Protein AF-A0A5B6WI32-F1 (afdb_monomer_lite)

Structure (mmCIF, N/CA/C/O backbone):
data_AF-A0A5B6WI32-F1
#
_entry.id   AF-A0A5B6WI32-F1
#
loop_
_atom_site.group_PDB
_atom_site.id
_atom_site.type_symbol
_atom_site.label_atom_id
_atom_site.label_alt_id
_atom_site.label_comp_id
_atom_site.label_asym_id
_atom_site.label_entity_id
_atom_site.label_seq_id
_atom_site.pdbx_PDB_ins_code
_atom_site.Cartn_x
_atom_site.Cartn_y
_atom_site.Cartn_z
_atom_site.occupancy
_atom_site.B_iso_or_equiv
_atom_site.auth_seq_id
_atom_site.auth_comp_id
_atom_site.auth_asym_id
_atom_site.auth_atom_id
_atom_site.pdbx_PDB_model_num
ATOM 1 N N . MET A 1 1 ? 6.997 9.077 -46.573 1.00 42.88 1 MET A N 1
ATOM 2 C CA . MET A 1 1 ? 6.714 10.212 -45.663 1.00 42.88 1 MET A CA 1
ATOM 3 C C . MET A 1 1 ? 5.223 10.532 -45.701 1.00 42.88 1 MET A C 1
ATOM 5 O O . MET A 1 1 ? 4.743 10.972 -46.731 1.00 42.88 1 MET A O 1
ATOM 9 N N . GLY A 1 2 ? 4.489 10.279 -44.611 1.00 39.41 2 GLY A N 1
ATOM 10 C CA . GLY A 1 2 ? 3.044 10.530 -44.508 1.00 39.41 2 GLY A CA 1
ATOM 11 C C . GLY A 1 2 ? 2.629 10.765 -43.051 1.00 39.41 2 GLY A C 1
ATOM 12 O O . GLY A 1 2 ? 2.319 9.831 -42.327 1.00 39.41 2 GLY A O 1
ATOM 13 N N . CYS A 1 3 ? 2.722 12.024 -42.624 1.00 42.38 3 CYS A N 1
ATOM 14 C CA . CYS A 1 3 ? 2.311 12.652 -41.357 1.00 42.38 3 CYS A CA 1
ATOM 15 C C . CYS A 1 3 ? 1.560 11.793 -40.293 1.00 42.38 3 CYS A C 1
ATOM 17 O O . CYS A 1 3 ? 0.348 11.924 -40.107 1.00 42.38 3 CYS A O 1
ATOM 19 N N . LEU A 1 4 ? 2.291 11.002 -39.491 1.00 43.97 4 LEU A N 1
ATOM 20 C CA . LEU A 1 4 ? 1.801 10.389 -38.236 1.00 43.97 4 LEU A CA 1
ATOM 21 C C . LEU A 1 4 ? 1.554 11.431 -37.122 1.00 43.97 4 LEU A C 1
ATOM 23 O O . LEU A 1 4 ? 0.649 11.259 -36.306 1.00 43.97 4 LEU A O 1
ATOM 27 N N . ARG A 1 5 ? 2.260 12.576 -37.145 1.00 43.41 5 ARG A N 1
ATOM 28 C CA . ARG A 1 5 ? 2.026 13.7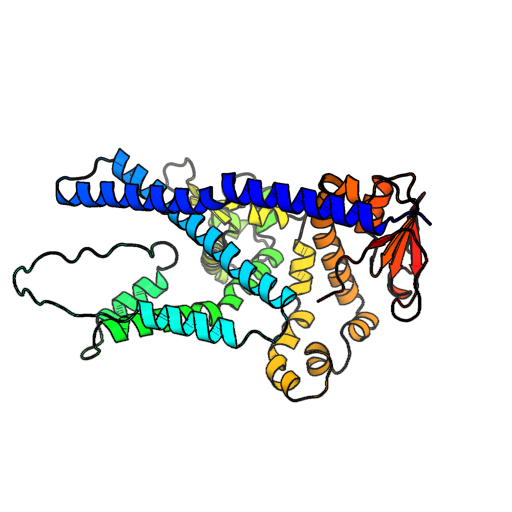09 -36.221 1.00 43.41 5 ARG A CA 1
ATOM 29 C C . ARG A 1 5 ? 0.614 14.298 -36.348 1.00 43.41 5 ARG A C 1
ATOM 31 O O . ARG A 1 5 ? 0.051 14.748 -35.354 1.00 43.41 5 ARG A O 1
ATOM 38 N N . GLY A 1 6 ? -0.003 14.251 -37.530 1.00 43.09 6 GLY A N 1
ATOM 39 C CA . GLY A 1 6 ? -1.351 14.783 -37.757 1.00 43.09 6 GLY A CA 1
ATOM 40 C C . GLY A 1 6 ? -2.449 13.966 -37.070 1.00 43.09 6 GLY A C 1
ATOM 41 O O . GLY A 1 6 ? -3.343 14.536 -36.447 1.00 43.09 6 GLY A O 1
ATOM 42 N N . LYS A 1 7 ? -2.368 12.629 -37.117 1.00 51.19 7 LYS A N 1
ATOM 43 C CA . LYS A 1 7 ? -3.436 11.745 -36.613 1.00 51.19 7 LYS A CA 1
ATOM 44 C C . LYS A 1 7 ? -3.542 11.765 -35.085 1.00 51.19 7 LYS A C 1
ATOM 46 O O . LYS A 1 7 ? -4.651 11.872 -34.564 1.00 51.19 7 LYS A O 1
ATOM 51 N N . THR A 1 8 ? -2.417 11.748 -34.370 1.00 46.66 8 THR A N 1
ATOM 52 C CA . THR A 1 8 ? -2.388 11.844 -32.897 1.00 46.66 8 THR A CA 1
ATOM 53 C C . THR A 1 8 ? -2.892 13.203 -32.418 1.00 46.66 8 THR A C 1
ATOM 55 O O . THR A 1 8 ? -3.722 13.284 -31.515 1.00 46.66 8 THR A O 1
ATOM 58 N N . THR A 1 9 ? -2.491 14.279 -33.098 1.00 49.53 9 THR A N 1
ATOM 59 C CA . THR A 1 9 ? -2.931 15.642 -32.766 1.00 49.53 9 THR A CA 1
ATOM 60 C C . THR A 1 9 ? -4.431 15.833 -33.015 1.00 49.53 9 THR A C 1
ATOM 62 O O . THR A 1 9 ? -5.113 16.479 -32.221 1.00 49.53 9 THR A O 1
ATOM 65 N N . VAL A 1 10 ? -4.983 15.228 -34.074 1.00 62.84 10 VAL A N 1
ATOM 66 C CA . VAL A 1 10 ? -6.428 15.244 -34.362 1.00 62.84 10 VAL A CA 1
ATOM 67 C C . VAL A 1 10 ? -7.215 14.427 -33.333 1.00 62.84 10 VAL A C 1
ATOM 69 O O . VAL A 1 10 ? -8.257 14.892 -32.866 1.00 62.84 10 VAL A O 1
ATOM 72 N N . LYS A 1 11 ? -6.715 13.253 -32.925 1.00 58.19 11 LYS A N 1
ATOM 73 C CA . LYS A 1 11 ? -7.346 12.417 -31.888 1.00 58.19 11 LYS A CA 1
ATOM 74 C C . LYS A 1 11 ? -7.364 13.114 -30.521 1.00 58.19 11 LYS A C 1
ATOM 76 O O . LYS A 1 11 ? -8.423 13.192 -29.904 1.00 58.19 11 LYS A O 1
ATOM 81 N N . LEU A 1 12 ? -6.251 13.722 -30.103 1.00 52.81 12 LEU A N 1
ATOM 82 C CA . LEU A 1 12 ? -6.178 14.514 -28.866 1.00 52.81 12 LEU A CA 1
ATOM 83 C C . LEU A 1 12 ? -7.083 15.753 -28.913 1.00 52.81 12 LEU A C 1
ATOM 85 O O . LEU A 1 12 ? -7.677 16.128 -27.904 1.00 52.81 12 LEU A O 1
ATOM 89 N N . ARG A 1 13 ? -7.244 16.380 -30.085 1.00 58.97 13 ARG A N 1
ATOM 90 C CA . ARG A 1 13 ? -8.148 17.527 -30.262 1.00 58.97 13 ARG A CA 1
ATOM 91 C C . ARG A 1 13 ? -9.622 17.119 -30.169 1.00 58.97 13 ARG A C 1
ATOM 93 O O . ARG A 1 13 ? -10.398 17.843 -29.550 1.00 58.97 13 ARG A O 1
ATOM 100 N N . LYS A 1 14 ? -9.993 15.950 -30.708 1.00 71.00 14 LYS A N 1
ATOM 101 C CA . LYS A 1 14 ? -11.333 15.360 -30.530 1.00 71.00 14 LYS A CA 1
ATOM 102 C C . LYS A 1 14 ? -11.597 14.983 -29.069 1.00 71.00 14 LYS A C 1
ATOM 104 O O . LYS A 1 14 ? -12.644 15.350 -28.546 1.00 71.00 14 LYS A O 1
ATOM 109 N N . LEU A 1 15 ? -10.629 14.354 -28.395 1.00 53.97 15 LEU A N 1
ATOM 110 C CA . LEU A 1 15 ? -10.706 14.025 -26.966 1.00 53.97 15 LEU A CA 1
ATOM 111 C C . LEU A 1 15 ? -10.865 15.283 -26.104 1.00 53.97 15 LEU A C 1
ATOM 113 O O . LEU A 1 15 ? -11.739 15.338 -25.247 1.00 53.97 15 LEU A O 1
ATOM 117 N N . LYS A 1 16 ? -10.086 16.334 -26.381 1.00 59.22 16 LYS A N 1
ATOM 118 C CA . LYS A 1 16 ? -10.225 17.635 -25.715 1.00 59.22 16 LYS A CA 1
ATOM 119 C C . LYS A 1 16 ? -11.616 18.240 -25.927 1.00 59.22 16 LYS A C 1
ATOM 121 O O . LYS A 1 16 ? -12.163 18.818 -24.996 1.00 59.22 16 LYS A O 1
ATOM 126 N N . GLY A 1 17 ? -12.184 18.118 -27.128 1.00 68.56 17 GLY A N 1
ATOM 127 C CA . GLY A 1 17 ? -13.549 18.563 -27.424 1.00 68.56 17 GLY A CA 1
ATOM 128 C C . GLY A 1 17 ? -14.604 17.794 -26.626 1.00 68.56 17 GLY A C 1
ATOM 129 O O . GLY A 1 17 ? -15.462 18.414 -26.004 1.00 68.56 17 GLY A O 1
ATOM 130 N N . ALA A 1 18 ? -14.492 16.464 -26.583 1.00 67.69 18 ALA A N 1
ATOM 131 C CA . ALA A 1 18 ? -15.391 15.594 -25.826 1.00 67.69 18 ALA A CA 1
ATOM 132 C C . ALA A 1 18 ? -15.298 15.833 -24.311 1.00 67.69 18 ALA A C 1
ATOM 134 O O . ALA A 1 18 ? -16.324 15.995 -23.664 1.00 67.69 18 ALA A O 1
ATOM 135 N N . LEU A 1 19 ? -14.086 15.961 -23.759 1.00 51.81 19 LEU A N 1
ATOM 136 C CA . LEU A 1 19 ? -13.866 16.278 -22.342 1.00 51.81 19 LEU A CA 1
ATOM 137 C C . LEU A 1 19 ? -14.362 17.676 -21.974 1.00 51.81 19 LEU A C 1
ATOM 139 O O . LEU A 1 19 ? -14.861 17.879 -20.875 1.00 51.81 19 LEU A O 1
ATOM 143 N N . LYS A 1 20 ? -14.241 18.652 -22.882 1.00 60.78 20 LYS A N 1
ATOM 144 C CA . LYS A 1 20 ? -14.773 19.999 -22.649 1.00 60.78 20 LYS A CA 1
ATOM 145 C C . LYS A 1 20 ? -16.300 19.996 -22.650 1.00 60.78 20 LYS A C 1
ATOM 147 O O . LYS A 1 20 ? -16.880 20.680 -21.819 1.00 60.78 20 LYS A O 1
ATOM 152 N N . LYS A 1 21 ? -16.925 19.220 -23.542 1.00 66.94 21 LYS A N 1
ATOM 153 C CA . LYS A 1 21 ? -18.378 19.022 -23.568 1.00 66.94 21 LYS A CA 1
ATOM 154 C C . LYS A 1 21 ? -18.855 18.299 -22.304 1.00 66.94 21 LYS A C 1
ATOM 156 O O . LYS A 1 21 ? -19.695 18.834 -21.604 1.00 66.94 21 LYS A O 1
ATOM 161 N N . TRP A 1 22 ? -18.213 17.194 -21.931 1.00 60.94 22 TRP A N 1
ATOM 162 C CA . TRP A 1 22 ? -18.477 16.479 -20.679 1.00 60.94 22 TRP A CA 1
ATOM 163 C C . TRP A 1 22 ? -18.284 17.361 -19.435 1.00 60.94 22 TRP A C 1
ATOM 165 O O . TRP A 1 22 ? -19.094 17.345 -18.526 1.00 60.94 22 TRP A O 1
ATOM 175 N N . ASN A 1 23 ? -17.262 18.219 -19.397 1.00 55.19 23 ASN A N 1
ATOM 176 C CA . ASN A 1 23 ? -17.068 19.144 -18.278 1.00 55.19 23 ASN A CA 1
ATOM 177 C C . ASN A 1 23 ? -18.108 20.283 -18.235 1.00 55.19 23 ASN A C 1
ATOM 179 O O . ASN A 1 23 ? -18.308 20.875 -17.180 1.00 55.19 23 ASN A O 1
ATOM 183 N N . VAL A 1 24 ? -18.743 20.621 -19.360 1.00 57.34 24 VAL A N 1
ATOM 184 C CA . VAL A 1 24 ? -19.855 21.588 -19.405 1.00 57.34 24 VAL A CA 1
ATOM 185 C C . VAL A 1 24 ? -21.171 20.913 -19.018 1.00 57.34 24 VAL A C 1
ATOM 187 O O . VAL A 1 24 ? -21.921 21.486 -18.234 1.00 57.34 24 VAL A O 1
ATOM 190 N N . ASP A 1 25 ? -21.410 19.703 -19.523 1.00 56.28 25 ASP A N 1
ATOM 191 C CA . ASP A 1 25 ? -22.648 18.948 -19.317 1.00 56.28 25 ASP A CA 1
ATOM 192 C C . ASP A 1 25 ? -22.698 18.323 -17.901 1.00 56.28 25 ASP A C 1
ATOM 194 O O . ASP A 1 25 ? -23.722 18.411 -17.229 1.00 56.28 25 ASP A O 1
ATOM 198 N N . ASP A 1 26 ? -21.569 17.798 -17.398 1.00 55.34 26 ASP A N 1
ATOM 199 C CA . ASP A 1 26 ? -21.476 17.036 -16.141 1.00 55.34 26 ASP A CA 1
ATOM 200 C C . ASP A 1 26 ? -20.508 17.626 -15.090 1.00 55.34 26 ASP A C 1
ATOM 202 O O . ASP A 1 26 ? -20.598 17.318 -13.899 1.00 55.34 26 ASP A O 1
ATOM 206 N N . GLY A 1 27 ? -19.572 18.500 -15.481 1.00 52.28 27 GLY A N 1
ATOM 207 C CA . GLY A 1 27 ? -18.519 19.007 -14.579 1.00 52.28 27 GLY A CA 1
ATOM 208 C C . GLY A 1 27 ? -19.028 19.898 -13.438 1.00 52.28 27 GLY A C 1
ATOM 209 O O . GLY A 1 27 ? -18.387 19.986 -12.389 1.00 52.28 27 GLY A O 1
ATOM 210 N N . ASN A 1 28 ? -20.209 20.498 -13.608 1.00 58.12 28 ASN A N 1
ATOM 211 C CA . ASN A 1 28 ? -20.887 21.288 -12.579 1.00 58.12 28 ASN A CA 1
ATOM 212 C C . ASN A 1 28 ? -21.883 20.473 -11.744 1.00 58.12 28 ASN A C 1
ATOM 214 O O . ASN A 1 28 ? -22.467 21.032 -10.821 1.00 58.12 28 ASN A O 1
ATOM 218 N N . ILE A 1 29 ? -22.078 19.174 -12.009 1.00 66.31 29 ILE A N 1
ATOM 219 C CA . ILE A 1 29 ? -23.055 18.358 -11.267 1.00 66.31 29 ILE A CA 1
ATOM 220 C C . ILE A 1 29 ? -22.709 18.310 -9.784 1.00 66.31 29 ILE A C 1
ATOM 222 O O . ILE A 1 29 ? -23.600 18.449 -8.959 1.00 66.31 29 ILE A O 1
ATOM 226 N N . LEU A 1 30 ? -21.429 18.161 -9.432 1.00 64.94 30 LEU A N 1
ATOM 227 C CA . LEU A 1 30 ? -20.996 18.141 -8.033 1.00 64.94 30 LEU A CA 1
ATOM 228 C C . LEU A 1 30 ? -21.263 19.480 -7.332 1.00 64.94 30 LEU A C 1
ATOM 230 O O . LEU A 1 30 ? -21.690 19.498 -6.186 1.00 64.94 30 LEU A O 1
ATOM 234 N N . GLU A 1 31 ? -21.012 20.597 -8.014 1.00 66.50 31 GLU A N 1
ATOM 235 C CA . GLU A 1 31 ? -21.193 21.939 -7.453 1.00 66.50 31 GLU A CA 1
ATOM 236 C C . GLU A 1 31 ? -22.676 22.300 -7.338 1.00 66.50 31 GLU A C 1
ATOM 238 O O . GLU A 1 31 ? -23.102 22.790 -6.298 1.00 66.50 31 GLU A O 1
ATOM 243 N N . LYS A 1 32 ? -23.475 21.931 -8.342 1.00 74.25 32 LYS A N 1
ATOM 244 C CA . LYS A 1 32 ? -24.936 22.029 -8.321 1.00 74.25 32 LYS A CA 1
ATOM 245 C C . LYS A 1 32 ? -25.537 21.189 -7.188 1.00 74.25 32 LYS A C 1
ATOM 247 O O . LYS A 1 32 ? -26.334 21.699 -6.420 1.00 74.25 32 LYS A O 1
ATOM 252 N N . ARG A 1 33 ? -25.059 19.954 -7.009 1.00 74.56 33 ARG A N 1
ATOM 253 C CA . ARG A 1 33 ? -25.447 19.036 -5.924 1.00 74.56 33 ARG A CA 1
ATOM 254 C C . ARG A 1 33 ? -25.069 19.521 -4.522 1.00 74.56 33 ARG A C 1
ATOM 256 O O . ARG A 1 33 ? -25.679 19.068 -3.559 1.00 74.56 33 ARG A O 1
ATOM 263 N N . ILE A 1 34 ? -24.029 20.342 -4.396 1.00 71.44 34 ILE A N 1
ATOM 264 C CA . ILE A 1 34 ? -23.646 20.979 -3.128 1.00 71.44 34 ILE A CA 1
ATOM 265 C C . ILE A 1 34 ? -24.623 22.117 -2.837 1.00 71.44 34 ILE A C 1
ATOM 267 O O . ILE A 1 34 ? -25.234 22.105 -1.778 1.00 71.44 34 ILE A O 1
ATOM 271 N N . ILE A 1 35 ? -24.841 23.005 -3.813 1.00 77.06 35 ILE A N 1
ATOM 272 C CA . ILE A 1 35 ? -25.760 24.148 -3.692 1.00 77.06 35 ILE A CA 1
ATOM 273 C C . ILE A 1 35 ? -27.186 23.672 -3.386 1.00 77.06 35 ILE A C 1
ATOM 275 O O . ILE A 1 35 ? -27.777 24.111 -2.414 1.00 77.06 35 ILE A O 1
ATOM 279 N N . GLU A 1 36 ? -27.703 22.696 -4.138 1.00 80.56 36 GLU A N 1
ATOM 280 C CA . GLU A 1 36 ? -29.049 22.140 -3.926 1.00 80.56 36 GLU A CA 1
ATOM 281 C C . GLU A 1 36 ? -29.234 21.551 -2.517 1.00 80.56 36 GLU A C 1
ATOM 283 O O . GLU A 1 36 ? -30.317 21.639 -1.945 1.00 80.56 36 GLU A O 1
ATOM 288 N N . ARG A 1 37 ? -28.183 20.953 -1.939 1.00 75.88 37 ARG A N 1
ATOM 289 C CA . ARG A 1 37 ? -28.230 20.413 -0.572 1.00 75.88 37 ARG A CA 1
ATOM 290 C C . ARG A 1 37 ? -28.101 21.506 0.482 1.00 75.88 37 ARG A C 1
ATOM 292 O O . ARG A 1 37 ? -28.785 21.420 1.494 1.00 75.88 37 ARG A O 1
ATOM 299 N N . GLU A 1 38 ? -27.252 22.508 0.259 1.00 67.88 38 GLU A N 1
ATOM 300 C CA . GLU A 1 38 ? -27.133 23.684 1.134 1.00 67.88 38 GLU A CA 1
ATOM 301 C C . GLU A 1 38 ? -28.458 24.452 1.198 1.00 67.88 38 GLU A C 1
ATOM 303 O O . GLU A 1 38 ? -28.925 24.765 2.292 1.00 67.88 38 GLU A O 1
ATOM 308 N N . ASP A 1 39 ? -29.098 24.673 0.048 1.00 78.94 39 ASP A N 1
ATOM 309 C CA . ASP A 1 39 ? -30.397 25.340 -0.045 1.00 78.94 39 ASP A CA 1
ATOM 310 C C . ASP A 1 39 ? -31.484 24.533 0.681 1.00 78.94 39 ASP A C 1
ATOM 312 O O . ASP A 1 39 ? -32.235 25.087 1.482 1.00 78.94 39 ASP A O 1
ATOM 316 N N . ARG A 1 40 ? -31.519 23.205 0.501 1.00 80.81 40 ARG A N 1
ATOM 317 C CA . ARG A 1 40 ? -32.491 22.340 1.186 1.00 80.81 40 ARG A CA 1
ATOM 318 C C . ARG A 1 40 ? -32.277 22.278 2.702 1.00 80.81 40 ARG A C 1
ATOM 320 O O . ARG A 1 40 ? -33.247 22.255 3.454 1.00 80.81 40 ARG A O 1
ATOM 327 N N . ILE A 1 41 ? -31.026 22.259 3.163 1.00 69.88 41 ILE A N 1
ATOM 328 C CA . ILE A 1 41 ? -30.703 22.337 4.597 1.00 69.88 41 ILE A CA 1
ATOM 329 C C . ILE A 1 41 ? -31.177 23.677 5.162 1.00 69.88 41 ILE A C 1
ATOM 331 O O . ILE A 1 41 ? -31.807 23.699 6.215 1.00 69.88 41 ILE A O 1
ATOM 335 N N . LYS A 1 42 ? -30.956 24.772 4.430 1.00 73.38 42 LYS A N 1
ATOM 336 C CA . LYS A 1 42 ? -31.407 26.106 4.827 1.00 73.38 42 LYS A CA 1
ATOM 337 C C . LYS A 1 42 ? -32.933 26.201 4.932 1.00 73.38 42 LYS A C 1
ATOM 339 O O . LYS A 1 42 ? -33.429 26.765 5.900 1.00 73.38 42 LYS A O 1
ATOM 344 N N . GLU A 1 43 ? -33.675 25.605 3.999 1.00 80.50 43 GLU A N 1
ATOM 345 C CA . GLU A 1 43 ? -35.143 25.519 4.080 1.00 80.50 43 GLU A CA 1
ATOM 346 C C . GLU A 1 43 ? -35.616 24.769 5.340 1.00 80.50 43 GLU A C 1
ATOM 348 O O . GLU A 1 43 ? -36.578 25.184 5.992 1.00 80.50 43 GLU A O 1
ATOM 353 N N . ILE A 1 44 ? -34.947 23.665 5.696 1.00 68.62 44 ILE A N 1
ATOM 354 C CA . ILE A 1 44 ? -35.264 22.884 6.902 1.00 68.62 44 ILE A CA 1
ATOM 355 C C . ILE A 1 44 ? -34.902 23.677 8.172 1.00 68.62 44 ILE A C 1
ATOM 357 O O . ILE A 1 44 ? -35.663 23.669 9.145 1.00 68.62 44 ILE A O 1
ATOM 361 N N . ASP A 1 45 ? -33.787 24.407 8.166 1.00 64.69 45 ASP A N 1
ATOM 362 C CA . ASP A 1 45 ? -33.368 25.259 9.282 1.00 64.69 45 ASP A CA 1
ATOM 363 C C . ASP A 1 45 ? -34.351 26.426 9.503 1.00 64.69 45 ASP A C 1
ATOM 365 O O . ASP A 1 45 ? -34.800 26.641 10.629 1.00 64.69 45 ASP A O 1
ATOM 369 N N . GLU A 1 46 ? -34.789 27.107 8.438 1.00 76.44 46 GLU A N 1
ATOM 370 C CA . GLU A 1 46 ? -35.812 28.168 8.501 1.00 76.44 46 GLU A CA 1
ATOM 371 C C . GLU A 1 46 ? -37.161 27.632 9.017 1.00 76.44 46 GLU A C 1
ATOM 373 O O . GLU A 1 46 ? -37.841 28.276 9.823 1.00 76.44 46 GLU A O 1
ATOM 378 N N . ALA A 1 47 ? -37.540 26.410 8.629 1.00 70.81 47 ALA A N 1
ATOM 379 C CA . ALA A 1 47 ? -38.734 25.753 9.160 1.00 70.81 47 ALA A CA 1
ATOM 380 C C . ALA A 1 47 ? -38.629 25.462 10.671 1.00 70.81 47 ALA A C 1
ATOM 382 O O . ALA A 1 47 ? -39.654 25.440 11.361 1.00 70.81 47 ALA A O 1
ATOM 383 N N . THR A 1 48 ? -37.413 25.287 11.197 1.00 67.56 48 THR A N 1
ATOM 384 C CA . THR A 1 48 ? -37.145 25.013 12.621 1.00 67.56 48 THR A CA 1
ATOM 385 C C . THR A 1 48 ? -37.357 26.248 13.505 1.00 67.56 48 THR A C 1
ATOM 387 O O . THR A 1 48 ? -37.673 26.118 14.689 1.00 67.56 48 THR A O 1
ATOM 390 N N . GLU A 1 49 ? -37.244 27.454 12.938 1.00 71.62 49 GLU A N 1
ATOM 391 C CA . GLU A 1 49 ? -37.538 28.712 13.642 1.00 71.62 49 GLU A CA 1
ATOM 392 C C . GLU A 1 49 ? -39.044 28.919 13.858 1.00 71.62 49 GLU A C 1
ATOM 394 O O . GLU A 1 49 ? -39.461 29.550 14.831 1.00 71.62 49 GLU A O 1
ATOM 399 N N . GLN A 1 50 ? -39.870 28.366 12.967 1.00 72.94 50 GLN A N 1
ATOM 400 C CA . GLN A 1 50 ? -41.325 28.544 12.984 1.00 72.94 50 GLN A CA 1
ATOM 401 C C . GLN A 1 50 ? -42.060 27.377 13.653 1.00 72.94 50 GLN A C 1
ATOM 403 O O . GLN A 1 50 ? -43.131 27.567 14.235 1.00 72.94 50 GLN A O 1
ATOM 408 N N . ARG A 1 51 ? -41.512 26.159 13.574 1.00 80.69 51 ARG A N 1
ATOM 409 C CA . ARG A 1 51 ? -42.131 24.948 14.126 1.00 80.69 51 ARG A CA 1
ATOM 410 C C . ARG A 1 51 ? -41.096 23.899 14.515 1.00 80.69 51 ARG A C 1
ATOM 412 O O . ARG A 1 51 ? -39.954 23.917 14.080 1.00 80.69 51 ARG A O 1
ATOM 419 N N . LYS A 1 52 ? -41.529 22.905 15.293 1.00 67.81 52 LYS A N 1
ATOM 420 C CA . LYS A 1 52 ? -40.728 21.692 15.496 1.00 67.81 52 LYS A CA 1
ATOM 421 C C . LYS A 1 52 ? -40.701 20.855 14.213 1.00 67.81 52 LYS A C 1
ATOM 423 O O . LYS A 1 52 ? -41.727 20.703 13.542 1.00 67.81 52 LYS A O 1
ATOM 428 N N . LEU A 1 53 ? -39.528 20.313 13.897 1.00 75.12 53 LEU A N 1
ATOM 429 C CA . LEU A 1 53 ? -39.336 19.397 12.775 1.00 75.12 53 LEU A CA 1
ATOM 430 C C . LEU A 1 53 ? -40.038 18.063 13.025 1.00 75.12 53 LEU A C 1
ATOM 432 O O . LEU A 1 53 ? -40.139 17.596 14.164 1.00 75.12 53 LEU A O 1
ATOM 436 N N . THR A 1 54 ? -40.508 17.451 11.945 1.00 77.75 54 THR A N 1
ATOM 437 C CA . THR A 1 54 ? -40.997 16.072 11.970 1.00 77.75 54 THR A CA 1
ATOM 438 C C . THR A 1 54 ? -39.825 15.090 11.990 1.00 77.75 54 THR A C 1
ATOM 440 O O . THR A 1 54 ? -38.709 15.421 11.595 1.00 77.75 54 THR A O 1
ATOM 443 N N . GLU A 1 55 ? -40.070 13.858 12.435 1.00 66.00 55 GLU A N 1
ATOM 444 C CA . GLU A 1 55 ? -39.042 12.810 12.486 1.00 66.00 55 GLU A CA 1
ATOM 445 C C . GLU A 1 55 ? -38.453 12.509 11.092 1.00 66.00 55 GLU A C 1
ATOM 447 O O . GLU A 1 55 ? -37.245 12.342 10.951 1.00 66.00 55 GLU A O 1
ATOM 452 N N . LEU A 1 56 ? -39.287 12.583 10.047 1.00 72.19 56 LEU A N 1
ATOM 453 C CA . LEU A 1 56 ? -38.868 12.447 8.648 1.00 72.19 56 LEU A CA 1
ATOM 454 C C . LEU A 1 56 ? -37.932 13.577 8.199 1.00 72.19 56 LEU A C 1
ATOM 456 O O . LEU A 1 56 ? -36.932 13.310 7.542 1.00 72.19 56 LEU A O 1
ATOM 460 N N . GLU A 1 57 ? -38.211 14.824 8.580 1.00 67.06 57 GLU A N 1
ATOM 461 C CA . GLU A 1 57 ? -37.355 15.971 8.240 1.00 67.06 57 GLU A CA 1
ATOM 462 C C . GLU A 1 57 ? -36.045 15.957 9.024 1.00 67.06 57 GLU A C 1
ATOM 464 O O . GLU A 1 57 ? -35.007 16.368 8.511 1.00 67.06 57 GLU A O 1
ATOM 469 N N . MET A 1 58 ? -36.062 15.446 10.258 1.00 54.25 58 MET A N 1
ATOM 470 C CA . MET A 1 58 ? -34.842 15.235 11.034 1.00 54.25 58 MET A CA 1
ATOM 471 C C . MET A 1 58 ? -33.934 14.179 10.395 1.00 54.25 58 MET A C 1
ATOM 473 O O . MET A 1 58 ? -32.711 14.329 10.425 1.00 54.25 58 MET A O 1
ATOM 477 N N . ASP A 1 59 ? -34.505 13.117 9.830 1.00 61.75 59 ASP A N 1
ATOM 478 C CA . ASP A 1 59 ? -33.741 12.089 9.123 1.00 61.75 59 ASP A CA 1
ATOM 479 C C . ASP A 1 59 ? -33.287 12.558 7.734 1.00 61.75 59 ASP A C 1
ATOM 481 O O . ASP A 1 59 ? -32.132 12.322 7.366 1.00 61.75 59 ASP A O 1
ATOM 485 N N . GLU A 1 60 ? -34.119 13.321 7.017 1.00 70.25 60 GLU A N 1
ATOM 486 C CA . GLU A 1 60 ? -33.734 14.013 5.779 1.00 70.25 60 GLU A CA 1
ATOM 487 C C . GLU A 1 60 ? -32.553 14.964 6.034 1.00 70.25 60 GLU A C 1
ATOM 489 O O . GLU A 1 60 ? -31.546 14.903 5.329 1.00 70.25 60 GLU A O 1
ATOM 494 N N . LEU A 1 61 ? -32.605 15.770 7.099 1.00 58.25 61 LEU A N 1
ATOM 495 C CA . LEU A 1 61 ? -31.533 16.690 7.482 1.00 58.25 61 LEU A CA 1
ATOM 496 C C . LEU A 1 61 ? -30.222 15.954 7.788 1.00 58.25 61 LEU A C 1
ATOM 498 O O . LEU A 1 61 ? -29.149 16.394 7.365 1.00 58.25 61 LEU A O 1
ATOM 502 N N . LYS A 1 62 ? -30.277 14.823 8.504 1.00 58.59 62 LYS A N 1
ATOM 503 C CA . LYS A 1 62 ? -29.085 13.993 8.761 1.00 58.59 62 LYS A CA 1
ATOM 504 C C . LYS A 1 62 ? -28.493 13.470 7.455 1.00 58.59 62 LYS A C 1
ATOM 506 O O . LYS A 1 62 ? -27.275 13.533 7.281 1.00 58.59 62 LYS A O 1
ATOM 511 N N . GLN A 1 63 ? -29.337 12.980 6.552 1.00 63.19 63 GLN A N 1
ATOM 512 C CA . GLN A 1 63 ? -28.906 12.421 5.275 1.00 63.19 63 GLN A CA 1
ATOM 513 C C . GLN A 1 63 ? -28.301 13.498 4.361 1.00 63.19 63 GLN A C 1
ATOM 515 O O . GLN A 1 63 ? -27.201 13.316 3.839 1.00 63.19 63 GLN A O 1
ATOM 520 N N . LEU A 1 64 ? -28.953 14.659 4.244 1.00 59.19 64 LEU A N 1
ATOM 521 C CA . LEU A 1 64 ? -28.462 15.799 3.467 1.00 59.19 64 LEU A CA 1
ATOM 522 C C . LEU A 1 64 ? -27.106 16.299 3.974 1.00 59.19 64 LEU A C 1
ATOM 524 O O . LEU A 1 64 ? -26.218 16.568 3.167 1.00 59.19 64 LEU A O 1
ATOM 528 N N . ASN A 1 65 ? -26.913 16.362 5.295 1.00 54.41 65 ASN A N 1
ATOM 529 C CA . ASN A 1 65 ? -25.637 16.762 5.892 1.00 54.41 65 ASN A CA 1
ATOM 530 C C . ASN A 1 65 ? -24.504 15.761 5.607 1.00 54.41 65 ASN A C 1
ATOM 532 O O . ASN A 1 65 ? -23.373 16.176 5.346 1.00 54.41 65 ASN A O 1
ATOM 536 N N . ILE A 1 66 ? -24.788 14.453 5.628 1.00 59.75 66 ILE A N 1
ATOM 537 C CA . ILE A 1 66 ? -23.805 13.416 5.270 1.00 59.75 66 ILE A CA 1
ATOM 538 C C . ILE A 1 66 ? -23.393 13.569 3.804 1.00 59.75 66 ILE A C 1
ATOM 540 O O . ILE A 1 66 ? -22.203 13.655 3.496 1.00 59.75 66 ILE A O 1
ATOM 544 N N . GLU A 1 67 ? -24.367 13.670 2.903 1.00 67.44 67 GLU A N 1
ATOM 545 C CA . GLU A 1 67 ? -24.097 13.764 1.468 1.00 67.44 67 GLU A CA 1
ATOM 546 C C . GLU A 1 67 ? -23.402 15.075 1.078 1.00 67.44 67 GLU A C 1
ATOM 548 O O . GLU A 1 67 ? -22.532 15.083 0.201 1.00 67.44 67 GLU A O 1
ATOM 553 N N . LEU A 1 68 ? -23.756 16.187 1.731 1.00 59.34 68 LEU A N 1
ATOM 554 C CA . LEU A 1 68 ? -23.086 17.472 1.548 1.00 59.34 68 LEU A CA 1
ATOM 555 C C . LEU A 1 68 ? -21.613 17.379 1.957 1.00 59.34 68 LEU A C 1
ATOM 557 O O . LEU A 1 68 ? -20.730 17.825 1.219 1.00 59.34 68 LEU A O 1
ATOM 561 N N . TRP A 1 69 ? -21.336 16.749 3.100 1.00 55.62 69 TRP A N 1
ATOM 562 C CA . TRP A 1 69 ? -19.979 16.571 3.606 1.00 55.62 69 TRP A CA 1
ATOM 563 C C . TRP A 1 69 ? -19.113 15.717 2.670 1.00 55.62 69 TRP A C 1
ATOM 565 O O . TRP A 1 69 ? -17.984 16.101 2.348 1.00 55.62 69 TRP A O 1
ATOM 575 N N . GLU A 1 70 ? -19.645 14.600 2.171 1.00 60.84 70 GLU A N 1
ATOM 576 C CA . GLU A 1 70 ? -18.957 13.746 1.195 1.00 60.84 70 GLU A CA 1
ATOM 577 C C . GLU A 1 70 ? -18.673 14.495 -0.115 1.00 60.84 70 GLU A C 1
ATOM 579 O O . GLU A 1 70 ? -17.550 14.455 -0.634 1.00 60.84 70 GLU A O 1
ATOM 584 N N . ALA A 1 71 ? -19.655 15.248 -0.621 1.00 61.81 71 ALA A N 1
ATOM 585 C CA . ALA A 1 71 ? -19.505 16.045 -1.835 1.00 61.81 71 ALA A CA 1
ATOM 586 C C . ALA A 1 71 ? -18.455 17.160 -1.670 1.00 61.81 71 ALA A C 1
ATOM 588 O O . ALA A 1 71 ? -17.623 17.371 -2.561 1.00 61.81 71 ALA A O 1
ATOM 589 N N . MET A 1 72 ? -18.433 17.836 -0.518 1.00 56.47 72 MET A N 1
ATOM 590 C CA . MET A 1 72 ? -17.423 18.843 -0.184 1.00 56.47 72 MET A CA 1
ATOM 591 C C . MET A 1 72 ? -16.023 18.237 -0.058 1.00 56.47 72 MET A C 1
ATOM 593 O O . MET A 1 72 ? -15.064 18.805 -0.589 1.00 56.47 72 MET A O 1
ATOM 597 N N . LYS A 1 73 ? -15.886 17.066 0.576 1.00 58.44 73 LYS A N 1
ATOM 598 C CA . LYS A 1 73 ? -14.606 16.346 0.676 1.00 58.44 73 LYS A CA 1
ATOM 599 C C . LYS A 1 73 ? -14.071 15.926 -0.685 1.00 58.44 73 LYS A C 1
ATOM 601 O O . LYS A 1 73 ? -12.882 16.098 -0.969 1.00 58.44 73 LYS A O 1
ATOM 606 N N . PHE A 1 74 ? -14.948 15.432 -1.549 1.00 60.12 74 PHE A N 1
ATOM 607 C CA . PHE A 1 74 ? -14.590 15.078 -2.915 1.00 60.12 74 PHE A CA 1
ATOM 608 C C . PHE A 1 74 ? -14.163 16.314 -3.727 1.00 60.12 74 PHE A C 1
ATOM 610 O O . PHE A 1 74 ? -13.120 16.295 -4.390 1.00 60.12 74 PHE A O 1
ATOM 617 N N . LYS A 1 75 ? -14.887 17.436 -3.593 1.00 60.91 75 LYS A N 1
ATOM 618 C CA . LYS A 1 75 ? -14.514 18.731 -4.186 1.00 60.91 75 LYS A CA 1
ATOM 619 C C . LYS A 1 75 ? -13.142 19.197 -3.688 1.00 60.91 75 LYS A C 1
ATOM 621 O O . LYS A 1 75 ? -12.298 19.573 -4.500 1.00 60.91 75 LYS A O 1
ATOM 626 N N . GLU A 1 76 ? -12.877 19.119 -2.385 1.00 54.03 76 GLU A N 1
ATOM 627 C CA . GLU A 1 76 ? -11.584 19.463 -1.778 1.00 54.03 76 GLU A CA 1
ATOM 628 C C . GLU A 1 76 ? -10.435 18.616 -2.361 1.00 54.03 76 GLU A C 1
ATOM 630 O O . GLU A 1 76 ? -9.374 19.150 -2.690 1.00 54.03 76 GLU A O 1
ATOM 635 N N . SER A 1 77 ? -10.656 17.313 -2.563 1.00 50.09 77 SER A N 1
ATOM 636 C CA . SER A 1 77 ? -9.688 16.410 -3.201 1.00 50.09 77 SER A CA 1
ATOM 637 C C . SER A 1 77 ? -9.361 16.838 -4.639 1.00 50.09 77 SER A C 1
ATOM 639 O O . SER A 1 77 ? -8.187 16.987 -4.993 1.00 50.09 77 SER A O 1
ATOM 641 N N . ILE A 1 78 ? -10.379 17.164 -5.445 1.00 55.53 78 ILE A N 1
ATOM 642 C CA . ILE A 1 78 ? -10.196 17.697 -6.807 1.00 55.53 78 ILE A CA 1
ATOM 643 C C . ILE A 1 78 ? -9.404 19.015 -6.775 1.00 55.53 78 ILE A C 1
ATOM 645 O O . ILE A 1 78 ? -8.482 19.217 -7.571 1.00 55.53 78 ILE A O 1
ATOM 649 N N . TRP A 1 79 ? -9.724 19.913 -5.841 1.00 48.97 79 TRP A N 1
ATOM 650 C CA . TRP A 1 79 ? -9.018 21.185 -5.665 1.00 48.97 79 TRP A CA 1
ATOM 651 C C . TRP A 1 79 ? -7.589 21.036 -5.145 1.00 48.97 79 TRP A C 1
ATOM 653 O O . TRP A 1 79 ? -6.795 21.940 -5.366 1.00 48.97 79 TRP A O 1
ATOM 663 N N . ARG A 1 80 ? -7.224 19.924 -4.502 1.00 48.91 80 ARG A N 1
ATOM 664 C CA . ARG A 1 80 ? -5.82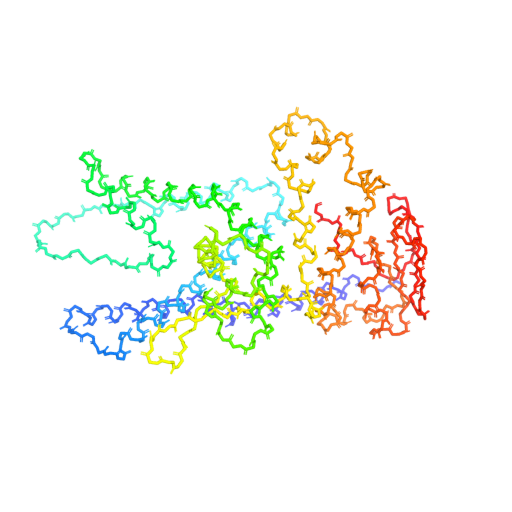8 19.614 -4.137 1.00 48.91 80 ARG A CA 1
ATOM 665 C C . ARG A 1 80 ? -5.034 19.067 -5.322 1.00 48.91 80 ARG A C 1
ATOM 667 O O . ARG A 1 80 ? -3.830 19.302 -5.423 1.00 48.91 80 ARG A O 1
ATOM 674 N N . GLN A 1 81 ? -5.704 18.370 -6.235 1.00 44.03 81 GLN A N 1
ATOM 675 C CA . GLN A 1 81 ? -5.085 17.803 -7.433 1.00 44.03 81 GLN A CA 1
ATOM 676 C C . GLN A 1 81 ? -4.900 18.840 -8.551 1.00 44.03 81 GLN A C 1
ATOM 678 O O . GLN A 1 81 ? -3.862 18.842 -9.213 1.00 44.03 81 GLN A O 1
ATOM 683 N N . LYS A 1 82 ? -5.852 19.768 -8.732 1.00 49.66 82 LYS A N 1
ATOM 684 C CA . LYS A 1 82 ? -5.784 20.829 -9.757 1.00 49.66 82 LYS A CA 1
ATOM 685 C C . LYS A 1 82 ? -4.497 21.680 -9.681 1.00 49.66 82 LYS A C 1
ATOM 687 O O . LYS A 1 82 ? -3.838 21.797 -10.706 1.00 49.66 82 LYS A O 1
ATOM 692 N N . PRO A 1 83 ? -4.071 22.217 -8.521 1.00 44.97 83 PRO A N 1
ATOM 693 C CA . PRO A 1 83 ? -2.825 22.963 -8.375 1.00 44.97 83 PRO A CA 1
ATOM 694 C C . PRO A 1 83 ? -1.602 22.122 -8.713 1.00 44.97 83 PRO A C 1
ATOM 696 O O . PRO A 1 83 ? -0.739 22.616 -9.418 1.00 44.97 83 PRO A O 1
ATOM 699 N N . ARG A 1 84 ? -1.552 20.850 -8.286 1.00 47.91 84 ARG A N 1
ATOM 700 C CA . ARG A 1 84 ? -0.446 19.931 -8.609 1.00 47.91 84 ARG A CA 1
ATOM 701 C C . ARG A 1 84 ? -0.330 19.690 -10.116 1.00 47.91 84 ARG A C 1
ATOM 703 O O . ARG A 1 84 ? 0.771 19.724 -10.650 1.00 47.91 84 ARG A O 1
ATOM 710 N N . MET A 1 85 ? -1.459 19.535 -10.811 1.00 43.56 85 MET A N 1
ATOM 711 C CA . MET A 1 85 ? -1.503 19.413 -12.274 1.00 43.56 85 MET A CA 1
ATOM 712 C C . MET A 1 85 ? -1.094 20.701 -13.001 1.00 43.56 85 MET A C 1
ATOM 714 O O . MET A 1 85 ? -0.441 20.636 -14.040 1.00 43.56 85 MET A O 1
ATOM 718 N N . THR A 1 86 ? -1.463 21.873 -12.476 1.00 40.16 86 THR A N 1
ATOM 719 C CA . THR A 1 86 ? -1.059 23.166 -13.053 1.00 40.16 86 THR A CA 1
ATOM 720 C C . THR A 1 86 ? 0.425 23.451 -12.802 1.00 40.16 86 THR A C 1
ATOM 722 O O . THR A 1 86 ? 1.109 23.921 -13.703 1.00 40.16 86 THR A O 1
ATOM 725 N N . TRP A 1 87 ? 0.944 23.080 -11.628 1.00 41.66 87 TRP A N 1
ATOM 726 C CA . TRP A 1 87 ? 2.360 23.197 -11.255 1.00 41.66 87 TRP A CA 1
ATOM 727 C C . TRP A 1 87 ? 3.253 22.317 -12.142 1.00 41.66 87 TRP A C 1
ATOM 729 O O . TRP A 1 87 ? 4.241 22.791 -12.692 1.00 41.66 87 TRP A O 1
ATOM 739 N N . LEU A 1 88 ? 2.826 21.072 -12.397 1.00 40.38 88 LEU A N 1
ATOM 740 C CA . LEU A 1 88 ? 3.475 20.145 -13.335 1.00 40.38 88 LEU A CA 1
ATOM 741 C C . LEU A 1 88 ? 3.473 20.639 -14.790 1.00 40.38 88 LEU A C 1
ATOM 743 O O . LEU A 1 88 ? 4.320 20.230 -15.580 1.00 40.38 88 LEU A O 1
ATOM 747 N N . ARG A 1 89 ? 2.512 21.490 -15.167 1.00 43.81 89 ARG A N 1
ATOM 748 C CA . ARG A 1 89 ? 2.362 21.984 -16.541 1.00 43.81 89 ARG A CA 1
ATOM 749 C C . ARG A 1 89 ? 3.080 23.313 -16.793 1.00 43.81 89 ARG A C 1
ATOM 751 O O . ARG A 1 89 ? 3.439 23.577 -17.937 1.00 43.81 89 ARG A O 1
ATOM 758 N N . GLU A 1 90 ? 3.251 24.147 -15.771 1.00 43.09 90 GLU A N 1
ATOM 759 C CA . GLU A 1 90 ? 3.784 25.514 -15.907 1.00 43.09 90 GLU A CA 1
ATOM 760 C C . GLU A 1 90 ? 5.184 25.701 -15.298 1.00 43.09 90 GLU A C 1
ATOM 762 O O . GLU A 1 90 ? 5.832 26.705 -15.594 1.00 43.09 90 GLU A O 1
ATOM 767 N N . GLY A 1 91 ? 5.686 24.738 -14.514 1.00 46.78 91 GLY A N 1
ATOM 768 C CA . GLY A 1 91 ? 6.976 24.859 -13.828 1.00 46.78 91 GLY A CA 1
ATOM 769 C C . GLY A 1 91 ? 7.026 26.036 -12.843 1.00 46.78 91 GLY A C 1
ATOM 770 O O . GLY A 1 91 ? 6.020 26.698 -12.586 1.00 46.78 91 GLY A O 1
ATOM 771 N N . ASP A 1 92 ? 8.213 26.314 -12.297 1.00 43.34 92 ASP A N 1
ATOM 772 C CA . ASP A 1 92 ? 8.475 27.270 -11.199 1.00 43.34 92 ASP A CA 1
ATOM 773 C C . ASP A 1 92 ? 8.130 28.754 -11.486 1.00 43.34 92 ASP A C 1
ATOM 775 O O . ASP A 1 92 ? 8.368 29.644 -10.669 1.00 43.34 92 ASP A O 1
ATOM 779 N N . ALA A 1 93 ? 7.525 29.065 -12.631 1.00 43.97 93 ALA A N 1
ATOM 780 C CA . ALA A 1 93 ? 7.224 30.425 -13.065 1.00 43.97 93 ALA A CA 1
ATOM 781 C C . ALA A 1 93 ? 5.836 30.940 -12.619 1.00 43.97 93 ALA A C 1
ATOM 783 O O . ALA A 1 93 ? 5.188 31.667 -13.375 1.00 43.97 93 ALA A O 1
ATOM 784 N N . ASN A 1 94 ? 5.341 30.591 -11.418 1.00 42.56 94 ASN A N 1
ATOM 785 C CA . ASN A 1 94 ? 3.996 31.017 -10.982 1.00 42.56 94 ASN A CA 1
ATOM 786 C C . ASN A 1 94 ? 3.876 31.683 -9.598 1.00 42.56 94 ASN A C 1
ATOM 788 O O . ASN A 1 94 ? 2.875 31.562 -8.885 1.00 42.56 94 ASN A O 1
ATOM 792 N N . ASN A 1 95 ? 4.859 32.510 -9.263 1.00 44.78 95 ASN A N 1
ATOM 793 C CA . ASN A 1 95 ? 4.757 33.527 -8.213 1.00 44.78 95 ASN A CA 1
ATOM 794 C C . ASN A 1 95 ? 3.583 34.512 -8.462 1.00 44.78 95 ASN A C 1
ATOM 796 O O . ASN A 1 95 ? 2.887 34.907 -7.524 1.00 44.78 95 ASN A O 1
ATOM 800 N N . ALA A 1 96 ? 3.252 34.843 -9.716 1.00 43.19 96 ALA A N 1
ATOM 801 C CA . ALA A 1 96 ? 2.168 35.783 -10.033 1.00 43.19 96 ALA A CA 1
ATOM 802 C C . ALA A 1 96 ? 0.744 35.266 -9.720 1.00 43.19 96 ALA A C 1
ATOM 804 O O . ALA A 1 96 ? -0.109 36.073 -9.329 1.00 43.19 96 ALA A O 1
ATOM 805 N N . PHE A 1 97 ? 0.456 33.964 -9.874 1.00 44.47 97 PHE A N 1
ATOM 806 C CA . PHE A 1 97 ? -0.842 33.380 -9.497 1.00 44.47 97 PHE A CA 1
ATOM 807 C C . PHE A 1 97 ? -0.993 33.279 -7.984 1.00 44.47 97 PHE A C 1
ATOM 809 O O . PHE A 1 97 ? -2.047 33.650 -7.470 1.00 44.47 97 PHE A O 1
ATOM 816 N N . PHE A 1 98 ? 0.053 32.859 -7.264 1.00 42.69 98 PHE A N 1
ATOM 817 C CA . PHE A 1 98 ? 0.031 32.807 -5.800 1.00 42.69 98 PHE A CA 1
ATOM 818 C C . PHE A 1 98 ? -0.266 34.195 -5.212 1.00 42.69 98 PHE A C 1
ATOM 820 O O . PHE A 1 98 ? -1.199 34.354 -4.424 1.00 42.69 98 PHE A O 1
ATOM 827 N N . HIS A 1 99 ? 0.411 35.239 -5.701 1.00 46.47 99 HIS A N 1
ATOM 828 C CA . HIS A 1 99 ? 0.135 36.614 -5.280 1.00 46.47 99 HIS A CA 1
ATOM 829 C C . HIS A 1 99 ? -1.248 37.130 -5.723 1.00 46.47 99 HIS A C 1
ATOM 831 O O . HIS A 1 99 ? -1.870 37.901 -4.988 1.00 46.47 99 HIS A O 1
ATOM 837 N N . ARG A 1 100 ? -1.784 36.693 -6.876 1.00 41.16 100 ARG A N 1
ATOM 838 C CA . ARG A 1 100 ? -3.165 37.016 -7.297 1.00 41.16 100 ARG A CA 1
ATOM 839 C C . ARG A 1 100 ? -4.220 36.314 -6.442 1.00 41.16 100 ARG A C 1
ATOM 841 O O . ARG A 1 100 ? -5.189 36.959 -6.051 1.00 41.16 100 ARG A O 1
ATOM 848 N N . ALA A 1 101 ? -4.030 35.040 -6.115 1.00 44.44 101 ALA A N 1
ATOM 849 C CA . ALA A 1 101 ? -4.920 34.264 -5.258 1.00 44.44 101 ALA A CA 1
ATOM 850 C C . ALA A 1 101 ? -4.941 34.826 -3.829 1.00 44.44 101 ALA A C 1
ATOM 852 O O . ALA A 1 101 ? -6.017 35.010 -3.260 1.00 44.44 101 ALA A O 1
ATOM 853 N N . VAL A 1 102 ? -3.774 35.203 -3.294 1.00 43.94 102 VAL A N 1
ATOM 854 C CA . VAL A 1 102 ? -3.655 35.904 -2.006 1.00 43.94 102 VAL A CA 1
ATOM 855 C C . VAL A 1 102 ? -4.349 37.274 -2.057 1.00 43.94 102 VAL A C 1
ATOM 857 O O . VAL A 1 102 ? -5.132 37.581 -1.159 1.00 43.94 102 VAL A O 1
ATOM 860 N N . LYS A 1 103 ? -4.179 38.063 -3.132 1.00 40.41 103 LYS A N 1
ATOM 861 C CA . LYS A 1 103 ? -4.885 39.352 -3.313 1.00 40.41 103 LYS A CA 1
ATOM 862 C C . LYS A 1 103 ? -6.408 39.209 -3.430 1.00 40.41 103 LYS A C 1
ATOM 864 O O . LYS A 1 103 ? -7.128 40.031 -2.871 1.00 40.41 103 LYS A O 1
ATOM 869 N N . ILE A 1 104 ? -6.915 38.186 -4.121 1.00 43.09 104 ILE A N 1
ATOM 870 C CA . ILE A 1 104 ? -8.361 37.908 -4.227 1.00 43.09 104 ILE A CA 1
ATOM 871 C C . ILE A 1 104 ? -8.929 37.495 -2.863 1.00 43.09 104 ILE A C 1
ATOM 873 O O . ILE A 1 104 ? -10.007 37.951 -2.481 1.00 43.09 104 ILE A O 1
ATOM 877 N N . LYS A 1 105 ? -8.186 36.678 -2.105 1.00 41.47 105 LYS A N 1
ATOM 878 C CA . LYS A 1 105 ? -8.566 36.250 -0.752 1.00 41.47 105 LYS A CA 1
ATOM 879 C C . LYS A 1 105 ? -8.566 37.424 0.238 1.00 41.47 105 LYS A C 1
ATOM 881 O O . LYS A 1 105 ? -9.466 37.498 1.066 1.00 41.47 105 LYS A O 1
ATOM 886 N N . ALA A 1 106 ? -7.628 38.365 0.101 1.00 39.16 106 ALA A N 1
ATOM 887 C CA . ALA A 1 106 ? -7.587 39.602 0.886 1.00 39.16 106 ALA A CA 1
ATOM 888 C C . ALA A 1 106 ? -8.730 40.574 0.527 1.00 39.16 106 ALA A C 1
ATOM 890 O O . ALA A 1 106 ? -9.366 41.116 1.423 1.00 39.16 106 ALA A O 1
ATOM 891 N N . LYS A 1 107 ? -9.070 40.730 -0.765 1.00 35.72 107 LYS A N 1
ATOM 892 C CA . LYS A 1 107 ? -10.218 41.550 -1.211 1.00 35.72 107 LYS A CA 1
ATOM 893 C C . LYS A 1 107 ? -11.572 41.013 -0.733 1.00 35.72 107 LYS A C 1
ATOM 895 O O . LYS A 1 107 ? -12.470 41.798 -0.470 1.00 35.72 107 LYS A O 1
ATOM 900 N N . ARG A 1 108 ? -11.719 39.688 -0.610 1.00 39.62 108 ARG A N 1
ATOM 901 C CA . ARG A 1 108 ? -12.940 39.037 -0.093 1.00 39.62 108 ARG A CA 1
ATOM 902 C C . ARG A 1 108 ? -13.106 39.131 1.429 1.00 39.62 108 ARG A C 1
ATOM 904 O O . ARG A 1 108 ? -14.187 38.831 1.914 1.00 39.62 108 ARG A O 1
ATOM 911 N N . LYS A 1 109 ? -12.062 39.531 2.165 1.00 38.25 109 LYS A N 1
ATOM 912 C CA . LYS A 1 109 ? -12.092 39.730 3.625 1.00 38.25 109 LYS A CA 1
ATOM 913 C C . LYS A 1 109 ? -12.281 41.197 4.041 1.00 38.25 109 LYS A C 1
ATOM 915 O O . LYS A 1 109 ? -12.226 41.495 5.227 1.00 38.25 109 LYS A O 1
ATOM 920 N N . MET A 1 110 ? -12.479 42.116 3.094 1.00 30.36 110 MET A N 1
ATOM 921 C CA . MET A 1 110 ? -12.659 43.535 3.402 1.00 30.36 110 MET A CA 1
ATOM 922 C C . MET A 1 110 ? -14.149 43.838 3.612 1.00 30.36 110 MET A C 1
ATOM 924 O O . MET A 1 110 ? -14.938 43.769 2.671 1.00 30.36 110 MET A O 1
ATOM 928 N N . VAL A 1 111 ? -14.530 44.135 4.855 1.00 36.06 111 VAL A N 1
ATOM 929 C CA . VAL A 1 111 ? -15.866 44.623 5.230 1.00 36.06 111 VAL A CA 1
ATOM 930 C C . VAL A 1 111 ? -15.927 46.121 4.912 1.00 36.06 111 VAL A C 1
ATOM 932 O O . VAL A 1 111 ? -15.072 46.872 5.373 1.00 36.06 111 VAL A O 1
ATOM 935 N N . TYR A 1 112 ? -16.890 46.553 4.090 1.00 34.66 112 TYR A N 1
ATOM 936 C CA . TYR A 1 112 ? -16.958 47.934 3.576 1.00 34.66 112 TYR A CA 1
ATOM 937 C C . TYR A 1 112 ? -17.732 48.914 4.478 1.00 34.66 112 TYR A C 1
ATOM 939 O O . TYR A 1 112 ? -17.538 50.118 4.346 1.00 34.66 112 TYR A O 1
ATOM 947 N N . SER A 1 113 ? -18.533 48.421 5.424 1.00 29.19 113 SER A N 1
ATOM 948 C CA . SER A 1 113 ? -19.112 49.172 6.549 1.00 29.19 113 SER A CA 1
ATOM 949 C C . SER A 1 113 ? -19.887 48.209 7.452 1.00 29.19 113 SER A C 1
ATOM 951 O O . SER A 1 113 ? -20.379 47.187 6.973 1.00 29.19 113 SER A O 1
ATOM 953 N N . ILE A 1 114 ? -20.019 48.534 8.738 1.00 34.09 114 ILE A N 1
ATOM 954 C CA . ILE A 1 114 ? -20.917 47.847 9.675 1.00 34.09 114 ILE A CA 1
ATOM 955 C C . ILE A 1 114 ? -21.911 48.898 10.165 1.00 34.09 114 ILE A C 1
ATOM 957 O O . ILE A 1 114 ? -21.499 49.895 10.755 1.00 34.09 114 ILE A O 1
ATOM 961 N N . GLU A 1 115 ? -23.196 48.696 9.888 1.00 29.36 115 GLU A N 1
ATOM 962 C CA . GLU A 1 115 ? -24.276 49.500 10.457 1.00 29.36 115 GLU A CA 1
ATOM 963 C C . GLU A 1 115 ? -24.745 48.793 11.733 1.00 29.36 115 GLU A C 1
ATOM 965 O O . GLU A 1 115 ? -25.110 47.616 11.708 1.00 29.36 115 GLU A O 1
ATOM 970 N N . SER A 1 116 ? -24.621 49.469 12.875 1.00 39.88 116 SER A N 1
ATOM 971 C CA . SER A 1 116 ? -25.007 48.916 14.169 1.00 39.88 116 SER A CA 1
ATOM 972 C C . SER A 1 116 ? -26.478 49.206 14.419 1.00 39.88 116 SER A C 1
ATOM 974 O O . SER A 1 116 ? -26.831 50.376 14.561 1.00 39.88 116 SER A O 1
ATOM 976 N N . ASP A 1 117 ? -27.298 48.171 14.585 1.00 28.64 117 ASP A N 1
ATOM 977 C CA . ASP A 1 117 ? -28.559 48.334 15.301 1.00 28.64 117 ASP A CA 1
ATOM 978 C C . ASP A 1 117 ? -28.572 47.444 16.546 1.00 28.64 117 ASP A C 1
ATOM 980 O O . ASP A 1 117 ? -28.730 46.221 16.511 1.00 28.64 117 ASP A O 1
ATOM 984 N N . MET A 1 118 ? -28.312 48.099 17.676 1.00 38.34 118 MET A N 1
ATOM 985 C CA . MET A 1 118 ? -28.335 47.546 19.022 1.00 38.34 118 MET A CA 1
ATOM 986 C C . MET A 1 118 ? -29.789 47.406 19.481 1.00 38.34 118 MET A C 1
ATOM 988 O O . MET A 1 118 ? -30.250 48.184 20.310 1.00 38.34 118 MET A O 1
ATOM 992 N N . SER A 1 119 ? -30.538 46.428 18.970 1.00 34.53 119 SER A N 1
ATOM 993 C CA . SER A 1 119 ? -31.778 46.005 19.639 1.00 34.53 119 SER A CA 1
ATOM 994 C C . SER A 1 119 ? -32.296 44.646 19.162 1.00 34.53 119 SER A C 1
ATOM 996 O O . SER A 1 119 ? -33.165 44.557 18.303 1.00 34.53 119 SER A O 1
ATOM 998 N N . LYS A 1 120 ? -31.796 43.567 19.778 1.00 30.58 120 LYS A N 1
ATOM 999 C CA . LYS A 1 120 ? -32.596 42.442 20.313 1.00 30.58 120 LYS A CA 1
ATOM 1000 C C . LYS A 1 120 ? -31.665 41.344 20.821 1.00 30.58 120 LYS A C 1
ATOM 1002 O O . LYS A 1 120 ? -30.968 40.679 20.066 1.00 30.58 120 LYS A O 1
ATOM 1007 N N . ALA A 1 121 ? -31.662 41.181 22.138 1.00 38.56 121 ALA A N 1
ATOM 1008 C CA . ALA A 1 121 ? -31.085 40.037 22.818 1.00 38.56 121 ALA A CA 1
ATOM 1009 C C . ALA A 1 121 ? -31.969 38.800 22.588 1.00 38.56 121 ALA A C 1
ATOM 1011 O O . ALA A 1 121 ? -33.180 38.873 22.793 1.00 38.56 121 ALA A O 1
ATOM 1012 N N . GLY A 1 122 ? -31.361 37.671 22.216 1.00 32.53 122 GLY A N 1
ATOM 1013 C CA . GLY A 1 122 ? -32.010 36.358 22.235 1.00 32.53 122 GLY A CA 1
ATOM 1014 C C . GLY A 1 122 ? -31.622 35.461 21.061 1.00 32.53 122 GLY A C 1
ATOM 1015 O O . GLY A 1 122 ? -32.029 35.711 19.937 1.00 32.53 122 GLY A O 1
ATOM 1016 N N . THR A 1 123 ? -30.907 34.380 21.384 1.00 24.62 123 THR A N 1
ATOM 1017 C CA . THR A 1 123 ? -30.621 33.192 20.553 1.00 24.62 123 THR A CA 1
ATOM 1018 C C . THR A 1 123 ? -29.458 33.300 19.559 1.00 24.62 123 THR A C 1
ATOM 1020 O O . THR A 1 123 ? -29.584 33.761 18.433 1.00 24.62 123 THR A O 1
ATOM 1023 N N . VAL A 1 124 ? -28.310 32.760 19.981 1.00 26.19 124 VAL A N 1
ATOM 1024 C CA . VAL A 1 124 ? -27.201 32.381 19.100 1.00 26.19 124 VAL A CA 1
ATOM 1025 C C . VAL A 1 124 ? -27.463 30.959 18.598 1.00 26.19 124 VAL A C 1
ATOM 1027 O O . VAL A 1 124 ? -27.361 30.002 19.367 1.00 26.19 124 VAL A O 1
ATOM 1030 N N . VAL A 1 125 ? -27.797 30.821 17.315 1.00 22.56 125 VAL A N 1
ATOM 1031 C CA . VAL A 1 125 ? -27.785 29.541 16.593 1.00 22.56 125 VAL A CA 1
ATOM 1032 C C . VAL A 1 125 ? -26.386 29.364 15.996 1.00 22.56 125 VAL A C 1
ATOM 1034 O O . VAL A 1 125 ? -25.973 30.127 15.129 1.00 22.56 125 VAL A O 1
ATOM 1037 N N . PHE A 1 126 ? -25.626 28.377 16.476 1.00 24.84 126 PHE A N 1
ATOM 1038 C CA . PHE A 1 126 ? -24.378 27.958 15.832 1.00 24.84 126 PHE A CA 1
ATOM 1039 C C . PHE A 1 126 ? -24.697 26.904 14.764 1.00 24.84 126 PHE A C 1
ATOM 1041 O O . PHE A 1 126 ? -25.184 25.825 15.103 1.00 24.84 126 PHE A O 1
ATOM 1048 N N . SER A 1 127 ? -24.379 27.185 13.493 1.00 24.16 127 SER A N 1
ATOM 1049 C CA . SER A 1 127 ? -24.395 26.178 12.427 1.00 24.16 127 SER A CA 1
ATOM 1050 C C . SER A 1 127 ? -23.370 25.090 12.750 1.00 24.16 127 SER A C 1
ATOM 1052 O O . SER A 1 127 ? -22.162 25.336 12.829 1.00 24.16 127 SER A O 1
ATOM 1054 N N . LEU A 1 128 ? -23.865 23.879 12.967 1.00 29.03 128 LEU A N 1
ATOM 1055 C CA . LEU A 1 128 ? -23.108 22.731 13.437 1.00 29.03 128 LEU A CA 1
ATOM 1056 C C . LEU A 1 128 ? -22.402 22.015 12.271 1.00 29.03 128 LEU A C 1
ATOM 1058 O O . LEU A 1 128 ? -22.719 20.873 11.962 1.00 29.03 128 LEU A O 1
ATOM 1062 N N . ALA A 1 129 ? -21.419 22.650 11.634 1.00 26.89 129 ALA A N 1
ATOM 1063 C CA . ALA A 1 129 ? -20.609 22.017 10.587 1.00 26.89 129 ALA A CA 1
ATOM 1064 C C . ALA A 1 129 ? -19.231 21.574 11.108 1.00 26.89 129 ALA A C 1
ATOM 1066 O O . ALA A 1 129 ? -18.201 21.907 10.538 1.00 26.89 129 ALA A O 1
ATOM 1067 N N . GLU A 1 130 ? -19.208 20.819 12.210 1.00 29.69 130 GLU A N 1
ATOM 1068 C CA . GLU A 1 130 ? -18.031 20.043 12.633 1.00 29.69 130 GLU A CA 1
ATOM 1069 C C . GLU A 1 130 ? -18.431 18.922 13.615 1.00 29.69 130 GLU A C 1
ATOM 1071 O O . GLU A 1 130 ? -17.910 18.781 14.719 1.00 29.69 130 GLU A O 1
ATOM 1076 N N . LYS A 1 131 ? -19.394 18.080 13.221 1.00 31.64 131 LYS A N 1
ATOM 1077 C CA . LYS A 1 131 ? -19.652 16.801 13.902 1.00 31.64 131 LYS A CA 1
ATOM 1078 C C . LYS A 1 131 ? -19.382 15.626 12.971 1.00 31.64 131 LYS A C 1
ATOM 1080 O O . LYS A 1 131 ? -20.293 15.020 12.425 1.00 31.64 131 LYS A O 1
ATOM 1085 N N . LYS A 1 132 ? -18.101 15.276 12.867 1.00 32.06 132 LYS A N 1
ATOM 1086 C CA . LYS A 1 132 ? -17.608 13.895 13.002 1.00 32.06 132 LYS A CA 1
ATOM 1087 C C . LYS A 1 132 ? -16.084 13.932 13.027 1.00 32.06 132 LYS A C 1
ATOM 1089 O O . LYS A 1 132 ? -15.425 14.105 12.011 1.00 32.06 132 LYS A O 1
ATOM 1094 N N . GLY A 1 133 ? -15.554 13.796 14.236 1.00 36.41 133 GLY A N 1
ATOM 1095 C CA . GLY A 1 133 ? -14.121 13.783 14.503 1.00 36.41 133 GLY A CA 1
ATOM 1096 C C . GLY A 1 133 ? -13.746 14.553 15.758 1.00 36.41 133 GLY A C 1
ATOM 1097 O O . GLY A 1 133 ? -12.776 15.288 15.715 1.00 36.41 133 GLY A O 1
ATOM 1098 N N . ASN A 1 134 ? -14.520 14.465 16.847 1.00 43.34 134 ASN A N 1
ATOM 1099 C CA . ASN A 1 134 ? -14.115 15.097 18.099 1.00 43.34 134 ASN A CA 1
ATOM 1100 C C . ASN A 1 134 ? -14.938 14.645 19.303 1.00 43.34 134 ASN A C 1
ATOM 1102 O O . ASN A 1 134 ? -15.994 15.188 19.591 1.00 43.34 134 ASN A O 1
ATOM 1106 N N . GLU A 1 135 ? -14.406 13.697 20.066 1.00 35.97 135 GLU A N 1
ATOM 1107 C CA . GLU A 1 135 ? -14.691 13.651 21.506 1.00 35.97 135 GLU A CA 1
ATOM 1108 C C . GLU A 1 135 ? -13.547 14.313 22.284 1.00 35.97 135 GLU A C 1
ATOM 1110 O O . GLU A 1 135 ? -13.790 14.993 23.275 1.00 35.97 135 GLU A O 1
ATOM 1115 N N . MET A 1 136 ? -12.303 14.228 21.791 1.00 34.19 136 MET A N 1
ATOM 1116 C CA . MET A 1 136 ? -11.137 14.770 22.492 1.00 34.19 136 MET A CA 1
ATOM 1117 C C . MET A 1 136 ? -10.994 16.289 22.335 1.00 34.19 136 MET A C 1
ATOM 1119 O O . MET A 1 136 ? -10.846 16.967 23.349 1.00 34.19 136 MET A O 1
ATOM 1123 N N . ALA A 1 137 ? -11.114 16.860 21.125 1.00 35.31 137 ALA A N 1
ATOM 1124 C CA . ALA A 1 137 ? -11.048 18.319 20.984 1.00 35.31 137 ALA A CA 1
ATOM 1125 C C . ALA A 1 137 ? -12.370 19.028 21.316 1.00 35.31 137 ALA A C 1
ATOM 1127 O O . ALA A 1 137 ? -12.326 20.183 21.720 1.00 35.31 137 ALA A O 1
ATOM 1128 N N . SER A 1 138 ? -13.522 18.342 21.295 1.00 35.12 138 SER A N 1
ATOM 1129 C CA . SER A 1 138 ? -14.736 18.876 21.938 1.00 35.12 138 SER A CA 1
ATOM 1130 C C . SER A 1 138 ? -14.575 18.948 23.459 1.00 35.12 138 SER A C 1
ATOM 1132 O O . SER A 1 138 ? -14.930 19.963 24.047 1.00 35.12 138 SER A O 1
ATOM 1134 N N . SER A 1 139 ? -13.968 17.938 24.094 1.00 34.09 139 SER A N 1
ATOM 1135 C CA . SER A 1 139 ? -13.692 17.965 25.541 1.00 34.09 139 SER A CA 1
ATOM 1136 C C . SER A 1 139 ? -12.641 19.017 25.917 1.00 34.09 139 SER A C 1
ATOM 1138 O O . SER A 1 139 ? -12.817 19.7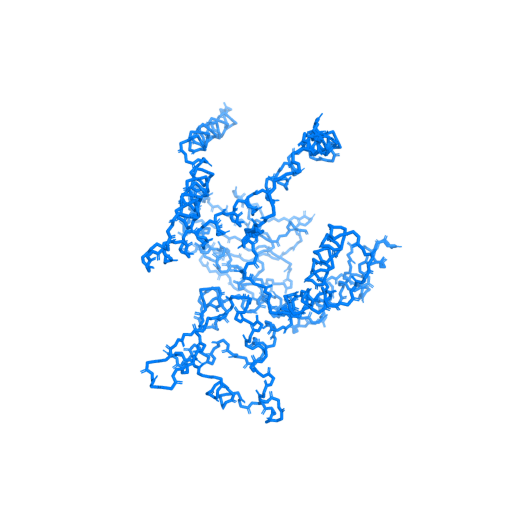28 26.902 1.00 34.09 139 SER A O 1
ATOM 1140 N N . LEU A 1 140 ? -11.587 19.181 25.107 1.00 36.50 140 LEU A N 1
ATOM 1141 C CA . LEU A 1 140 ? -10.569 20.224 25.300 1.00 36.50 140 LEU A CA 1
ATOM 1142 C C . LEU A 1 140 ? -11.115 21.636 25.041 1.00 36.50 140 LEU A C 1
ATOM 1144 O O . LEU A 1 140 ? -10.784 22.548 25.790 1.00 36.50 140 LEU A O 1
ATOM 1148 N N . ALA A 1 141 ? -11.985 21.829 24.045 1.00 34.75 141 ALA A N 1
ATOM 1149 C CA . ALA A 1 141 ? -12.624 23.121 23.781 1.00 34.75 141 ALA A CA 1
ATOM 1150 C C . ALA A 1 141 ? -13.629 23.515 24.879 1.00 34.75 141 ALA A C 1
ATOM 1152 O O . ALA A 1 141 ? -13.735 24.693 25.222 1.00 34.75 141 ALA A O 1
ATOM 1153 N N . ILE A 1 142 ? -14.339 22.543 25.467 1.00 36.94 142 ILE A N 1
ATOM 1154 C CA . ILE A 1 142 ? -15.218 22.765 26.628 1.00 36.94 142 ILE A CA 1
ATOM 1155 C C . ILE A 1 142 ? -14.384 23.099 27.875 1.00 36.94 142 ILE A C 1
ATOM 1157 O O . ILE A 1 142 ? -14.693 24.069 28.565 1.00 36.94 142 ILE A O 1
ATOM 1161 N N . ALA A 1 143 ? -13.291 22.369 28.123 1.00 33.41 143 ALA A N 1
ATOM 1162 C CA . ALA A 1 143 ? -12.376 22.641 29.235 1.00 33.41 143 ALA A CA 1
ATOM 1163 C C . ALA A 1 143 ? -11.659 24.001 29.099 1.00 33.41 143 ALA A C 1
ATOM 1165 O O . ALA A 1 143 ? -11.472 24.700 30.092 1.00 33.41 143 ALA A O 1
ATOM 1166 N N . ALA A 1 144 ? -11.313 24.414 27.875 1.00 37.44 144 ALA A N 1
ATOM 1167 C CA . ALA A 1 144 ? -10.695 25.710 27.591 1.00 37.44 144 ALA A CA 1
ATOM 1168 C C . ALA A 1 144 ? -11.680 26.884 27.741 1.00 37.44 144 ALA A C 1
ATOM 1170 O O . ALA A 1 144 ? -11.299 27.936 28.254 1.00 37.44 144 ALA A O 1
ATOM 1171 N N . LYS A 1 145 ? -12.962 26.700 27.378 1.00 40.50 145 LYS A N 1
ATOM 1172 C CA . LYS A 1 145 ? -14.031 27.688 27.636 1.00 40.50 145 LYS A CA 1
ATOM 1173 C C . LYS A 1 145 ? -14.284 27.922 29.125 1.00 40.50 145 LYS A C 1
ATOM 1175 O O . LYS A 1 145 ? -14.701 29.012 29.496 1.00 40.50 145 LYS A O 1
ATOM 1180 N N . MET A 1 146 ? -14.032 26.923 29.970 1.00 39.41 146 MET A N 1
ATOM 1181 C CA . MET A 1 146 ? -14.208 27.044 31.418 1.00 39.41 146 MET A CA 1
ATOM 1182 C C . MET A 1 146 ? -13.060 27.785 32.121 1.00 39.41 146 MET A C 1
ATOM 1184 O O . MET A 1 146 ? -13.221 28.121 33.289 1.00 39.41 146 MET A O 1
ATOM 1188 N N . ASN A 1 147 ? -11.928 28.053 31.450 1.00 41.09 147 ASN A N 1
ATOM 1189 C CA . ASN A 1 147 ? -10.700 28.454 32.149 1.00 41.09 147 ASN A CA 1
ATOM 1190 C C . ASN A 1 147 ? -9.926 29.648 31.560 1.00 41.09 147 ASN A C 1
ATOM 1192 O O . ASN A 1 147 ? -8.783 29.867 31.952 1.00 41.09 147 ASN A O 1
ATOM 1196 N N . MET A 1 148 ? -10.498 30.436 30.644 1.00 41.94 148 MET A N 1
ATOM 1197 C CA . MET A 1 148 ? -9.797 31.603 30.087 1.00 41.94 148 MET A CA 1
ATOM 1198 C C . MET A 1 148 ? -10.613 32.886 30.223 1.00 41.94 148 MET A C 1
ATOM 1200 O O . MET A 1 148 ? -11.501 33.177 29.426 1.00 41.94 148 MET A O 1
ATOM 1204 N N . GLY A 1 149 ? -10.263 33.671 31.241 1.00 46.12 149 GLY A N 1
ATOM 1205 C CA . GLY A 1 149 ? -10.547 35.099 31.266 1.00 46.12 149 GLY A CA 1
ATOM 1206 C C . GLY A 1 149 ? -9.643 35.849 30.279 1.00 46.12 149 GLY A C 1
ATOM 1207 O O . GLY A 1 149 ? -8.463 35.533 30.149 1.00 46.12 149 GLY A O 1
ATOM 1208 N N . ASN A 1 150 ? -10.208 36.871 29.633 1.00 45.81 150 ASN A N 1
ATOM 1209 C CA . ASN A 1 150 ? -9.523 37.949 28.902 1.00 45.81 150 ASN A CA 1
ATOM 1210 C C . ASN A 1 150 ? -8.888 37.686 27.519 1.00 45.81 150 ASN A C 1
ATOM 1212 O O . ASN A 1 150 ? -8.123 38.530 27.060 1.00 45.81 150 ASN A O 1
ATOM 1216 N N . ALA A 1 151 ? -9.245 36.628 26.787 1.00 48.25 151 ALA A N 1
ATOM 1217 C CA . ALA A 1 151 ? -8.979 36.591 25.340 1.00 48.25 151 ALA A CA 1
ATOM 1218 C C . ALA A 1 151 ? -10.225 37.044 24.559 1.00 48.25 151 ALA A C 1
ATOM 1220 O O . ALA A 1 151 ? -11.328 36.576 24.851 1.00 48.25 151 ALA A O 1
ATOM 1221 N N . ASN A 1 152 ? -10.061 37.929 23.565 1.00 53.25 152 ASN A N 1
ATOM 1222 C CA . ASN A 1 152 ? -11.115 38.216 22.588 1.00 53.25 152 ASN A CA 1
ATOM 1223 C C . ASN A 1 152 ? -11.587 36.877 22.002 1.00 53.25 152 ASN A C 1
ATOM 1225 O O . ASN A 1 152 ? -10.783 36.100 21.489 1.00 53.25 152 ASN A O 1
ATOM 1229 N N . GLY A 1 153 ? -12.878 36.566 22.148 1.00 51.81 153 GLY A N 1
ATOM 1230 C CA . GLY A 1 153 ? -13.407 35.216 21.924 1.00 51.81 153 GLY A CA 1
ATOM 1231 C C . GLY A 1 153 ? -13.152 34.646 20.523 1.00 51.81 153 GLY A C 1
ATOM 1232 O O . GLY A 1 153 ? -13.086 33.429 20.378 1.00 51.81 153 GLY A O 1
ATOM 1233 N N . GLU A 1 154 ? -12.963 35.499 19.513 1.00 48.91 154 GLU A N 1
ATOM 1234 C CA . GLU A 1 154 ? -12.619 35.098 18.141 1.00 48.91 154 GLU A CA 1
ATOM 1235 C C . GLU A 1 154 ? -11.160 34.625 18.018 1.00 48.91 154 GLU A C 1
ATOM 1237 O O . GLU A 1 154 ? -10.925 33.526 17.514 1.00 48.91 154 GLU A O 1
ATOM 1242 N N . ASP A 1 155 ? -10.197 35.361 18.585 1.00 58.84 155 ASP A N 1
ATOM 1243 C CA . ASP A 1 155 ? -8.768 35.001 18.565 1.00 58.84 155 ASP A CA 1
ATOM 1244 C C . ASP A 1 155 ? -8.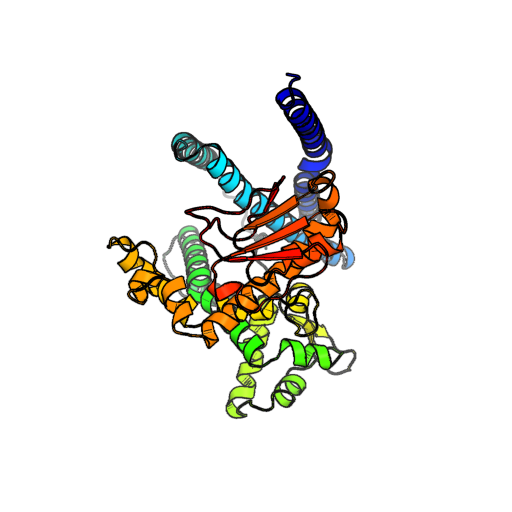509 33.662 19.282 1.00 58.84 155 ASP A C 1
ATOM 1246 O O . ASP A 1 155 ? -7.684 32.847 18.859 1.00 58.84 155 ASP A O 1
ATOM 1250 N N . ALA A 1 156 ? -9.255 33.393 20.360 1.00 58.50 156 ALA A N 1
ATOM 1251 C CA . ALA A 1 156 ? -9.160 32.138 21.104 1.00 58.50 156 ALA A CA 1
ATOM 1252 C C . ALA A 1 156 ? -9.702 30.934 20.310 1.00 58.50 156 ALA A C 1
ATOM 1254 O O . ALA A 1 156 ? -9.141 29.838 20.389 1.00 58.50 156 ALA A O 1
ATOM 1255 N N . ILE A 1 157 ? -10.776 31.119 19.534 1.00 63.22 157 ILE A N 1
ATOM 1256 C CA . ILE A 1 157 ? -11.347 30.058 18.690 1.00 63.22 157 ILE A CA 1
ATOM 1257 C C . ILE A 1 157 ? -10.400 29.738 17.529 1.00 63.22 157 ILE A C 1
ATOM 1259 O O . ILE A 1 157 ? -10.134 28.559 17.275 1.00 63.22 157 ILE A O 1
ATOM 1263 N N . GLU A 1 158 ? -9.844 30.757 16.869 1.00 67.25 158 GLU A N 1
ATOM 1264 C CA . GLU A 1 158 ? -8.863 30.563 15.795 1.00 67.25 158 GLU A CA 1
ATOM 1265 C C . GLU A 1 158 ? -7.604 29.837 16.302 1.00 67.25 158 GLU A C 1
ATOM 1267 O O . GLU A 1 158 ? -7.129 28.887 15.667 1.00 67.25 158 GLU A O 1
ATOM 1272 N N . ALA A 1 159 ? -7.102 30.207 17.485 1.00 65.69 159 ALA A N 1
ATOM 1273 C CA . ALA A 1 159 ? -5.961 29.540 18.110 1.00 65.69 159 ALA A CA 1
ATOM 1274 C C . ALA A 1 159 ? -6.243 28.059 18.429 1.00 65.69 159 ALA A C 1
ATOM 1276 O O . ALA A 1 159 ? -5.395 27.200 18.171 1.00 65.69 159 ALA A O 1
ATOM 1277 N N . LEU A 1 160 ? -7.440 27.731 18.933 1.00 66.81 160 LEU A N 1
ATOM 1278 C CA . LEU A 1 160 ? -7.843 26.345 19.205 1.00 66.81 160 LEU A CA 1
ATOM 1279 C C . LEU A 1 160 ? -7.936 25.507 17.922 1.00 66.81 160 LEU A C 1
ATOM 1281 O O . LEU A 1 160 ? -7.483 24.359 17.902 1.00 66.81 160 LEU A O 1
ATOM 1285 N N . GLN A 1 161 ? -8.471 26.072 16.837 1.00 66.56 161 GLN A N 1
ATOM 1286 C CA . GLN A 1 161 ? -8.525 25.396 15.537 1.00 66.56 161 GLN A CA 1
ATOM 1287 C C . GLN A 1 161 ? -7.122 25.143 14.971 1.00 66.56 161 GLN A C 1
ATOM 1289 O O . GLN A 1 161 ? -6.829 24.038 14.502 1.00 66.56 161 GLN A O 1
ATOM 1294 N N . ALA A 1 162 ? -6.230 26.133 15.062 1.00 71.00 162 ALA A N 1
ATOM 1295 C CA . ALA A 1 162 ? -4.834 25.981 14.660 1.00 71.00 162 ALA A CA 1
ATOM 1296 C C . ALA A 1 162 ? -4.127 24.895 15.487 1.00 71.00 162 ALA A C 1
ATOM 1298 O O . ALA A 1 162 ? -3.433 24.039 14.931 1.00 71.00 162 ALA A O 1
ATOM 1299 N N . GLN A 1 163 ? -4.355 24.868 16.801 1.00 70.25 163 GLN A N 1
ATOM 1300 C CA . GLN A 1 163 ? -3.785 23.858 17.687 1.00 70.25 163 GLN A CA 1
ATOM 1301 C C . GLN A 1 163 ? -4.294 22.447 17.351 1.00 70.25 163 GLN A C 1
ATOM 1303 O O . GLN A 1 163 ? -3.497 21.513 17.252 1.00 70.25 163 GLN A O 1
ATOM 1308 N N . ALA A 1 164 ? -5.599 22.280 17.114 1.00 65.69 164 ALA A N 1
ATOM 1309 C CA . ALA A 1 164 ? -6.178 21.001 16.698 1.00 65.69 164 ALA A CA 1
ATOM 1310 C C . ALA A 1 164 ? -5.600 20.522 15.356 1.00 65.69 164 ALA A C 1
ATOM 1312 O O . ALA A 1 164 ? -5.282 19.339 15.193 1.00 65.69 164 ALA A O 1
ATOM 1313 N N . HIS A 1 165 ? -5.404 21.445 14.411 1.00 71.94 165 HIS A N 1
ATOM 1314 C CA . HIS A 1 165 ? -4.756 21.150 13.139 1.00 71.94 165 HIS A CA 1
ATOM 1315 C C . HIS A 1 165 ? -3.321 20.637 13.334 1.00 71.94 165 HIS A C 1
ATOM 1317 O O . HIS A 1 165 ? -2.975 19.590 12.780 1.00 71.94 165 HIS A O 1
ATOM 1323 N N . ILE A 1 166 ? -2.515 21.321 14.155 1.00 69.31 166 ILE A N 1
ATOM 1324 C CA . ILE A 1 166 ? -1.137 20.915 14.477 1.00 69.31 166 ILE A CA 1
ATOM 1325 C C . ILE A 1 166 ? -1.124 19.521 15.106 1.00 69.31 166 ILE A C 1
ATOM 1327 O O . ILE A 1 166 ? -0.402 18.646 14.627 1.00 69.31 166 ILE A O 1
ATOM 1331 N N . TRP A 1 167 ? -1.957 19.277 16.120 1.00 69.94 167 TRP A N 1
ATOM 1332 C CA . TRP A 1 167 ? -1.998 17.983 16.803 1.00 69.94 167 TRP A CA 1
ATOM 1333 C C . TRP A 1 167 ? -2.408 16.835 15.889 1.00 69.94 167 TRP A C 1
ATOM 1335 O O . TRP A 1 167 ? -1.822 15.756 15.968 1.00 69.94 167 TRP A O 1
ATOM 1345 N N . ARG A 1 168 ? -3.357 17.062 14.976 1.00 73.12 168 ARG A N 1
ATOM 1346 C CA . ARG A 1 168 ? -3.750 16.051 13.988 1.00 73.12 168 ARG A CA 1
ATOM 1347 C C . ARG A 1 168 ? -2.567 15.613 13.127 1.00 73.12 168 ARG A C 1
ATOM 1349 O O . ARG A 1 168 ? -2.426 14.428 12.846 1.00 73.12 168 ARG A O 1
ATOM 1356 N N . HIS A 1 169 ? -1.723 16.554 12.708 1.00 74.94 169 HIS A N 1
ATOM 1357 C CA . HIS A 1 169 ? -0.536 16.238 11.917 1.00 74.94 169 HIS A CA 1
ATOM 1358 C C . HIS A 1 169 ? 0.574 15.617 12.772 1.00 74.94 169 HIS A C 1
ATOM 1360 O O . HIS A 1 169 ? 1.143 14.605 12.367 1.00 74.94 169 HIS A O 1
ATOM 1366 N N . ALA A 1 170 ? 0.819 16.156 13.969 1.00 68.88 170 ALA A N 1
ATOM 1367 C CA . ALA A 1 170 ? 1.826 15.648 14.898 1.00 68.88 170 ALA A CA 1
ATOM 1368 C C . ALA A 1 170 ? 1.552 14.200 15.335 1.00 68.88 170 ALA A C 1
ATOM 1370 O O . ALA A 1 170 ? 2.487 13.416 15.449 1.00 68.88 170 ALA A O 1
ATOM 1371 N N . PHE A 1 171 ? 0.285 13.822 15.527 1.00 75.62 171 PHE A N 1
ATOM 1372 C CA . PHE A 1 171 ? -0.111 12.471 15.940 1.00 75.62 171 PHE A CA 1
ATOM 1373 C C . PHE A 1 171 ? -0.551 11.560 14.790 1.00 75.62 171 PHE A C 1
ATOM 1375 O O . PHE A 1 171 ? -0.960 10.428 15.041 1.00 75.62 171 PHE A O 1
ATOM 1382 N N . ASN A 1 172 ? -0.432 11.980 13.527 1.00 77.75 172 ASN A N 1
ATOM 1383 C CA . ASN A 1 172 ? -0.844 11.144 12.392 1.00 77.75 172 ASN A CA 1
ATOM 1384 C C . ASN A 1 172 ? -0.062 9.814 12.314 1.00 77.75 172 ASN A C 1
ATOM 1386 O O . ASN A 1 172 ? -0.577 8.812 11.816 1.00 77.75 172 ASN A O 1
ATOM 1390 N N . PHE A 1 173 ? 1.162 9.773 12.858 1.00 79.62 173 PHE A N 1
ATOM 1391 C CA . PHE A 1 173 ? 1.946 8.538 12.965 1.00 79.62 173 PHE A CA 1
ATOM 1392 C C . PHE A 1 173 ? 1.247 7.466 13.818 1.00 79.62 173 PHE A C 1
ATOM 1394 O O . PHE A 1 173 ? 1.477 6.279 13.606 1.00 79.62 173 PHE A O 1
ATOM 1401 N N . VAL A 1 174 ? 0.375 7.853 14.758 1.00 80.69 174 VAL A N 1
ATOM 1402 C CA . VAL A 1 174 ? -0.369 6.911 15.606 1.00 80.69 174 VAL A CA 1
ATOM 1403 C C . VAL A 1 174 ? -1.315 6.070 14.758 1.00 80.69 174 VAL A C 1
ATOM 1405 O O . VAL A 1 174 ? -1.370 4.857 14.947 1.00 80.69 174 VAL A O 1
ATOM 1408 N N . SER A 1 175 ? -2.011 6.670 13.788 1.00 83.19 175 SER A N 1
ATOM 1409 C CA . SER A 1 175 ? -2.878 5.932 12.861 1.00 83.19 175 SER A CA 1
ATOM 1410 C C . SER A 1 175 ? -2.072 4.967 11.991 1.00 83.19 175 SER A C 1
ATOM 1412 O O . SER A 1 175 ? -2.456 3.810 11.836 1.00 83.19 175 SER A O 1
ATOM 1414 N N . PHE A 1 176 ? -0.912 5.411 11.494 1.00 82.88 176 PHE A N 1
ATOM 1415 C CA . PHE A 1 176 ? 0.010 4.577 10.717 1.00 82.88 176 PHE A CA 1
ATOM 1416 C C . PHE A 1 176 ? 0.502 3.361 11.520 1.00 82.88 176 PHE A C 1
ATOM 1418 O O . PHE A 1 176 ? 0.417 2.227 11.052 1.00 82.88 176 PHE A O 1
ATOM 1425 N N . MET A 1 177 ? 0.936 3.575 12.765 1.00 88.31 177 MET A N 1
ATOM 1426 C CA . MET A 1 177 ? 1.421 2.499 13.636 1.00 88.31 177 MET A CA 1
ATOM 1427 C C . MET A 1 177 ? 0.293 1.607 14.170 1.00 88.31 177 MET A C 1
ATOM 1429 O O . MET A 1 177 ? 0.507 0.419 14.398 1.00 88.31 177 MET A O 1
ATOM 1433 N N . SER A 1 178 ? -0.921 2.140 14.323 1.00 93.19 178 SER A N 1
ATOM 1434 C CA . SER A 1 178 ? -2.106 1.350 14.682 1.00 93.19 178 SER A CA 1
ATOM 1435 C C . SER A 1 178 ? -2.482 0.378 13.564 1.00 93.19 178 SER A C 1
ATOM 1437 O O . SER A 1 178 ? -2.770 -0.785 13.838 1.00 93.19 178 SER A O 1
ATOM 1439 N N . LEU A 1 179 ? -2.421 0.826 12.304 1.00 94.31 179 LEU A N 1
ATOM 1440 C CA . LEU A 1 179 ? -2.613 -0.042 11.143 1.00 94.31 179 LEU A CA 1
ATOM 1441 C C . LEU A 1 179 ? -1.544 -1.140 11.091 1.00 94.31 179 LEU A C 1
ATOM 1443 O O . LEU A 1 179 ? -1.892 -2.312 10.960 1.00 94.31 179 LEU A O 1
ATOM 1447 N N . LYS A 1 180 ? -0.266 -0.779 11.276 1.00 94.62 180 LYS A N 1
ATOM 1448 C CA . LYS A 1 180 ? 0.831 -1.754 11.367 1.00 94.62 180 LYS A CA 1
ATOM 1449 C C . LYS A 1 180 ? 0.561 -2.804 12.450 1.00 94.62 180 LYS A C 1
ATOM 1451 O O . LYS A 1 180 ? 0.633 -3.997 12.180 1.00 94.62 180 LYS A O 1
ATOM 1456 N N . CYS A 1 181 ? 0.185 -2.363 13.651 1.00 94.88 181 CYS A N 1
ATOM 1457 C CA . CYS A 1 181 ? -0.143 -3.243 14.772 1.00 94.88 181 CYS A CA 1
ATOM 1458 C C . CYS A 1 181 ? -1.277 -4.221 14.422 1.00 94.88 181 CYS A C 1
ATOM 1460 O O . CYS A 1 181 ? -1.163 -5.415 14.678 1.00 94.88 181 CYS A O 1
ATOM 1462 N N . ALA A 1 182 ? -2.345 -3.746 13.778 1.00 96.00 182 ALA A N 1
ATOM 1463 C CA . ALA A 1 182 ? -3.454 -4.602 13.367 1.00 96.00 182 ALA A CA 1
ATOM 1464 C C . ALA A 1 182 ? -3.065 -5.641 12.303 1.00 96.00 182 ALA A C 1
ATOM 1466 O O . ALA A 1 182 ? -3.568 -6.766 12.345 1.00 96.00 182 ALA A O 1
ATOM 1467 N N . LEU A 1 183 ? -2.163 -5.285 11.380 1.00 95.06 183 LEU A N 1
ATOM 1468 C CA . LEU A 1 183 ? -1.595 -6.216 10.399 1.00 95.06 183 LEU A CA 1
ATOM 1469 C C . LEU A 1 183 ? -0.715 -7.277 11.074 1.00 95.06 183 LEU A C 1
ATOM 1471 O O . LEU A 1 183 ? -0.823 -8.458 10.744 1.00 95.06 183 LEU A O 1
ATOM 1475 N N . ASP A 1 184 ? 0.126 -6.870 12.026 1.00 93.38 184 ASP A N 1
ATOM 1476 C CA . ASP A 1 184 ? 1.027 -7.769 12.758 1.00 93.38 184 ASP A CA 1
ATOM 1477 C C . ASP A 1 184 ? 0.253 -8.740 13.664 1.00 93.38 184 ASP A C 1
ATOM 1479 O O . ASP A 1 184 ? 0.598 -9.916 13.753 1.00 93.38 184 ASP A O 1
ATOM 1483 N N . LEU A 1 185 ? -0.833 -8.268 14.284 1.00 94.62 185 LEU A N 1
ATOM 1484 C CA . LEU A 1 185 ? -1.737 -9.081 15.103 1.00 94.62 185 LEU A CA 1
ATOM 1485 C C . LEU A 1 185 ? -2.711 -9.940 14.278 1.00 94.62 185 LEU A C 1
ATOM 1487 O O . LEU A 1 185 ? -3.437 -10.749 14.850 1.00 94.62 185 LEU A O 1
ATOM 1491 N N . GLY A 1 186 ? -2.767 -9.762 12.953 1.00 95.44 186 GLY A N 1
ATOM 1492 C CA . GLY A 1 186 ? -3.679 -10.509 12.081 1.00 95.44 186 GLY A CA 1
ATOM 1493 C C . GLY A 1 186 ? -5.164 -10.185 12.291 1.00 95.44 186 GLY A C 1
ATOM 1494 O O . GLY A 1 186 ? -6.015 -10.982 11.906 1.00 95.44 186 GLY A O 1
ATOM 1495 N N . ILE A 1 187 ? -5.492 -9.025 12.874 1.00 96.81 187 ILE A N 1
ATOM 1496 C CA . ILE A 1 187 ? -6.870 -8.648 13.248 1.00 96.81 187 ILE A CA 1
ATOM 1497 C C . ILE A 1 187 ? -7.815 -8.673 12.037 1.00 96.81 187 ILE A C 1
ATOM 1499 O O . ILE A 1 187 ? -8.968 -9.081 12.162 1.00 96.81 187 ILE A O 1
ATOM 1503 N N . PHE A 1 188 ? -7.330 -8.255 10.864 1.00 97.31 188 PHE A N 1
ATOM 1504 C CA . PHE A 1 188 ? -8.123 -8.235 9.633 1.00 97.31 188 PHE A CA 1
ATOM 1505 C C . PHE A 1 188 ? -8.600 -9.629 9.223 1.00 97.31 188 PHE A C 1
ATOM 1507 O O . PHE A 1 188 ? -9.792 -9.806 8.978 1.00 97.31 188 PHE A O 1
ATOM 1514 N N . ASP A 1 189 ? -7.687 -10.604 9.186 1.00 96.69 189 ASP A N 1
ATOM 1515 C CA . ASP A 1 189 ? -8.020 -11.988 8.841 1.00 96.69 189 ASP A CA 1
ATOM 1516 C C . ASP A 1 189 ? -8.906 -12.609 9.933 1.00 96.69 189 ASP A C 1
ATOM 1518 O O . ASP A 1 189 ? -9.915 -13.220 9.615 1.00 96.69 189 ASP A O 1
ATOM 1522 N N . ILE A 1 190 ? -8.612 -12.365 11.218 1.00 97.25 190 ILE A N 1
ATOM 1523 C CA . ILE A 1 190 ? -9.413 -12.885 12.342 1.00 97.25 190 ILE A CA 1
ATOM 1524 C C . ILE A 1 190 ? -10.884 -12.452 12.237 1.00 97.25 190 ILE A C 1
ATOM 1526 O O . ILE A 1 190 ? -11.783 -13.285 12.347 1.00 97.25 190 ILE A O 1
ATOM 1530 N N . ILE A 1 191 ? -11.140 -11.159 12.007 1.00 97.19 191 ILE A N 1
ATOM 1531 C CA . ILE A 1 191 ? -12.511 -10.642 11.861 1.00 97.19 191 ILE A CA 1
ATOM 1532 C C . ILE A 1 191 ? -13.151 -11.156 10.564 1.00 97.19 191 ILE A C 1
ATOM 1534 O O . ILE A 1 191 ? -14.352 -11.426 10.542 1.00 97.19 191 ILE A O 1
ATOM 1538 N N . HIS A 1 192 ? -12.377 -11.307 9.485 1.00 96.69 192 HIS A N 1
ATOM 1539 C CA . HIS A 1 192 ? -12.876 -11.867 8.229 1.00 96.69 192 HIS A CA 1
ATOM 1540 C C . HIS A 1 192 ? -13.331 -13.320 8.380 1.00 96.69 192 HIS A C 1
ATOM 1542 O O . HIS A 1 192 ? -14.467 -13.645 8.031 1.00 96.69 192 HIS A O 1
ATOM 1548 N N . ASP A 1 193 ? -12.459 -14.160 8.932 1.00 96.44 193 ASP A N 1
ATOM 1549 C CA . ASP A 1 193 ? -12.652 -15.600 9.087 1.00 96.44 193 ASP A CA 1
ATOM 1550 C C . ASP A 1 193 ? -13.768 -15.912 10.093 1.00 96.44 193 ASP A C 1
ATOM 1552 O O . ASP A 1 193 ? -14.413 -16.957 10.011 1.00 96.44 193 ASP A O 1
ATOM 1556 N N . HIS A 1 194 ? -14.056 -14.983 11.012 1.00 96.00 194 HIS A N 1
ATOM 1557 C CA . HIS A 1 194 ? -15.198 -15.081 11.918 1.00 96.00 194 HIS A CA 1
ATOM 1558 C C . HIS A 1 194 ? -16.559 -15.032 11.190 1.00 96.00 194 HIS A C 1
ATOM 1560 O O . HIS A 1 194 ? -17.547 -15.569 11.693 1.00 96.00 194 HIS A O 1
ATOM 1566 N N . GLY A 1 195 ? -16.634 -14.400 10.011 1.00 93.56 195 GLY A N 1
ATOM 1567 C CA . GLY A 1 195 ? -17.798 -14.439 9.113 1.00 93.56 195 GLY A CA 1
ATOM 1568 C C . GLY A 1 195 ? -19.033 -13.627 9.537 1.00 93.56 195 GLY A C 1
ATOM 1569 O O . GLY A 1 195 ? -19.996 -13.544 8.775 1.00 93.56 195 GLY A O 1
ATOM 1570 N N . LYS A 1 196 ? -19.023 -13.002 10.718 1.00 93.50 196 LYS A N 1
ATOM 1571 C CA . LYS A 1 196 ? -20.109 -12.166 11.268 1.00 93.50 196 LYS A CA 1
ATOM 1572 C C . LYS A 1 196 ? -19.527 -10.985 12.067 1.00 93.50 196 LYS A C 1
ATOM 1574 O O . LYS A 1 196 ? -18.319 -10.985 12.309 1.00 93.50 196 LYS A O 1
ATOM 1579 N N . PRO A 1 197 ? -20.328 -9.981 12.484 1.00 95.12 197 PRO A N 1
ATOM 1580 C CA . PRO A 1 197 ? -19.835 -8.920 13.362 1.00 95.12 197 PRO A CA 1
ATOM 1581 C C . PRO A 1 197 ? -19.190 -9.504 14.623 1.00 95.12 197 PRO A C 1
ATOM 1583 O O . PRO A 1 197 ? -19.847 -10.233 15.362 1.00 95.12 197 PRO A O 1
ATOM 1586 N N . MET A 1 198 ? -17.910 -9.196 14.845 1.00 96.38 198 MET A N 1
ATOM 1587 C CA . MET A 1 198 ? -17.114 -9.778 15.931 1.00 96.38 198 MET A CA 1
ATOM 1588 C C . MET A 1 198 ? -17.053 -8.818 17.117 1.00 96.38 198 MET A C 1
ATOM 1590 O O . MET A 1 198 ? -16.594 -7.682 16.975 1.00 96.38 198 MET A O 1
ATOM 1594 N N . THR A 1 199 ? -17.504 -9.244 18.291 1.00 94.75 199 THR A N 1
ATOM 1595 C CA . THR A 1 199 ? -17.430 -8.418 19.508 1.00 94.75 199 THR A CA 1
ATOM 1596 C C . THR A 1 199 ? -15.982 -8.210 19.961 1.00 94.75 199 THR A C 1
ATOM 1598 O O . THR A 1 199 ? -15.071 -8.958 19.596 1.00 94.75 199 THR A O 1
ATOM 1601 N N . ILE A 1 200 ? -15.747 -7.203 20.810 1.00 92.75 200 ILE A N 1
ATOM 1602 C CA . ILE A 1 200 ? -14.415 -6.981 21.393 1.00 92.75 200 ILE A CA 1
ATOM 1603 C C . ILE A 1 200 ? -13.939 -8.184 22.221 1.00 92.75 200 ILE A C 1
ATOM 1605 O O . ILE A 1 200 ? -12.759 -8.524 22.182 1.00 92.75 200 ILE A O 1
ATOM 1609 N N . THR A 1 201 ? -14.852 -8.852 22.929 1.00 92.38 201 THR A N 1
ATOM 1610 C CA . THR A 1 201 ? -14.554 -10.026 23.757 1.00 92.38 201 THR A CA 1
ATOM 1611 C C . THR A 1 201 ? -14.140 -11.217 22.896 1.00 92.38 201 THR A C 1
ATOM 1613 O O . THR A 1 201 ? -13.133 -11.858 23.192 1.00 92.38 201 THR A O 1
ATOM 1616 N N . GLU A 1 202 ? -14.861 -11.477 21.799 1.00 95.19 202 GLU A N 1
ATOM 1617 C CA . GLU A 1 202 ? -14.498 -12.522 20.832 1.00 95.19 202 GLU A CA 1
ATOM 1618 C C . GLU A 1 202 ? -13.146 -12.225 20.173 1.00 95.19 202 GLU A C 1
ATOM 1620 O O . GLU A 1 202 ? -12.309 -13.122 20.068 1.00 95.19 202 GLU A O 1
ATOM 1625 N N . LEU A 1 203 ? -12.893 -10.971 19.780 1.00 95.75 203 LEU A N 1
ATOM 1626 C CA . LEU A 1 203 ? -11.619 -10.574 19.179 1.00 95.75 203 LEU A CA 1
ATOM 1627 C C . LEU A 1 203 ? -10.443 -10.780 20.145 1.00 95.75 203 LEU A C 1
ATOM 1629 O O . LEU A 1 203 ? -9.427 -11.356 19.765 1.00 95.75 203 LEU A O 1
ATOM 1633 N N . VAL A 1 204 ? -10.579 -10.337 21.398 1.00 94.56 204 VAL A N 1
ATOM 1634 C CA . VAL A 1 204 ? -9.557 -10.533 22.440 1.00 94.56 204 VAL A CA 1
ATOM 1635 C C . VAL A 1 204 ? -9.290 -12.022 22.671 1.00 94.56 204 VAL A C 1
ATOM 1637 O O . VAL A 1 204 ? -8.130 -12.408 22.792 1.00 94.56 204 VAL A O 1
ATOM 1640 N N . ALA A 1 205 ? -10.331 -12.860 22.685 1.00 93.94 205 ALA A N 1
ATOM 1641 C CA . ALA A 1 205 ? -10.191 -14.308 22.840 1.00 93.94 205 ALA A CA 1
ATOM 1642 C C . ALA A 1 205 ? -9.521 -14.985 21.629 1.00 93.94 205 ALA A C 1
ATOM 1644 O O . ALA A 1 205 ? -8.816 -15.979 21.794 1.00 93.94 205 ALA A O 1
ATOM 1645 N N . ALA A 1 206 ? -9.713 -14.449 20.420 1.00 95.88 206 ALA A N 1
ATOM 1646 C CA . ALA A 1 206 ? -9.105 -14.972 19.196 1.00 95.88 206 ALA A CA 1
ATOM 1647 C C . ALA A 1 206 ? -7.611 -14.612 19.049 1.00 95.88 206 ALA A C 1
ATOM 1649 O O . ALA A 1 206 ? -6.877 -15.287 18.324 1.00 95.88 206 ALA A O 1
ATOM 1650 N N . LEU A 1 207 ? -7.133 -13.574 19.743 1.00 94.56 207 LEU A N 1
ATOM 1651 C CA . LEU A 1 207 ? -5.734 -13.143 19.714 1.00 94.56 207 LEU A CA 1
ATOM 1652 C C . LEU A 1 207 ? -4.855 -14.022 20.626 1.00 94.56 207 LEU A C 1
ATOM 1654 O O . LEU A 1 207 ? -4.560 -13.669 21.765 1.00 94.56 207 LEU A O 1
ATOM 1658 N N . GLN A 1 208 ? -4.379 -15.152 20.096 1.00 83.06 208 GLN A N 1
ATOM 1659 C CA . GLN A 1 208 ? -3.640 -16.191 20.843 1.00 83.06 208 GLN A CA 1
ATOM 1660 C C . GLN A 1 208 ? -2.393 -15.693 21.605 1.00 83.06 208 GLN A C 1
ATOM 1662 O O . GLN A 1 208 ? -2.059 -16.222 22.660 1.00 83.06 208 GLN A O 1
ATOM 1667 N N . MET A 1 209 ? -1.701 -14.679 21.079 1.00 85.19 209 MET A N 1
ATOM 1668 C CA . MET A 1 209 ? -0.453 -14.128 21.635 1.00 85.19 209 MET A CA 1
ATOM 1669 C C . MET A 1 209 ? -0.674 -12.892 22.527 1.00 85.19 209 MET A C 1
ATOM 1671 O O . MET A 1 209 ? 0.283 -12.212 22.909 1.00 85.19 209 MET A O 1
ATOM 1675 N N . LEU A 1 210 ? -1.927 -12.543 22.829 1.00 89.50 210 LEU A N 1
ATOM 1676 C CA . LEU A 1 210 ? -2.243 -11.336 23.581 1.00 89.50 210 LEU A CA 1
ATOM 1677 C C . LEU A 1 210 ? -1.942 -11.514 25.072 1.00 89.50 210 LEU A C 1
ATOM 1679 O O . LEU A 1 210 ? -2.456 -12.413 25.732 1.00 89.50 210 LEU A O 1
ATOM 1683 N N . ASN A 1 211 ? -1.157 -10.597 25.636 1.00 88.75 211 ASN A N 1
ATOM 1684 C CA . ASN A 1 211 ? -0.989 -10.527 27.082 1.00 88.75 211 ASN A CA 1
ATOM 1685 C C . ASN A 1 211 ? -2.330 -10.122 27.733 1.00 88.75 211 ASN A C 1
ATOM 1687 O O . ASN A 1 211 ? -2.834 -9.041 27.411 1.00 88.75 211 ASN A O 1
ATOM 1691 N N . PRO A 1 212 ? -2.881 -10.902 28.686 1.00 85.38 212 PRO A N 1
ATOM 1692 C CA . PRO A 1 212 ? -4.177 -10.607 29.304 1.00 85.38 212 PRO A CA 1
ATOM 1693 C C . PRO A 1 212 ? -4.273 -9.206 29.923 1.00 85.38 212 PRO A C 1
ATOM 1695 O O . PRO A 1 212 ? -5.324 -8.573 29.869 1.00 85.38 212 PRO A O 1
ATOM 1698 N N . THR A 1 213 ? -3.162 -8.667 30.439 1.00 89.75 213 THR A N 1
ATOM 1699 C CA . THR A 1 213 ? -3.111 -7.309 31.018 1.00 89.75 213 THR A CA 1
ATOM 1700 C C . THR A 1 213 ? -3.339 -6.194 29.991 1.00 89.75 213 THR A C 1
ATOM 1702 O O . THR A 1 213 ? -3.595 -5.053 30.369 1.00 89.75 213 THR A O 1
ATOM 1705 N N . LYS A 1 214 ? -3.252 -6.513 28.695 1.00 87.81 214 LYS A N 1
ATOM 1706 C CA . LYS A 1 214 ? -3.411 -5.590 27.563 1.00 87.81 214 LYS A CA 1
ATOM 1707 C C . LYS A 1 214 ? -4.737 -5.766 26.825 1.00 87.81 214 LYS A C 1
ATOM 1709 O O . LYS A 1 214 ? -4.982 -5.053 25.858 1.00 87.81 214 LYS A O 1
ATOM 1714 N N . ALA A 1 215 ? -5.617 -6.659 27.285 1.00 84.31 215 ALA A N 1
ATOM 1715 C CA . ALA A 1 215 ? -6.919 -6.895 26.660 1.00 84.31 215 ALA A CA 1
ATOM 1716 C C . ALA A 1 215 ? -7.740 -5.603 26.495 1.00 84.31 215 ALA A C 1
ATOM 1718 O O . ALA A 1 215 ? -8.284 -5.338 25.424 1.00 84.31 215 ALA A O 1
ATOM 1719 N N . CYS A 1 216 ? -7.744 -4.742 27.518 1.00 87.19 216 CYS A N 1
ATOM 1720 C CA . CYS A 1 216 ? -8.435 -3.451 27.474 1.00 87.19 216 CYS A CA 1
ATOM 1721 C C . CYS A 1 216 ? -7.863 -2.486 26.418 1.00 87.19 216 CYS A C 1
ATOM 1723 O O . CYS A 1 216 ? -8.589 -1.632 25.905 1.00 87.19 216 CYS A O 1
ATOM 1725 N N . ASP A 1 217 ? -6.581 -2.609 26.064 1.00 89.12 217 ASP A N 1
ATOM 1726 C CA . ASP A 1 217 ? -5.936 -1.732 25.083 1.00 89.12 217 ASP A CA 1
ATOM 1727 C C . ASP A 1 217 ? -6.345 -2.078 23.639 1.00 89.12 217 ASP A C 1
ATOM 1729 O O . ASP A 1 217 ? -6.364 -1.187 22.785 1.00 89.12 217 ASP A O 1
ATOM 1733 N N . ILE A 1 218 ? -6.776 -3.320 23.368 1.00 91.25 218 ILE A N 1
ATOM 1734 C CA . ILE A 1 218 ? -7.309 -3.718 22.051 1.00 91.25 218 ILE A CA 1
ATOM 1735 C C . ILE A 1 218 ? -8.552 -2.902 21.699 1.00 91.25 218 ILE A C 1
ATOM 1737 O O . ILE A 1 218 ? -8.695 -2.460 20.560 1.00 91.25 218 ILE A O 1
ATOM 1741 N N . TYR A 1 219 ? -9.406 -2.596 22.677 1.00 89.69 219 TYR A N 1
ATOM 1742 C CA . TYR A 1 219 ? -10.561 -1.729 22.443 1.00 89.69 219 TYR A CA 1
ATOM 1743 C C . TYR A 1 219 ? -10.139 -0.333 21.957 1.00 89.69 219 TYR A C 1
ATOM 1745 O O . TYR A 1 219 ? -10.744 0.230 21.040 1.00 89.69 219 TYR A O 1
ATOM 1753 N N . ARG A 1 220 ? -9.062 0.229 22.524 1.00 90.12 220 ARG A N 1
ATOM 1754 C CA . ARG A 1 220 ? -8.531 1.544 22.124 1.00 90.12 220 ARG A CA 1
ATOM 1755 C C . ARG A 1 220 ? -7.936 1.498 20.718 1.00 90.12 220 ARG A C 1
ATOM 1757 O O . ARG A 1 220 ? -8.194 2.410 19.934 1.00 90.12 220 ARG A O 1
ATOM 1764 N N . LEU A 1 221 ? -7.208 0.429 20.391 1.00 91.25 221 LEU A N 1
ATOM 1765 C CA . LEU A 1 221 ? -6.694 0.181 19.043 1.00 91.25 221 LEU A CA 1
ATOM 1766 C C . LEU A 1 221 ? -7.840 0.105 18.021 1.00 91.25 221 LEU A C 1
ATOM 1768 O O . LEU A 1 221 ? -7.832 0.830 17.027 1.00 91.25 221 LEU A O 1
ATOM 1772 N N . MET A 1 222 ? -8.872 -0.693 18.304 1.00 93.94 222 MET A N 1
ATOM 1773 C CA . MET A 1 222 ? -10.035 -0.829 17.425 1.00 93.94 222 MET A CA 1
ATOM 1774 C C . MET A 1 222 ? -10.793 0.488 17.255 1.00 93.94 222 MET A C 1
ATOM 1776 O O . MET A 1 222 ? -11.224 0.796 16.148 1.00 93.94 222 MET A O 1
ATOM 1780 N N . ARG A 1 223 ? -10.902 1.329 18.294 1.00 89.19 223 ARG A N 1
ATOM 1781 C CA . ARG A 1 223 ? -11.485 2.677 18.149 1.00 89.19 223 ARG A CA 1
ATOM 1782 C C . ARG A 1 223 ? -10.727 3.537 17.135 1.00 89.19 223 ARG A C 1
ATOM 1784 O O . ARG A 1 223 ? -11.375 4.231 16.354 1.00 89.19 223 ARG A O 1
ATOM 1791 N N . ILE A 1 224 ? -9.392 3.492 17.133 1.00 87.12 224 ILE A N 1
ATOM 1792 C CA . ILE A 1 224 ? -8.562 4.234 16.167 1.00 87.12 224 ILE A CA 1
ATOM 1793 C C . ILE A 1 224 ? -8.783 3.694 14.753 1.00 87.12 224 ILE A C 1
ATOM 1795 O O . ILE A 1 224 ? -8.944 4.473 13.814 1.00 87.12 224 ILE A O 1
ATOM 1799 N N . LEU A 1 225 ? -8.833 2.371 14.597 1.00 90.56 225 LEU A N 1
ATOM 1800 C CA . LEU A 1 225 ? -8.998 1.727 13.293 1.00 90.56 225 LEU A CA 1
ATOM 1801 C C . LEU A 1 225 ? -10.412 1.908 12.726 1.00 90.56 225 LEU A C 1
ATOM 1803 O O . LEU A 1 225 ? -10.559 2.096 11.522 1.00 90.56 225 LEU A O 1
ATOM 1807 N N . VAL A 1 226 ? -11.437 1.944 13.583 1.00 90.25 226 VAL A N 1
ATOM 1808 C CA . VAL A 1 226 ? -12.801 2.330 13.190 1.00 90.25 226 VAL A CA 1
ATOM 1809 C C . VAL A 1 226 ? -12.840 3.791 12.756 1.00 90.25 226 VAL A C 1
ATOM 1811 O O . VAL A 1 226 ? -13.409 4.122 11.722 1.00 90.25 226 VAL A O 1
ATOM 1814 N N . HIS A 1 227 ? -12.201 4.682 13.517 1.00 83.62 227 HIS A N 1
ATOM 1815 C CA . HIS A 1 227 ? -12.121 6.096 13.147 1.00 83.62 227 HIS A CA 1
ATOM 1816 C C . HIS A 1 227 ? -11.354 6.323 11.834 1.00 83.62 227 HIS A C 1
ATOM 1818 O O . HIS A 1 227 ? -11.649 7.266 11.107 1.00 83.62 227 HIS A O 1
ATOM 1824 N N . SER A 1 228 ? -10.400 5.443 11.528 1.00 85.19 228 SER A N 1
ATOM 1825 C CA . SER A 1 228 ? -9.606 5.456 10.296 1.00 85.19 228 SER A CA 1
ATOM 1826 C C . SER A 1 228 ? -10.274 4.706 9.134 1.00 85.19 228 SER A C 1
ATOM 1828 O O . SER A 1 228 ? -9.617 4.470 8.127 1.00 85.19 228 SER A O 1
ATOM 1830 N N . ASP A 1 229 ? -11.550 4.323 9.270 1.00 89.00 229 ASP A N 1
ATOM 1831 C CA . ASP A 1 229 ? -12.347 3.633 8.245 1.00 89.00 229 ASP A CA 1
ATOM 1832 C C . ASP A 1 229 ? -11.798 2.257 7.814 1.00 89.00 229 ASP A C 1
ATOM 1834 O O . ASP A 1 229 ? -12.063 1.773 6.718 1.00 89.00 229 ASP A O 1
ATOM 1838 N N . PHE A 1 230 ? -11.046 1.574 8.682 1.00 93.25 230 PHE A N 1
ATOM 1839 C CA . PHE A 1 230 ? -10.652 0.177 8.455 1.00 93.25 230 PHE A CA 1
ATOM 1840 C C . PHE A 1 230 ? -11.696 -0.816 8.971 1.00 93.25 230 PHE A C 1
ATOM 1842 O O . PHE A 1 230 ? -11.820 -1.921 8.445 1.00 93.25 230 PHE A O 1
ATOM 1849 N N . PHE A 1 231 ? -12.470 -0.422 9.980 1.00 95.94 231 PHE A N 1
ATOM 1850 C CA . PHE A 1 231 ? -13.573 -1.217 10.513 1.00 95.94 231 PHE A CA 1
ATOM 1851 C C . PHE A 1 231 ? -14.806 -0.341 10.709 1.00 95.94 231 PHE A C 1
ATOM 1853 O O . PHE A 1 231 ? -14.696 0.854 10.974 1.00 95.94 231 PHE A O 1
ATOM 1860 N N . ALA A 1 232 ? -15.983 -0.944 10.640 1.00 93.88 232 ALA A N 1
ATOM 1861 C CA . ALA A 1 232 ? -17.227 -0.328 11.074 1.00 93.88 232 ALA A CA 1
ATOM 1862 C C . ALA A 1 232 ? -17.774 -1.079 12.289 1.00 93.88 232 ALA A C 1
ATOM 1864 O O . ALA A 1 232 ? -17.441 -2.243 12.519 1.00 93.88 232 ALA A O 1
ATOM 1865 N N . ARG A 1 233 ? -18.610 -0.400 13.075 1.00 93.56 233 ARG A N 1
ATOM 1866 C CA . ARG A 1 233 ? -19.396 -1.044 14.128 1.00 93.56 233 ARG A CA 1
ATOM 1867 C C . ARG A 1 233 ? -20.771 -1.378 13.584 1.00 93.56 233 ARG A C 1
ATOM 1869 O O . ARG A 1 233 ? -21.391 -0.542 12.929 1.00 93.56 233 ARG A O 1
ATOM 1876 N N . GLN A 1 234 ? -21.238 -2.577 13.883 1.00 91.94 234 GLN A N 1
ATOM 1877 C CA . GLN A 1 234 ? -22.552 -3.061 13.507 1.00 91.94 234 GLN A CA 1
ATOM 1878 C C . GLN A 1 234 ? -23.265 -3.565 14.757 1.00 91.94 234 GLN A C 1
ATOM 1880 O O . GLN A 1 234 ? -22.700 -4.348 15.519 1.00 91.94 234 GLN A O 1
ATOM 1885 N N . LYS A 1 235 ? -24.504 -3.111 14.967 1.00 87.81 235 LYS A N 1
ATOM 1886 C CA . LYS A 1 235 ? -25.349 -3.624 16.047 1.00 87.81 235 LYS A CA 1
ATOM 1887 C C . LYS A 1 235 ? -25.644 -5.100 15.805 1.00 87.81 235 LYS A C 1
ATOM 1889 O O . LYS A 1 235 ? -25.964 -5.486 14.681 1.00 87.81 235 LYS A O 1
ATOM 1894 N N . LEU A 1 236 ? -25.518 -5.897 16.854 1.00 84.06 236 LEU A N 1
ATOM 1895 C CA . LEU A 1 236 ? -25.933 -7.291 16.856 1.00 84.06 236 LEU A CA 1
ATOM 1896 C C . LEU A 1 236 ? -27.445 -7.364 17.126 1.00 84.06 236 LEU A C 1
ATOM 1898 O O . LEU A 1 236 ? -27.987 -6.560 17.882 1.00 84.06 236 LEU A O 1
ATOM 1902 N N . ASP A 1 237 ? -28.128 -8.347 16.533 1.00 75.25 237 ASP A N 1
ATOM 1903 C CA . ASP A 1 237 ? -29.579 -8.570 16.702 1.00 75.25 237 ASP A CA 1
ATOM 1904 C C . ASP A 1 237 ? -29.952 -9.134 18.092 1.00 75.25 237 ASP A C 1
ATOM 1906 O O . ASP A 1 237 ? -31.050 -9.647 18.311 1.00 75.25 237 ASP A O 1
ATOM 1910 N N . ASN A 1 238 ? -29.034 -9.079 19.058 1.00 65.19 238 ASN A N 1
ATOM 1911 C CA . ASN A 1 238 ? -29.237 -9.575 20.409 1.00 65.19 238 ASN A CA 1
ATOM 1912 C C . ASN A 1 238 ? -29.855 -8.495 21.321 1.00 65.19 238 ASN A C 1
ATOM 1914 O O . ASN A 1 238 ? -29.648 -7.293 21.163 1.00 65.19 238 ASN A O 1
ATOM 1918 N N . ALA A 1 239 ? -30.603 -8.934 22.338 1.00 56.16 239 ALA A N 1
ATOM 1919 C CA . ALA A 1 239 ? -31.310 -8.064 23.287 1.00 56.16 239 ALA A CA 1
ATOM 1920 C C . ALA A 1 239 ? -30.395 -7.117 24.103 1.00 56.16 239 ALA A C 1
ATOM 1922 O O . ALA A 1 239 ? -30.892 -6.237 24.800 1.00 56.16 239 ALA A O 1
ATOM 1923 N N . ALA A 1 240 ? -29.071 -7.292 24.025 1.00 63.06 240 ALA A N 1
ATOM 1924 C CA . ALA A 1 240 ? -28.069 -6.589 24.823 1.00 63.06 240 ALA A CA 1
ATOM 1925 C C . ALA A 1 240 ? -27.516 -5.294 24.185 1.00 63.06 240 ALA A C 1
ATOM 1927 O O . ALA A 1 240 ? -26.669 -4.654 24.799 1.00 63.06 240 ALA A O 1
ATOM 1928 N N . GLN A 1 241 ? -27.972 -4.888 22.988 1.00 64.75 241 GLN A N 1
ATOM 1929 C CA . GLN A 1 241 ? -27.422 -3.733 22.244 1.00 64.75 241 GLN A CA 1
ATOM 1930 C C . GLN A 1 241 ? -25.895 -3.796 22.023 1.00 64.75 241 GLN A C 1
ATOM 1932 O O . GLN A 1 241 ? -25.243 -2.757 21.897 1.00 64.75 241 GLN A O 1
ATOM 1937 N N . GLU A 1 242 ? -25.303 -4.990 21.973 1.00 78.88 242 GLU A N 1
ATOM 1938 C CA . GLU A 1 242 ? -23.870 -5.112 21.711 1.00 78.88 242 GLU A CA 1
ATOM 1939 C C . GLU A 1 242 ? -23.546 -4.719 20.262 1.00 78.88 242 GLU A C 1
ATOM 1941 O O . GLU A 1 242 ? -24.326 -4.940 19.332 1.00 78.88 242 GLU A O 1
ATOM 1946 N N . GLU A 1 243 ? -22.369 -4.127 20.064 1.00 88.00 243 GLU A N 1
ATOM 1947 C CA . GLU A 1 243 ? -21.831 -3.798 18.745 1.00 88.00 243 GLU A CA 1
ATOM 1948 C C . GLU A 1 243 ? -20.649 -4.722 18.427 1.00 88.00 243 GLU A C 1
ATOM 1950 O O . GLU A 1 243 ? -19.736 -4.891 19.239 1.00 88.00 243 GLU A O 1
ATOM 1955 N N . GLY A 1 244 ? -20.652 -5.297 17.226 1.00 93.75 244 GLY A N 1
ATOM 1956 C CA . GLY A 1 244 ? -19.535 -6.051 16.665 1.00 93.75 244 GLY A CA 1
ATOM 1957 C C . GLY A 1 244 ? -18.769 -5.235 15.624 1.00 93.75 244 GLY A C 1
ATOM 1958 O O . GLY A 1 244 ? -19.301 -4.299 15.025 1.00 93.75 244 GLY A O 1
ATOM 1959 N N . TYR A 1 245 ? -17.512 -5.595 15.390 1.00 96.50 245 TYR A N 1
ATOM 1960 C CA . TYR A 1 245 ? -16.677 -5.024 14.341 1.00 96.50 245 TYR A CA 1
ATOM 1961 C C . TYR A 1 245 ? -16.849 -5.792 13.032 1.00 96.50 245 TYR A C 1
ATOM 1963 O O . TYR A 1 245 ? -16.863 -7.023 13.017 1.00 96.50 245 TYR A O 1
ATOM 1971 N N . VAL A 1 246 ? -16.922 -5.052 11.929 1.00 96.69 246 VAL A N 1
ATOM 1972 C CA . VAL A 1 246 ? -16.905 -5.583 10.561 1.00 96.69 246 VAL A CA 1
ATOM 1973 C C . VAL A 1 246 ? -15.879 -4.841 9.715 1.00 96.69 246 VAL A C 1
ATOM 1975 O O . VAL A 1 246 ? -15.551 -3.687 9.989 1.00 96.69 246 VAL A O 1
ATOM 1978 N N . LEU A 1 247 ? -15.373 -5.495 8.671 1.00 96.81 247 LEU A N 1
ATOM 1979 C CA . LEU A 1 247 ? -14.481 -4.865 7.697 1.00 96.81 247 LEU A CA 1
ATOM 1980 C C . LEU A 1 247 ? -15.235 -3.846 6.836 1.00 96.81 247 LEU A C 1
ATOM 1982 O O . LEU A 1 247 ? -16.357 -4.096 6.393 1.00 96.81 247 LEU A O 1
ATOM 1986 N N . THR A 1 248 ? -14.584 -2.724 6.543 1.00 94.56 248 THR A N 1
ATOM 1987 C CA . THR A 1 248 ? -15.019 -1.776 5.510 1.00 94.56 248 THR A CA 1
ATOM 1988 C C . THR A 1 248 ? -14.531 -2.230 4.132 1.00 94.56 248 THR A C 1
ATOM 1990 O O . THR A 1 248 ? -13.752 -3.174 3.999 1.00 94.56 248 THR A O 1
ATOM 1993 N N . ASN A 1 249 ? -14.951 -1.543 3.068 1.00 88.62 249 ASN A N 1
ATOM 1994 C CA . ASN A 1 249 ? -14.418 -1.811 1.727 1.00 88.62 249 ASN A CA 1
ATOM 1995 C C . ASN A 1 249 ? -12.903 -1.560 1.653 1.00 88.62 249 ASN A C 1
ATOM 1997 O O . ASN A 1 249 ? -12.189 -2.320 0.999 1.00 88.62 249 ASN A O 1
ATOM 2001 N N . SER A 1 250 ? -12.420 -0.547 2.375 1.00 86.00 250 SER A N 1
ATOM 2002 C CA . SER A 1 250 ? -11.015 -0.137 2.430 1.00 86.00 250 SER A CA 1
ATOM 2003 C C . SER A 1 250 ? -10.106 -1.211 3.039 1.00 86.00 250 SER A C 1
ATOM 2005 O O . SER A 1 250 ? -8.961 -1.351 2.621 1.00 86.00 250 SER A O 1
ATOM 2007 N N . SER A 1 251 ? -10.598 -2.006 3.995 1.00 93.31 251 SER A N 1
ATOM 2008 C CA . SER A 1 251 ? -9.798 -3.048 4.651 1.00 93.31 251 SER A CA 1
ATOM 2009 C C . SER A 1 251 ? -9.863 -4.421 3.986 1.00 93.31 251 SER A C 1
ATOM 2011 O O . SER A 1 251 ? -9.028 -5.274 4.277 1.00 93.31 251 SER A O 1
ATOM 2013 N N . ARG A 1 252 ? -10.781 -4.653 3.037 1.00 92.88 252 ARG A N 1
ATOM 2014 C CA . ARG A 1 252 ? -10.862 -5.937 2.310 1.00 92.88 252 ARG A CA 1
ATOM 2015 C C . ARG A 1 252 ? -9.605 -6.249 1.502 1.00 92.88 252 ARG A C 1
ATOM 2017 O O . ARG A 1 252 ? -9.258 -7.418 1.366 1.00 92.88 252 ARG A O 1
ATOM 2024 N N . ILE A 1 253 ? -8.920 -5.227 0.989 1.00 91.94 253 ILE A N 1
ATOM 2025 C CA . ILE A 1 253 ? -7.646 -5.383 0.265 1.00 91.94 253 ILE A CA 1
ATOM 2026 C C . ILE A 1 253 ? -6.457 -5.669 1.197 1.00 91.94 253 ILE A C 1
ATOM 2028 O O . ILE A 1 253 ? -5.338 -5.822 0.726 1.00 91.94 253 ILE A O 1
ATOM 2032 N N . LEU A 1 254 ? -6.671 -5.740 2.514 1.00 94.56 254 LEU A N 1
ATOM 2033 C CA . LEU A 1 254 ? -5.644 -6.112 3.494 1.00 94.56 254 LEU A CA 1
ATOM 2034 C C . LEU A 1 254 ? -5.669 -7.611 3.833 1.00 94.56 254 LEU A C 1
ATOM 2036 O O . LEU A 1 254 ? -4.765 -8.109 4.503 1.00 94.56 254 LEU A O 1
ATOM 2040 N N . LEU A 1 255 ? -6.684 -8.340 3.362 1.00 94.69 255 LEU A N 1
ATOM 2041 C CA . LEU A 1 255 ? -6.848 -9.771 3.618 1.00 94.69 255 LEU A CA 1
ATOM 2042 C C . LEU A 1 255 ? -5.852 -10.594 2.808 1.00 94.69 255 LEU A C 1
ATOM 2044 O O . LEU A 1 255 ? -5.672 -10.338 1.614 1.00 94.69 255 LEU A O 1
ATOM 2048 N N . LYS A 1 256 ? -5.258 -11.621 3.426 1.00 89.38 256 LYS A N 1
ATOM 2049 C CA . LYS A 1 256 ? -4.224 -12.460 2.783 1.00 89.38 256 LYS A CA 1
ATOM 2050 C C . LYS A 1 256 ? -4.699 -13.144 1.503 1.00 89.38 256 LYS A C 1
ATOM 2052 O O . LYS A 1 256 ? -3.935 -13.268 0.554 1.00 89.38 256 LYS A O 1
ATOM 2057 N N . ASN A 1 257 ? -5.966 -13.553 1.472 1.00 87.62 257 ASN A N 1
ATOM 2058 C CA . ASN A 1 257 ? -6.558 -14.281 0.347 1.00 87.62 257 ASN A CA 1
ATOM 2059 C C . ASN A 1 257 ? -7.184 -13.354 -0.710 1.00 87.62 257 ASN A C 1
ATOM 2061 O O . ASN A 1 257 ? -7.829 -13.827 -1.645 1.00 87.62 257 ASN A O 1
ATOM 2065 N N . ASN A 1 258 ? -7.035 -12.032 -0.569 1.00 89.88 258 ASN A N 1
ATOM 2066 C CA . ASN A 1 258 ? -7.529 -11.094 -1.567 1.00 89.88 258 ASN A CA 1
ATOM 2067 C C . ASN A 1 258 ? -6.592 -11.086 -2.793 1.00 89.88 258 ASN A C 1
ATOM 2069 O O . ASN A 1 258 ? -5.387 -10.909 -2.619 1.00 89.88 258 ASN A O 1
ATOM 2073 N N . PRO A 1 259 ? -7.107 -11.200 -4.033 1.00 84.69 259 PRO A N 1
ATOM 2074 C CA . PRO A 1 259 ? -6.281 -11.131 -5.246 1.00 84.69 259 PRO A CA 1
ATOM 2075 C C . PRO A 1 259 ? -5.592 -9.772 -5.464 1.00 84.69 259 PRO A C 1
ATOM 2077 O O . PRO A 1 259 ? -4.741 -9.655 -6.338 1.00 84.69 259 PRO A O 1
ATOM 2080 N N . PHE A 1 260 ? -5.977 -8.748 -4.701 1.00 86.50 260 PHE A N 1
ATOM 2081 C CA . PHE A 1 260 ? -5.396 -7.407 -4.685 1.00 86.50 260 PHE A CA 1
ATOM 2082 C C . PHE A 1 260 ? -4.809 -7.067 -3.307 1.00 86.50 260 PHE A C 1
ATOM 2084 O O . PHE A 1 260 ? -4.866 -5.914 -2.875 1.00 86.50 260 PHE A O 1
ATOM 2091 N N . CYS A 1 261 ? -4.319 -8.074 -2.577 1.00 89.56 261 CYS A N 1
ATOM 2092 C CA . CYS A 1 261 ? -3.790 -7.895 -1.231 1.00 89.56 261 CYS A CA 1
ATOM 2093 C C . CYS A 1 261 ? -2.615 -6.904 -1.219 1.00 89.56 261 CYS A C 1
ATOM 2095 O O . CYS A 1 261 ? -1.549 -7.220 -1.737 1.00 89.56 261 CYS A O 1
ATOM 2097 N N . ILE A 1 262 ? -2.777 -5.741 -0.580 1.00 88.88 262 ILE A N 1
ATOM 2098 C CA . ILE A 1 262 ? -1.735 -4.699 -0.461 1.00 88.88 262 ILE A CA 1
ATOM 2099 C C . ILE A 1 262 ? -0.928 -4.801 0.847 1.00 88.88 262 ILE A C 1
ATOM 2101 O O . ILE A 1 262 ? -0.034 -4.000 1.123 1.00 88.88 262 ILE A O 1
ATOM 2105 N N . THR A 1 263 ? -1.222 -5.798 1.683 1.00 91.44 263 THR A N 1
ATOM 2106 C CA . THR A 1 263 ? -0.532 -6.007 2.964 1.00 91.44 263 THR A CA 1
ATOM 2107 C C . THR A 1 263 ? 0.991 -6.124 2.830 1.00 91.44 263 THR A C 1
ATOM 2109 O O . THR A 1 263 ? 1.676 -5.506 3.649 1.00 91.44 263 THR A O 1
ATOM 2112 N N . PRO A 1 264 ? 1.568 -6.828 1.832 1.00 89.12 264 PRO A N 1
ATOM 2113 C CA . PRO A 1 264 ? 3.022 -6.856 1.673 1.00 89.12 264 PRO A CA 1
ATOM 2114 C C . PRO A 1 264 ? 3.609 -5.463 1.389 1.00 89.12 264 PRO A C 1
ATOM 2116 O O . PRO A 1 264 ? 4.608 -5.093 2.004 1.00 89.12 264 PRO A O 1
ATOM 2119 N N . THR A 1 265 ? 2.954 -4.638 0.558 1.00 86.38 265 THR A N 1
ATOM 2120 C CA . THR A 1 265 ? 3.369 -3.243 0.301 1.00 86.38 265 THR A CA 1
ATOM 2121 C C . THR A 1 265 ? 3.383 -2.414 1.580 1.00 86.38 265 THR A C 1
ATOM 2123 O O . THR A 1 265 ? 4.333 -1.668 1.836 1.00 86.38 265 THR A O 1
ATOM 2126 N N . LEU A 1 266 ? 2.344 -2.549 2.409 1.00 89.44 266 LEU A N 1
ATOM 2127 C CA . LEU A 1 266 ? 2.274 -1.841 3.684 1.00 89.44 266 LEU A CA 1
ATOM 2128 C C . LEU A 1 266 ? 3.358 -2.313 4.649 1.00 89.44 266 LEU A C 1
ATOM 2130 O O . LEU A 1 266 ? 4.017 -1.467 5.244 1.00 89.44 266 LEU A O 1
ATOM 2134 N N . LYS A 1 267 ? 3.601 -3.624 4.759 1.00 89.75 267 LYS A N 1
ATOM 2135 C CA . LYS A 1 267 ? 4.678 -4.162 5.603 1.00 89.75 267 LYS A CA 1
ATOM 2136 C C . LYS A 1 267 ? 6.051 -3.649 5.173 1.00 89.75 267 LYS A C 1
ATOM 2138 O O . LYS A 1 267 ? 6.805 -3.212 6.033 1.00 89.75 267 LYS A O 1
ATOM 2143 N N . ALA A 1 268 ? 6.332 -3.613 3.870 1.00 85.38 268 ALA A N 1
ATOM 2144 C CA . ALA A 1 268 ? 7.563 -3.033 3.335 1.00 85.38 268 ALA A CA 1
ATOM 2145 C C . ALA A 1 268 ? 7.687 -1.533 3.661 1.00 85.38 268 ALA A C 1
ATOM 2147 O O . ALA A 1 268 ? 8.723 -1.075 4.132 1.00 85.38 268 ALA A O 1
ATOM 2148 N N . THR A 1 269 ? 6.611 -0.762 3.475 1.00 83.88 269 THR A N 1
ATOM 2149 C CA . THR A 1 269 ? 6.596 0.693 3.738 1.00 83.88 269 THR A CA 1
ATOM 2150 C C . THR A 1 269 ? 6.710 1.023 5.230 1.00 83.88 269 THR A C 1
ATOM 2152 O O . THR A 1 269 ? 7.272 2.049 5.611 1.00 83.88 269 THR A O 1
ATOM 2155 N N . MET A 1 270 ? 6.155 0.162 6.080 1.00 87.50 270 MET A N 1
ATOM 2156 C CA . MET A 1 270 ? 6.147 0.285 7.539 1.00 87.50 270 MET A CA 1
ATOM 2157 C C . MET A 1 270 ? 7.382 -0.335 8.200 1.00 87.50 270 MET A C 1
ATOM 2159 O O . MET A 1 270 ? 7.476 -0.319 9.431 1.00 87.50 270 MET A O 1
ATOM 2163 N N . ASP A 1 271 ? 8.312 -0.885 7.419 1.00 88.50 271 ASP A N 1
ATOM 2164 C CA . ASP A 1 271 ? 9.533 -1.470 7.950 1.00 88.50 271 ASP A CA 1
ATOM 2165 C C . ASP A 1 271 ? 10.414 -0.386 8.611 1.00 88.50 271 ASP A C 1
ATOM 2167 O O . ASP A 1 271 ? 10.544 0.727 8.080 1.00 88.50 271 ASP A O 1
ATOM 2171 N N . PRO A 1 272 ? 11.029 -0.655 9.777 1.00 90.19 272 PRO A N 1
ATOM 2172 C CA . PRO A 1 272 ? 11.939 0.283 10.431 1.00 90.19 272 PRO A CA 1
ATOM 2173 C C . PRO A 1 272 ? 13.065 0.791 9.523 1.00 90.19 272 PRO A C 1
ATOM 2175 O O . PRO A 1 272 ? 13.477 1.944 9.655 1.00 90.19 272 PRO A O 1
ATOM 2178 N N . ILE A 1 273 ? 13.540 -0.031 8.583 1.00 88.31 273 ILE A N 1
ATOM 2179 C CA . ILE A 1 273 ? 14.601 0.347 7.649 1.00 88.31 273 ILE A CA 1
ATOM 2180 C C . ILE A 1 273 ? 14.120 1.415 6.660 1.00 88.31 273 ILE A C 1
ATOM 2182 O O . ILE A 1 273 ? 14.858 2.341 6.325 1.00 88.31 273 ILE A O 1
ATOM 2186 N N . ILE A 1 274 ? 12.858 1.335 6.240 1.00 85.31 274 ILE A N 1
ATOM 2187 C CA . ILE A 1 274 ? 12.241 2.293 5.314 1.00 85.31 274 ILE A CA 1
ATOM 2188 C C . ILE A 1 274 ? 11.743 3.550 6.039 1.00 85.31 274 ILE A C 1
ATOM 2190 O O . ILE A 1 274 ? 11.747 4.644 5.471 1.00 85.31 274 ILE A O 1
ATOM 2194 N N . THR A 1 275 ? 11.352 3.431 7.309 1.00 88.75 275 THR A N 1
ATOM 2195 C CA . THR A 1 275 ? 10.823 4.555 8.099 1.00 88.75 275 THR A CA 1
ATOM 2196 C C . THR A 1 275 ? 11.910 5.391 8.788 1.00 88.75 275 THR A C 1
ATOM 2198 O O . THR A 1 275 ? 11.719 6.592 8.988 1.00 88.75 275 THR A O 1
ATOM 2201 N N . LYS A 1 276 ? 13.081 4.825 9.104 1.00 90.88 276 LYS A N 1
ATOM 2202 C CA . LYS A 1 276 ? 14.185 5.562 9.750 1.00 90.88 276 LYS A CA 1
ATOM 2203 C C . LYS A 1 276 ? 14.690 6.783 8.955 1.00 90.88 276 LYS A C 1
ATOM 2205 O O . LYS A 1 276 ? 14.883 7.822 9.582 1.00 90.88 276 LYS A O 1
ATOM 2210 N N . PRO A 1 277 ? 14.880 6.744 7.621 1.00 90.88 277 PRO A N 1
ATOM 2211 C CA . PRO A 1 277 ? 15.363 7.895 6.847 1.00 90.88 277 PRO A CA 1
ATOM 2212 C C . PRO A 1 277 ? 14.563 9.189 7.035 1.00 90.88 277 PRO A C 1
ATOM 2214 O O . PRO A 1 277 ? 15.115 10.281 6.923 1.00 90.88 277 PRO A O 1
ATOM 2217 N N . TRP A 1 278 ? 13.277 9.089 7.377 1.00 86.75 278 TRP A N 1
ATOM 2218 C CA . TRP A 1 278 ? 12.420 10.250 7.613 1.00 86.75 278 TRP A CA 1
ATOM 2219 C C . TRP A 1 278 ? 12.893 11.109 8.795 1.00 86.75 278 TRP A C 1
ATOM 2221 O O . TRP A 1 278 ? 12.684 12.321 8.781 1.00 86.75 278 TRP A O 1
ATOM 2231 N N . SER A 1 279 ? 13.591 10.530 9.782 1.00 91.62 279 SER A N 1
ATOM 2232 C CA . SER A 1 279 ? 14.183 11.298 10.887 1.00 91.62 279 SER A CA 1
ATOM 2233 C C . SER A 1 279 ? 15.469 12.036 10.500 1.00 91.62 279 SER A C 1
ATOM 2235 O O . SER A 1 279 ? 15.948 12.859 11.274 1.00 91.62 279 SER A O 1
ATOM 2237 N N . PHE A 1 280 ? 16.033 11.752 9.323 1.00 92.81 280 PHE A N 1
ATOM 2238 C CA . PHE A 1 280 ? 17.275 12.351 8.826 1.00 92.81 280 PHE A CA 1
ATOM 2239 C C . PHE A 1 280 ? 17.030 13.449 7.791 1.00 92.81 280 PHE A C 1
ATOM 2241 O O . PHE A 1 280 ? 17.991 14.060 7.340 1.00 92.81 280 PHE A O 1
ATOM 2248 N N . LEU A 1 281 ? 15.771 13.758 7.447 1.00 90.62 281 LEU A N 1
ATOM 2249 C CA . LEU A 1 281 ? 15.437 14.785 6.452 1.00 90.62 281 LEU A CA 1
ATOM 2250 C C . LEU A 1 281 ? 16.111 16.133 6.739 1.00 90.62 281 LEU A C 1
ATOM 2252 O O . LEU A 1 281 ? 16.629 16.761 5.824 1.00 90.62 281 LEU A O 1
ATOM 2256 N N . GLY A 1 282 ? 16.153 16.560 8.006 1.00 94.25 282 GLY A N 1
ATOM 2257 C CA . GLY A 1 282 ? 16.809 17.812 8.392 1.00 94.25 282 GLY A CA 1
ATOM 2258 C C . GLY A 1 282 ? 18.316 17.817 8.119 1.00 94.25 282 GLY A C 1
ATOM 2259 O O . GLY A 1 282 ? 18.833 18.812 7.624 1.00 94.25 282 GLY A O 1
ATOM 2260 N N . THR A 1 283 ? 19.004 16.708 8.405 1.00 95.69 283 THR A N 1
ATOM 2261 C CA . THR A 1 283 ? 20.439 16.535 8.121 1.00 95.69 283 THR A CA 1
ATOM 2262 C C . THR A 1 283 ? 20.697 16.373 6.628 1.00 95.69 283 THR A C 1
ATOM 2264 O O . THR A 1 283 ? 21.657 16.934 6.118 1.00 95.69 283 THR A O 1
ATOM 2267 N N . TRP A 1 284 ? 19.823 15.655 5.924 1.00 95.12 284 TRP A N 1
ATOM 2268 C CA . TRP A 1 284 ? 19.898 15.455 4.480 1.00 95.12 284 TRP A CA 1
ATOM 2269 C C . TRP A 1 284 ? 19.843 16.782 3.711 1.00 95.12 284 TRP A C 1
ATOM 2271 O O . TRP A 1 284 ? 20.662 17.013 2.834 1.00 95.12 284 TRP A O 1
ATOM 2281 N N . PHE A 1 285 ? 18.977 17.723 4.107 1.00 96.06 285 PHE A N 1
ATOM 2282 C CA . PHE A 1 285 ? 18.961 19.071 3.514 1.00 96.06 285 PHE A CA 1
ATOM 2283 C C . PHE A 1 285 ? 20.241 19.895 3.756 1.00 96.06 285 PHE A C 1
ATOM 2285 O O . PHE A 1 285 ? 20.372 20.986 3.203 1.00 96.06 285 PHE A O 1
ATOM 2292 N N . GLN A 1 286 ? 21.154 19.419 4.605 1.00 96.31 286 GLN A N 1
ATOM 2293 C CA . GLN A 1 286 ? 22.403 20.094 4.965 1.00 96.31 286 GLN A CA 1
ATOM 2294 C C . GLN A 1 286 ? 23.640 19.395 4.386 1.00 96.31 286 GLN A C 1
ATOM 2296 O O . GLN A 1 286 ? 24.758 19.794 4.711 1.00 96.31 286 GLN A O 1
ATOM 2301 N N . ASN A 1 287 ? 23.468 18.352 3.571 1.00 93.75 287 ASN A N 1
ATOM 2302 C CA . ASN A 1 287 ? 24.571 17.608 2.973 1.00 93.75 287 ASN A CA 1
ATOM 2303 C C . ASN A 1 287 ? 24.334 17.336 1.478 1.00 93.75 287 ASN A C 1
ATOM 2305 O O . ASN A 1 287 ? 23.286 17.670 0.929 1.00 93.75 287 ASN A O 1
ATOM 2309 N N . ASP A 1 288 ? 25.337 16.738 0.834 1.00 93.69 288 ASP A N 1
ATOM 2310 C CA . ASP A 1 288 ? 25.335 16.446 -0.603 1.00 93.69 288 ASP A CA 1
ATOM 2311 C C . ASP A 1 288 ? 24.822 15.031 -0.938 1.00 93.69 288 ASP A C 1
ATOM 2313 O O . ASP A 1 288 ? 24.907 14.591 -2.088 1.00 93.69 288 ASP A O 1
ATOM 2317 N N . ASP A 1 289 ? 24.293 14.286 0.040 1.00 90.38 289 ASP A N 1
ATOM 2318 C CA . ASP A 1 289 ? 23.791 12.938 -0.210 1.00 90.38 289 ASP A CA 1
ATOM 2319 C C . ASP A 1 289 ? 22.555 12.982 -1.117 1.00 90.38 289 ASP A C 1
ATOM 2321 O O . ASP A 1 289 ? 21.594 13.723 -0.900 1.00 90.38 289 ASP A O 1
ATOM 2325 N N . HIS A 1 290 ? 22.506 12.087 -2.103 1.00 87.38 290 HIS A N 1
ATOM 2326 C CA . HIS A 1 290 ? 21.399 12.056 -3.061 1.00 87.38 290 HIS A CA 1
ATOM 2327 C C . HIS A 1 290 ? 20.034 11.705 -2.447 1.00 87.38 290 HIS A C 1
ATOM 2329 O O . HIS A 1 290 ? 19.006 12.004 -3.052 1.00 87.38 290 HIS A O 1
ATOM 2335 N N . THR A 1 291 ? 19.991 11.042 -1.284 1.00 87.25 291 THR A N 1
ATOM 2336 C CA . THR A 1 291 ? 18.730 10.622 -0.650 1.00 87.25 291 THR A CA 1
ATOM 2337 C C . THR A 1 291 ? 18.818 10.646 0.880 1.00 87.25 291 THR A C 1
ATOM 2339 O O . THR A 1 291 ? 19.887 10.364 1.426 1.00 87.25 291 THR A O 1
ATOM 2342 N N . PRO A 1 292 ? 17.687 10.820 1.596 1.00 89.44 292 PRO A N 1
ATOM 2343 C CA . PRO A 1 292 ? 17.648 10.667 3.054 1.00 89.44 292 PRO A CA 1
ATOM 2344 C C . PRO A 1 292 ? 18.087 9.274 3.523 1.00 89.44 292 PRO A C 1
ATOM 2346 O O . PRO A 1 292 ? 18.594 9.113 4.631 1.00 89.44 292 PRO A O 1
ATOM 2349 N N . PHE A 1 293 ? 17.890 8.252 2.681 1.00 89.56 293 PHE A N 1
ATOM 2350 C CA . PHE A 1 293 ? 18.332 6.889 2.963 1.00 89.56 293 PHE A CA 1
ATOM 2351 C C . PHE A 1 293 ? 19.862 6.808 3.015 1.00 89.56 293 PHE A C 1
ATOM 2353 O O . PHE A 1 293 ? 20.409 6.231 3.953 1.00 89.56 293 PHE A O 1
ATOM 2360 N N . ALA A 1 294 ? 20.546 7.441 2.058 1.00 92.25 294 ALA A N 1
ATOM 2361 C CA . ALA A 1 294 ? 22.002 7.529 2.049 1.00 92.25 294 ALA A CA 1
ATOM 2362 C C . ALA A 1 294 ? 22.526 8.268 3.287 1.00 92.25 294 ALA A C 1
ATOM 2364 O O . ALA A 1 294 ? 23.413 7.745 3.954 1.00 92.25 294 ALA A O 1
ATOM 2365 N N . THR A 1 295 ? 21.899 9.375 3.692 1.00 93.00 295 THR A N 1
ATOM 2366 C CA . THR A 1 295 ? 22.260 10.063 4.945 1.00 93.00 295 THR A CA 1
ATOM 2367 C C . THR A 1 295 ? 22.067 9.189 6.186 1.00 93.00 295 THR A C 1
ATOM 2369 O O . THR A 1 295 ? 22.870 9.238 7.116 1.00 93.00 295 THR A O 1
ATOM 2372 N N . ALA A 1 296 ? 21.019 8.363 6.226 1.00 94.19 296 ALA A N 1
ATOM 2373 C CA . ALA A 1 296 ? 20.728 7.511 7.380 1.00 94.19 296 ALA A CA 1
ATOM 2374 C C . ALA A 1 296 ? 21.605 6.245 7.469 1.00 94.19 296 ALA A C 1
ATOM 2376 O O . ALA A 1 296 ? 21.790 5.711 8.570 1.00 94.19 296 ALA A O 1
ATOM 2377 N N . TYR A 1 297 ? 22.099 5.736 6.333 1.00 92.56 297 TYR A N 1
ATOM 2378 C CA . TYR A 1 297 ? 22.750 4.420 6.241 1.00 92.56 297 TYR A CA 1
ATOM 2379 C C . TYR A 1 297 ? 24.143 4.416 5.597 1.00 92.56 297 TYR A C 1
ATOM 2381 O O . TYR A 1 297 ? 24.795 3.373 5.609 1.00 92.56 297 TYR A O 1
ATOM 2389 N N . GLY A 1 298 ? 24.606 5.534 5.037 1.00 92.31 298 GLY A N 1
ATOM 2390 C CA . GLY A 1 298 ? 25.901 5.656 4.355 1.00 92.31 298 GLY A CA 1
ATOM 2391 C C . GLY A 1 298 ? 25.999 4.916 3.015 1.00 92.31 298 GLY A C 1
ATOM 2392 O O . GLY A 1 298 ? 27.095 4.741 2.493 1.00 92.31 298 GLY A O 1
ATOM 2393 N N . LYS A 1 299 ? 24.875 4.436 2.470 1.00 89.44 299 LYS A N 1
ATOM 2394 C CA . LYS A 1 299 ? 24.788 3.703 1.197 1.00 89.44 299 LYS A CA 1
ATOM 2395 C C . LYS A 1 299 ? 23.422 3.895 0.549 1.00 89.44 299 LYS A C 1
ATOM 2397 O O . LYS A 1 299 ? 22.463 4.270 1.225 1.00 89.44 299 LYS A O 1
ATOM 2402 N N . THR A 1 300 ? 23.319 3.632 -0.753 1.00 84.56 300 THR A N 1
ATOM 2403 C CA . THR A 1 300 ? 22.034 3.724 -1.458 1.00 84.56 300 THR A CA 1
ATOM 2404 C C . THR A 1 300 ? 21.075 2.616 -1.017 1.00 84.56 300 THR A C 1
ATOM 2406 O O . THR A 1 300 ? 21.484 1.588 -0.475 1.00 84.56 300 THR A O 1
ATOM 2409 N N . LEU A 1 301 ? 19.780 2.814 -1.277 1.00 80.75 301 LEU A N 1
ATOM 2410 C CA . LEU A 1 301 ? 18.751 1.806 -1.017 1.00 80.75 301 LEU A CA 1
ATOM 2411 C C . LEU A 1 301 ? 19.058 0.482 -1.742 1.00 80.75 301 LEU A C 1
ATOM 2413 O O . LEU A 1 301 ? 18.968 -0.591 -1.152 1.00 80.75 301 LEU A O 1
ATOM 2417 N N . TRP A 1 302 ? 19.489 0.563 -3.004 1.00 76.12 302 TRP A N 1
ATOM 2418 C CA . TRP A 1 302 ? 19.805 -0.608 -3.822 1.00 76.12 302 TRP A CA 1
ATOM 2419 C C . TRP A 1 302 ? 21.051 -1.349 -3.321 1.00 76.12 302 TRP A C 1
ATOM 2421 O O . TRP A 1 302 ? 21.028 -2.576 -3.237 1.00 76.12 302 TRP A O 1
ATOM 2431 N N . ASP A 1 303 ? 22.095 -0.626 -2.900 1.00 81.00 303 ASP A N 1
ATOM 2432 C CA . ASP A 1 303 ? 23.287 -1.228 -2.279 1.00 81.00 303 ASP A CA 1
ATOM 2433 C C . ASP A 1 303 ? 22.982 -1.842 -0.910 1.00 81.00 303 ASP A C 1
ATOM 2435 O O . ASP A 1 303 ? 23.664 -2.757 -0.450 1.00 81.00 303 ASP A O 1
ATOM 2439 N N . TYR A 1 304 ? 21.957 -1.345 -0.217 1.00 82.00 304 TYR A N 1
ATOM 2440 C CA . TYR A 1 304 ? 21.494 -1.971 1.012 1.00 82.00 304 TYR A CA 1
ATOM 2441 C C . TYR A 1 304 ? 20.871 -3.340 0.719 1.00 82.00 304 TYR A C 1
ATOM 2443 O O . TYR A 1 304 ? 21.233 -4.319 1.372 1.00 82.00 304 TYR A O 1
ATOM 2451 N N . PHE A 1 305 ? 20.004 -3.431 -0.296 1.00 76.31 305 PHE A N 1
ATOM 2452 C CA . PHE A 1 305 ? 19.301 -4.671 -0.658 1.00 76.31 305 PHE A CA 1
ATOM 2453 C C . PHE A 1 305 ? 20.223 -5.797 -1.112 1.00 76.31 305 PHE A C 1
ATOM 2455 O O . PHE A 1 305 ? 19.898 -6.966 -0.924 1.00 76.31 305 PHE A O 1
ATOM 2462 N N . THR A 1 306 ? 21.371 -5.480 -1.712 1.00 73.62 306 THR A N 1
ATOM 2463 C CA . THR A 1 306 ? 22.333 -6.514 -2.122 1.00 73.62 306 THR A CA 1
ATOM 2464 C C . THR A 1 306 ? 22.927 -7.272 -0.933 1.00 73.62 306 THR A C 1
ATOM 2466 O O . THR A 1 306 ? 23.367 -8.405 -1.110 1.00 73.62 306 THR A O 1
ATOM 2469 N N . HIS A 1 307 ? 22.889 -6.689 0.270 1.00 79.25 307 HIS A N 1
ATOM 2470 C CA . HIS A 1 307 ? 23.461 -7.257 1.492 1.00 79.25 307 HIS A CA 1
ATOM 2471 C C . HIS A 1 307 ? 22.406 -7.745 2.501 1.00 79.25 307 HIS A C 1
ATOM 2473 O O . HIS A 1 307 ? 22.781 -8.294 3.534 1.00 79.25 307 HIS A O 1
ATOM 2479 N N . ASP A 1 308 ? 21.112 -7.560 2.216 1.00 81.12 308 ASP A N 1
ATOM 2480 C CA . ASP A 1 308 ? 20.001 -7.980 3.080 1.00 81.12 308 ASP A CA 1
ATOM 2481 C C . ASP A 1 308 ? 18.916 -8.709 2.263 1.00 81.12 308 ASP A C 1
ATOM 2483 O O . ASP A 1 308 ? 18.001 -8.077 1.721 1.00 81.12 308 ASP A O 1
ATOM 2487 N N . PRO A 1 309 ? 19.011 -10.049 2.156 1.00 79.62 309 PRO A N 1
ATOM 2488 C CA . PRO A 1 309 ? 18.038 -10.852 1.423 1.00 79.62 309 PRO A CA 1
ATOM 2489 C C . PRO A 1 309 ? 16.610 -10.742 1.973 1.00 79.62 309 PRO A C 1
ATOM 2491 O O . PRO A 1 309 ? 15.667 -10.750 1.191 1.00 79.62 309 PRO A O 1
ATOM 2494 N N . GLN A 1 310 ? 16.433 -10.591 3.292 1.00 81.81 310 GLN A N 1
ATOM 2495 C CA . GLN A 1 310 ? 15.098 -10.542 3.900 1.00 81.81 310 GLN A CA 1
ATOM 2496 C C . GLN A 1 310 ? 14.378 -9.240 3.548 1.00 81.81 310 GLN A C 1
ATOM 2498 O O . GLN A 1 310 ? 13.205 -9.259 3.172 1.00 81.81 310 GLN A O 1
ATOM 2503 N N . LEU A 1 311 ? 15.086 -8.110 3.616 1.00 77.38 311 LEU A N 1
ATOM 2504 C CA . LEU A 1 311 ? 14.533 -6.822 3.200 1.00 77.38 311 LEU A CA 1
ATOM 2505 C C . LEU A 1 311 ? 14.275 -6.781 1.688 1.00 77.38 311 LEU A C 1
ATOM 2507 O O . LEU A 1 311 ? 13.261 -6.234 1.248 1.00 77.38 311 LEU A O 1
ATOM 2511 N N . LYS A 1 312 ? 15.174 -7.376 0.893 1.00 79.00 312 LYS A N 1
ATOM 2512 C CA . LYS A 1 312 ? 14.996 -7.514 -0.558 1.00 79.00 312 LYS A CA 1
ATOM 2513 C C . LYS A 1 312 ? 13.697 -8.256 -0.876 1.00 79.00 312 LYS A C 1
ATOM 2515 O O . LYS A 1 312 ? 12.916 -7.767 -1.692 1.00 79.00 312 LYS A O 1
ATOM 2520 N N . ASP A 1 313 ? 13.462 -9.398 -0.239 1.00 82.50 313 ASP A N 1
ATOM 2521 C CA . ASP A 1 313 ? 12.261 -10.205 -0.462 1.00 82.50 313 ASP A CA 1
ATOM 2522 C C . ASP A 1 313 ? 11.002 -9.449 -0.024 1.00 82.50 313 ASP A C 1
ATOM 2524 O O . ASP A 1 313 ? 10.063 -9.325 -0.809 1.00 82.50 313 ASP A O 1
ATOM 2528 N N . LEU A 1 314 ? 11.025 -8.815 1.154 1.00 81.88 314 LEU A N 1
ATOM 2529 C CA . LEU A 1 314 ? 9.913 -7.999 1.654 1.00 81.88 314 LEU A CA 1
ATOM 2530 C C . LEU A 1 314 ? 9.511 -6.884 0.673 1.00 81.88 314 LEU A C 1
ATOM 2532 O O . LEU A 1 314 ? 8.325 -6.637 0.444 1.00 81.88 314 LEU A O 1
ATOM 2536 N N . ILE A 1 315 ? 10.490 -6.194 0.091 1.00 77.31 315 ILE A N 1
ATOM 2537 C CA . ILE A 1 315 ? 10.237 -5.081 -0.831 1.00 77.31 315 ILE A CA 1
ATOM 2538 C C . ILE A 1 315 ? 9.806 -5.584 -2.201 1.00 77.31 315 ILE A C 1
ATOM 2540 O O . ILE A 1 315 ? 8.910 -4.992 -2.804 1.00 77.31 315 ILE A O 1
ATOM 2544 N N . ASN A 1 316 ? 10.382 -6.685 -2.683 1.00 77.44 316 ASN A N 1
ATOM 2545 C CA . ASN A 1 316 ? 9.928 -7.321 -3.915 1.00 77.44 316 ASN A CA 1
ATOM 2546 C C . ASN A 1 316 ? 8.472 -7.784 -3.792 1.00 77.44 316 ASN A C 1
ATOM 2548 O O . ASN A 1 316 ? 7.672 -7.494 -4.683 1.00 77.44 316 ASN A O 1
ATOM 2552 N N . ASP A 1 317 ? 8.106 -8.408 -2.672 1.00 81.62 317 ASP A N 1
ATOM 2553 C CA . ASP A 1 317 ? 6.725 -8.781 -2.363 1.00 81.62 317 ASP A CA 1
ATOM 2554 C C . ASP A 1 317 ? 5.823 -7.542 -2.283 1.00 81.62 317 ASP A C 1
ATOM 2556 O O . ASP A 1 317 ? 4.701 -7.532 -2.804 1.00 81.62 317 ASP A O 1
ATOM 2560 N N . GLY A 1 318 ? 6.326 -6.456 -1.690 1.00 81.44 318 GLY A N 1
ATOM 2561 C CA . GLY A 1 318 ? 5.633 -5.173 -1.619 1.00 81.44 318 GLY A CA 1
ATOM 2562 C C . GLY A 1 318 ? 5.365 -4.532 -2.983 1.00 81.44 318 GLY A C 1
ATOM 2563 O O . GLY A 1 318 ? 4.259 -4.056 -3.236 1.00 81.44 318 GLY A O 1
ATOM 2564 N N . LEU A 1 319 ? 6.339 -4.555 -3.889 1.00 74.81 319 LEU A N 1
ATOM 2565 C CA . LEU A 1 319 ? 6.193 -4.046 -5.257 1.00 74.81 319 LEU A CA 1
ATOM 2566 C C . LEU A 1 319 ? 5.298 -4.955 -6.114 1.00 74.81 319 LEU A C 1
ATOM 2568 O O . LEU A 1 319 ? 4.543 -4.474 -6.968 1.00 74.81 319 LEU A O 1
ATOM 2572 N N . ALA A 1 320 ? 5.369 -6.270 -5.897 1.00 76.62 320 ALA A N 1
ATOM 2573 C CA . ALA A 1 320 ? 4.561 -7.249 -6.612 1.00 76.62 320 ALA A CA 1
ATOM 2574 C C . ALA A 1 320 ? 3.077 -7.181 -6.216 1.00 76.62 320 ALA A C 1
ATOM 2576 O O . ALA A 1 320 ? 2.222 -7.303 -7.093 1.00 76.62 320 ALA A O 1
ATOM 2577 N N . SER A 1 321 ? 2.771 -6.954 -4.936 1.00 80.56 321 SER A N 1
ATOM 2578 C CA . SER A 1 321 ? 1.392 -6.827 -4.432 1.00 80.56 321 SER A CA 1
ATOM 2579 C C . SER A 1 321 ? 0.682 -5.572 -4.944 1.00 80.56 321 SER A C 1
ATOM 2581 O O . SER A 1 321 ? -0.373 -5.692 -5.566 1.00 80.56 321 SER A O 1
ATOM 2583 N N . ASP A 1 322 ? 1.286 -4.386 -4.802 1.00 75.56 322 ASP A N 1
ATOM 2584 C CA . ASP A 1 322 ? 0.753 -3.129 -5.372 1.00 75.56 322 ASP A CA 1
ATOM 2585 C C . ASP A 1 322 ? 0.492 -3.267 -6.881 1.00 75.56 322 ASP A C 1
ATOM 2587 O O . ASP A 1 322 ? -0.498 -2.789 -7.448 1.00 75.56 322 ASP A O 1
ATOM 2591 N N . SER A 1 323 ? 1.362 -4.038 -7.535 1.00 75.75 323 SER A N 1
ATOM 2592 C CA . SER A 1 323 ? 1.281 -4.255 -8.958 1.00 75.75 323 SER A CA 1
ATOM 2593 C C . SER A 1 323 ? 0.011 -4.962 -9.422 1.00 75.75 323 SER A C 1
ATOM 2595 O O . SER A 1 323 ? -0.422 -4.672 -10.536 1.00 75.75 323 SER A O 1
ATOM 2597 N N . GLN A 1 324 ? -0.586 -5.850 -8.627 1.00 77.62 324 GLN A N 1
ATOM 2598 C CA . GLN A 1 324 ? -1.713 -6.691 -9.051 1.00 77.62 324 GLN A CA 1
ATOM 2599 C C . GLN A 1 324 ? -2.952 -5.863 -9.405 1.00 77.62 324 GLN A C 1
ATOM 2601 O O . GLN A 1 324 ? -3.522 -6.027 -10.488 1.00 77.62 324 GLN A O 1
ATOM 2606 N N . LEU A 1 325 ? -3.330 -4.921 -8.535 1.00 77.12 325 LEU A N 1
ATOM 2607 C CA . LEU A 1 325 ? -4.499 -4.070 -8.755 1.00 77.12 325 LEU A CA 1
ATOM 2608 C C . LEU A 1 325 ? -4.300 -3.169 -9.976 1.00 77.12 325 LEU A C 1
ATOM 2610 O O . LEU A 1 325 ? -5.134 -3.166 -10.883 1.00 77.12 325 LEU A O 1
ATOM 2614 N N . VAL A 1 326 ? -3.170 -2.459 -10.038 1.00 77.25 326 VAL A N 1
ATOM 2615 C CA . VAL A 1 326 ? -2.848 -1.551 -11.152 1.00 77.25 326 VAL A CA 1
ATOM 2616 C C . VAL A 1 326 ? -2.822 -2.303 -12.480 1.00 77.25 326 VAL A C 1
ATOM 2618 O O . VAL A 1 326 ? -3.387 -1.841 -13.472 1.00 77.25 326 VAL A O 1
ATOM 2621 N N . THR A 1 327 ? -2.208 -3.486 -12.496 1.00 78.88 327 THR A N 1
ATOM 2622 C CA . THR A 1 327 ? -2.135 -4.333 -13.687 1.00 78.88 327 THR A CA 1
ATOM 2623 C C . THR A 1 327 ? -3.520 -4.807 -14.121 1.00 78.88 327 THR A C 1
ATOM 2625 O O . THR A 1 327 ? -3.814 -4.745 -15.310 1.00 78.88 327 THR A O 1
ATOM 2628 N N . SER A 1 328 ? -4.399 -5.210 -13.195 1.00 79.19 328 SER A N 1
ATOM 2629 C CA . SER A 1 328 ? -5.764 -5.634 -13.544 1.00 79.19 328 SER A CA 1
ATOM 2630 C C . SER A 1 328 ? -6.564 -4.521 -14.232 1.00 79.19 328 SER A C 1
ATOM 2632 O O . SER A 1 328 ? -7.213 -4.757 -15.250 1.00 79.19 328 SER A O 1
ATOM 2634 N N . VAL A 1 329 ? -6.443 -3.280 -13.748 1.00 80.56 329 VAL A N 1
ATOM 2635 C CA . VAL A 1 329 ? -7.102 -2.114 -14.349 1.00 80.56 329 VAL A CA 1
ATOM 2636 C C . VAL A 1 329 ? -6.490 -1.786 -15.709 1.00 80.56 329 VAL A C 1
ATOM 2638 O O . VAL A 1 329 ? -7.221 -1.510 -16.657 1.00 80.56 329 VAL A O 1
ATOM 2641 N N . LEU A 1 330 ? -5.163 -1.836 -15.827 1.00 79.44 330 LEU A N 1
ATOM 2642 C CA . LEU A 1 330 ? -4.447 -1.576 -17.076 1.00 79.44 330 LEU A CA 1
ATOM 2643 C C . LEU A 1 330 ? -4.824 -2.592 -18.163 1.00 79.44 330 LEU A C 1
ATOM 2645 O O . LEU A 1 330 ? -5.111 -2.213 -19.297 1.00 79.44 330 LEU A O 1
ATOM 2649 N N . VAL A 1 331 ? -4.887 -3.870 -17.806 1.00 81.12 331 VAL A N 1
ATOM 2650 C CA . VAL A 1 331 ? -5.242 -4.953 -18.723 1.00 81.12 331 VAL A CA 1
ATOM 2651 C C . VAL A 1 331 ? -6.726 -4.927 -19.092 1.00 81.12 331 VAL A C 1
ATOM 2653 O O . VAL A 1 331 ? -7.063 -5.228 -20.233 1.00 81.12 331 VAL A O 1
ATOM 2656 N N . ASP A 1 332 ? -7.627 -4.555 -18.181 1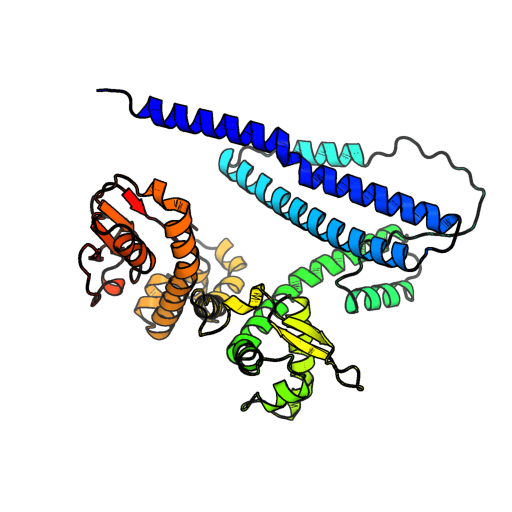.00 78.31 332 ASP A N 1
ATOM 2657 C CA . ASP A 1 332 ? -9.066 -4.521 -18.472 1.00 78.31 332 ASP A CA 1
ATOM 2658 C C . ASP A 1 332 ? -9.495 -3.233 -19.194 1.00 78.31 332 ASP A C 1
ATOM 2660 O O . ASP A 1 332 ? -10.171 -3.275 -20.224 1.00 78.31 332 ASP A O 1
ATOM 2664 N N . LYS A 1 333 ? -9.083 -2.070 -18.679 1.00 80.19 333 LYS A N 1
ATOM 2665 C CA . LYS A 1 333 ? -9.562 -0.754 -19.136 1.00 80.19 333 LYS A CA 1
ATOM 2666 C C . LYS A 1 333 ? -8.687 -0.112 -20.204 1.00 80.19 333 LYS A C 1
ATOM 2668 O O . LYS A 1 333 ? -9.189 0.720 -20.959 1.00 80.19 333 LYS A O 1
ATOM 2673 N N . CYS A 1 334 ? -7.411 -0.486 -20.298 1.00 81.44 334 CYS A N 1
ATOM 2674 C CA . CYS A 1 334 ? -6.454 0.158 -21.202 1.00 81.44 334 CYS A CA 1
ATOM 2675 C C . CYS A 1 334 ? -6.010 -0.743 -22.364 1.00 81.44 334 CYS A C 1
ATOM 2677 O O . CYS A 1 334 ? -4.966 -0.479 -22.957 1.00 81.44 334 CYS A O 1
ATOM 2679 N N . LYS A 1 335 ? -6.799 -1.759 -22.752 1.00 81.56 335 LYS A N 1
ATOM 2680 C CA . LYS A 1 335 ? -6.450 -2.677 -23.859 1.00 81.56 335 LYS A CA 1
ATOM 2681 C C . LYS A 1 335 ? -6.064 -1.960 -25.149 1.00 81.56 335 LYS A C 1
ATOM 2683 O O . LYS A 1 335 ? -5.053 -2.296 -25.753 1.00 81.56 335 LYS A O 1
ATOM 2688 N N . GLY A 1 336 ? -6.807 -0.913 -25.507 1.00 83.75 336 GLY A N 1
ATOM 2689 C CA . GLY A 1 336 ? -6.545 -0.116 -26.707 1.00 83.75 336 GLY A CA 1
ATOM 2690 C C . GLY A 1 336 ? -5.176 0.575 -26.733 1.00 83.75 336 GLY A C 1
ATOM 2691 O O . GLY A 1 336 ? -4.732 0.984 -27.801 1.00 83.75 336 GLY A O 1
ATOM 2692 N N . ALA A 1 337 ? -4.488 0.709 -25.591 1.00 85.44 337 ALA A N 1
ATOM 2693 C CA . ALA A 1 337 ? -3.117 1.220 -25.545 1.00 85.44 337 ALA A CA 1
ATOM 2694 C C . ALA A 1 337 ? -2.081 0.196 -26.042 1.00 85.44 337 ALA A C 1
ATOM 2696 O O . ALA A 1 337 ? -0.993 0.595 -26.451 1.00 85.44 337 ALA A O 1
ATOM 2697 N N . PHE A 1 338 ? -2.424 -1.096 -26.019 1.00 85.81 338 PHE A N 1
ATOM 2698 C CA . PHE A 1 338 ? -1.557 -2.202 -26.433 1.00 85.81 338 PHE A CA 1
ATOM 2699 C C . PHE A 1 338 ? -1.920 -2.765 -27.815 1.00 85.81 338 PHE A C 1
ATOM 2701 O O . PHE A 1 338 ? -1.177 -3.565 -28.378 1.00 85.81 338 PHE A O 1
ATOM 2708 N N . GLU A 1 339 ? -3.048 -2.344 -28.393 1.00 85.00 339 GLU A N 1
ATOM 2709 C CA . GLU A 1 339 ? -3.484 -2.790 -29.716 1.00 85.00 339 GLU A CA 1
ATOM 2710 C C . GLU A 1 339 ? -2.489 -2.385 -30.815 1.00 85.00 339 GLU A C 1
ATOM 2712 O O . GLU A 1 339 ? -2.157 -1.212 -30.991 1.00 85.00 339 GLU A O 1
ATOM 2717 N N . GLY A 1 340 ? -2.054 -3.375 -31.598 1.00 87.62 340 GLY A N 1
ATOM 2718 C CA . GLY A 1 340 ? -1.131 -3.186 -32.719 1.00 87.62 340 GLY A CA 1
ATOM 2719 C C . GLY A 1 340 ? 0.352 -3.172 -32.339 1.00 87.62 340 GLY A C 1
ATOM 2720 O O . GLY A 1 340 ? 1.183 -3.004 -33.230 1.00 87.62 340 GLY A O 1
ATOM 2721 N N . LEU A 1 341 ? 0.690 -3.360 -31.060 1.00 93.19 341 LEU A N 1
ATOM 2722 C CA . LEU A 1 341 ? 2.065 -3.608 -30.631 1.00 93.19 341 LEU A CA 1
ATOM 2723 C C . LEU A 1 341 ? 2.433 -5.077 -30.874 1.00 93.19 341 LEU A C 1
ATOM 2725 O O . LEU A 1 341 ? 1.673 -5.977 -30.516 1.00 93.19 341 LEU A O 1
ATOM 2729 N N . ASN A 1 342 ? 3.613 -5.317 -31.442 1.00 95.75 342 ASN A N 1
ATOM 2730 C CA . ASN A 1 342 ? 4.188 -6.657 -31.576 1.00 95.75 342 ASN A CA 1
ATOM 2731 C C . ASN A 1 342 ? 5.176 -6.949 -30.445 1.00 95.75 342 ASN A C 1
ATOM 2733 O O . ASN A 1 342 ? 5.417 -8.111 -30.132 1.00 95.75 342 ASN A O 1
ATOM 2737 N N . SER A 1 343 ? 5.756 -5.913 -29.830 1.00 96.94 343 SER A N 1
ATOM 2738 C CA . SER A 1 343 ? 6.707 -6.064 -28.729 1.00 96.94 343 SER A CA 1
ATOM 2739 C C . SER A 1 343 ? 6.592 -4.974 -27.658 1.00 96.94 343 SER A C 1
ATOM 2741 O O . SER A 1 343 ? 6.407 -3.794 -27.961 1.00 96.94 343 SER A O 1
ATOM 2743 N N . LEU A 1 344 ? 6.753 -5.367 -26.393 1.00 96.06 344 LEU A N 1
ATOM 2744 C CA . LEU A 1 344 ? 6.751 -4.497 -25.216 1.00 96.06 344 LEU A CA 1
ATOM 2745 C C . LEU A 1 344 ? 7.939 -4.835 -24.309 1.00 96.06 344 LEU A C 1
ATOM 2747 O O . LEU A 1 344 ? 8.187 -6.007 -24.021 1.00 96.06 344 LEU A O 1
ATOM 2751 N N . VAL A 1 345 ? 8.632 -3.819 -23.798 1.00 96.19 345 VAL A N 1
ATOM 2752 C CA . VAL A 1 345 ? 9.646 -3.982 -22.741 1.00 96.19 345 VAL A CA 1
ATOM 2753 C C . VAL A 1 345 ? 9.174 -3.286 -21.466 1.00 96.19 345 VAL A C 1
ATOM 2755 O O . VAL A 1 345 ? 8.941 -2.082 -21.468 1.00 96.19 345 VAL A O 1
ATOM 2758 N N . ASP A 1 346 ? 9.039 -4.044 -20.381 1.00 93.25 346 ASP A N 1
ATOM 2759 C CA . ASP A 1 346 ? 8.767 -3.564 -19.023 1.00 93.25 346 ASP A CA 1
ATOM 2760 C C . ASP A 1 346 ? 10.100 -3.286 -18.315 1.00 93.25 346 ASP A C 1
ATOM 2762 O O . ASP A 1 346 ? 10.779 -4.210 -17.855 1.00 93.25 346 ASP A O 1
ATOM 2766 N N . VAL A 1 347 ? 10.516 -2.016 -18.313 1.00 91.31 347 VAL A N 1
ATOM 2767 C CA . VAL A 1 347 ? 11.800 -1.565 -17.757 1.00 91.31 347 VAL A CA 1
ATOM 2768 C C . VAL A 1 347 ? 11.656 -1.338 -16.254 1.00 91.31 347 VAL A C 1
ATOM 2770 O O . VAL A 1 347 ? 10.807 -0.573 -15.798 1.00 91.31 347 VAL A O 1
ATOM 2773 N N . GLY A 1 348 ? 12.518 -1.985 -15.473 1.00 85.25 348 GLY A N 1
ATOM 2774 C CA . GLY A 1 348 ? 12.361 -2.068 -14.027 1.00 85.25 348 GLY A CA 1
ATOM 2775 C C . GLY A 1 348 ? 11.172 -2.945 -13.618 1.00 85.25 348 GLY A C 1
ATOM 2776 O O . GLY A 1 348 ? 10.529 -2.655 -12.605 1.00 85.25 348 GLY A O 1
ATOM 2777 N N . GLY A 1 349 ? 10.835 -3.952 -14.435 1.00 85.38 349 GLY A N 1
ATOM 2778 C CA . GLY A 1 349 ? 9.646 -4.797 -14.273 1.00 85.38 349 GLY A CA 1
ATOM 2779 C C . GLY A 1 349 ? 9.715 -5.808 -13.117 1.00 85.38 349 GLY A C 1
ATOM 2780 O O . GLY A 1 349 ? 8.758 -6.559 -12.895 1.00 85.38 349 GLY A O 1
ATOM 2781 N N . GLY A 1 350 ? 10.826 -5.853 -12.377 1.00 85.81 350 GLY A N 1
ATOM 2782 C CA . GLY A 1 350 ? 11.025 -6.721 -11.221 1.00 85.81 350 GLY A CA 1
ATOM 2783 C C . GLY A 1 350 ? 10.877 -8.203 -11.566 1.00 85.81 350 GLY A C 1
ATOM 2784 O O . GLY A 1 350 ? 11.474 -8.716 -12.511 1.00 85.81 350 GLY A O 1
ATOM 2785 N N . THR A 1 351 ? 10.026 -8.904 -10.814 1.00 85.31 351 THR A N 1
ATOM 2786 C CA . THR A 1 351 ? 9.708 -10.326 -11.039 1.00 85.31 351 THR A CA 1
ATOM 2787 C C . THR A 1 351 ? 8.699 -10.557 -12.176 1.00 85.31 351 THR A C 1
ATOM 2789 O O . THR A 1 351 ? 8.334 -11.703 -12.479 1.00 85.31 351 THR A O 1
ATOM 2792 N N . GLY A 1 352 ? 8.268 -9.489 -12.857 1.00 88.69 352 GLY A N 1
ATOM 2793 C CA . GLY A 1 352 ? 7.477 -9.544 -14.084 1.00 88.69 352 GLY A CA 1
ATOM 2794 C C . GLY A 1 352 ? 5.963 -9.587 -13.899 1.00 88.69 352 GLY A C 1
ATOM 2795 O O . GLY A 1 352 ? 5.273 -9.960 -14.841 1.00 88.69 352 GLY A O 1
ATOM 2796 N N . THR A 1 353 ? 5.417 -9.232 -12.728 1.00 86.81 353 THR A N 1
ATOM 2797 C CA . THR A 1 353 ? 3.962 -9.281 -12.455 1.00 86.81 353 THR A CA 1
ATOM 2798 C C . THR A 1 353 ? 3.133 -8.569 -13.528 1.00 86.81 353 THR A C 1
ATOM 2800 O O . THR A 1 353 ? 2.120 -9.094 -13.984 1.00 86.81 353 THR A O 1
ATOM 2803 N N . THR A 1 354 ? 3.564 -7.380 -13.957 1.00 88.31 354 THR A N 1
ATOM 2804 C CA . THR A 1 354 ? 2.842 -6.587 -14.962 1.00 88.31 354 THR A CA 1
ATOM 2805 C C . THR A 1 354 ? 2.990 -7.182 -16.356 1.00 88.31 354 THR A C 1
ATOM 2807 O O . THR A 1 354 ? 1.988 -7.458 -17.013 1.00 88.31 354 THR A O 1
ATOM 2810 N N . ALA A 1 355 ? 4.228 -7.441 -16.785 1.00 92.38 355 ALA A N 1
ATOM 2811 C CA . ALA A 1 355 ? 4.505 -8.036 -18.086 1.00 92.38 355 ALA A CA 1
ATOM 2812 C C . ALA A 1 355 ? 3.837 -9.410 -18.280 1.00 92.38 355 ALA A C 1
ATOM 2814 O O . ALA A 1 355 ? 3.341 -9.670 -19.369 1.00 92.38 355 ALA A O 1
ATOM 2815 N N . LYS A 1 356 ? 3.756 -10.255 -17.238 1.00 91.88 356 LYS A N 1
ATOM 2816 C CA . LYS A 1 356 ? 3.046 -11.551 -17.271 1.00 91.88 356 LYS A CA 1
ATOM 2817 C C . LYS A 1 356 ? 1.576 -11.386 -17.635 1.00 91.88 356 LYS A C 1
ATOM 2819 O O . LYS A 1 356 ? 1.117 -11.970 -18.606 1.00 91.88 356 LYS A O 1
ATOM 2824 N N . ALA A 1 357 ? 0.856 -10.533 -16.910 1.00 90.12 357 ALA A N 1
ATOM 2825 C CA . ALA A 1 357 ? -0.568 -10.325 -17.159 1.00 90.12 357 ALA A CA 1
ATOM 2826 C C . ALA A 1 357 ? -0.842 -9.714 -18.544 1.00 90.12 357 ALA A C 1
ATOM 2828 O O . ALA A 1 357 ? -1.847 -10.031 -19.186 1.00 90.12 357 ALA A O 1
ATOM 2829 N N . ILE A 1 358 ? 0.054 -8.840 -19.015 1.00 91.38 358 ILE A N 1
ATOM 2830 C CA . ILE A 1 358 ? -0.019 -8.291 -20.371 1.00 91.38 358 ILE A CA 1
ATOM 2831 C C . ILE A 1 358 ? 0.221 -9.404 -21.401 1.00 91.38 358 ILE A C 1
ATOM 2833 O O . ILE A 1 358 ? -0.585 -9.551 -22.317 1.00 91.38 358 ILE A O 1
ATOM 2837 N N . ALA A 1 359 ? 1.270 -10.213 -21.234 1.00 93.31 359 ALA A N 1
ATOM 2838 C CA . ALA A 1 359 ? 1.596 -11.323 -22.128 1.00 93.31 359 ALA A CA 1
ATOM 2839 C C . ALA A 1 359 ? 0.456 -12.354 -22.218 1.00 93.31 359 ALA A C 1
ATOM 2841 O O . ALA A 1 359 ? 0.123 -12.797 -23.318 1.00 93.31 359 ALA A O 1
ATOM 2842 N N . ASP A 1 360 ? -0.189 -12.669 -21.089 1.00 91.06 360 ASP A N 1
ATOM 2843 C CA . ASP A 1 360 ? -1.344 -13.575 -21.024 1.00 91.06 360 ASP A CA 1
ATOM 2844 C C . ASP A 1 360 ? -2.575 -13.007 -21.749 1.00 91.06 360 ASP A C 1
ATOM 2846 O O . ASP A 1 360 ? -3.341 -13.748 -22.368 1.00 91.06 360 ASP A O 1
ATOM 2850 N N . THR A 1 361 ? -2.764 -11.684 -21.707 1.00 90.94 361 THR A N 1
ATOM 2851 C CA . THR A 1 361 ? -3.895 -11.006 -22.368 1.00 90.94 361 THR A CA 1
ATOM 2852 C C . THR A 1 361 ? -3.668 -10.809 -23.863 1.00 90.94 361 THR A C 1
ATOM 2854 O O . THR A 1 361 ? -4.628 -10.816 -24.638 1.00 90.94 361 THR A O 1
ATOM 2857 N N . PHE A 1 362 ? -2.412 -10.647 -24.281 1.00 91.38 362 PHE A N 1
ATOM 2858 C CA . PHE A 1 362 ? -2.015 -10.408 -25.667 1.00 91.38 362 PHE A CA 1
ATOM 2859 C C . PHE A 1 362 ? -1.019 -11.483 -26.135 1.00 91.38 362 PHE A C 1
ATOM 2861 O O . PHE A 1 362 ? 0.168 -11.190 -26.280 1.00 91.38 362 PHE A O 1
ATOM 2868 N N . PRO A 1 363 ? -1.478 -12.715 -26.442 1.00 91.19 363 PRO A N 1
ATOM 2869 C CA . PRO A 1 363 ? -0.591 -13.853 -26.720 1.00 91.19 363 PRO A CA 1
ATOM 2870 C C . PRO A 1 363 ? 0.308 -13.696 -27.953 1.00 91.19 363 PRO A C 1
ATOM 2872 O O . PRO A 1 363 ? 1.249 -14.464 -28.125 1.00 91.19 363 PRO A O 1
ATOM 2875 N N . LEU A 1 364 ? -0.013 -12.746 -28.837 1.00 92.88 364 LEU A N 1
ATOM 2876 C CA . LEU A 1 364 ? 0.755 -12.445 -30.048 1.00 92.88 364 LEU A CA 1
ATOM 2877 C C . LEU A 1 364 ? 1.818 -11.357 -29.835 1.00 92.88 364 LEU A C 1
ATOM 2879 O O . LEU A 1 364 ? 2.638 -11.145 -30.723 1.00 92.88 364 LEU A O 1
ATOM 2883 N N . MET A 1 365 ? 1.789 -10.649 -28.702 1.00 95.06 365 MET A N 1
ATOM 2884 C CA . MET A 1 365 ? 2.764 -9.611 -28.378 1.00 95.06 365 MET A CA 1
ATOM 2885 C C . MET A 1 365 ? 3.907 -10.213 -27.560 1.00 95.06 365 MET A C 1
ATOM 2887 O O . MET A 1 365 ? 3.672 -10.826 -26.522 1.00 95.06 365 MET A O 1
ATOM 2891 N N . GLU A 1 366 ? 5.141 -9.990 -27.998 1.00 97.12 366 GLU A N 1
ATOM 2892 C CA . GLU A 1 366 ? 6.349 -10.354 -27.257 1.00 97.12 366 GLU A CA 1
ATOM 2893 C C . GLU A 1 366 ? 6.572 -9.379 -26.094 1.00 97.12 366 GLU A C 1
ATOM 2895 O O . GLU A 1 366 ? 6.756 -8.178 -26.290 1.00 97.12 366 GLU A O 1
ATOM 2900 N N . CYS A 1 367 ? 6.597 -9.877 -24.866 1.00 97.25 367 CYS A N 1
ATOM 2901 C CA . CYS A 1 367 ? 6.856 -9.099 -23.664 1.00 97.25 367 CYS A CA 1
ATOM 2902 C C . CYS A 1 367 ? 8.240 -9.420 -23.093 1.00 97.25 367 CYS A C 1
ATOM 2904 O O . CYS A 1 367 ? 8.624 -10.573 -22.908 1.00 97.25 367 CYS A O 1
ATOM 2906 N N . THR A 1 368 ? 8.998 -8.381 -22.759 1.00 97.25 368 THR A N 1
ATOM 2907 C CA . THR A 1 368 ? 10.308 -8.500 -22.113 1.00 97.25 368 THR A CA 1
ATOM 2908 C C . THR A 1 368 ? 10.269 -7.828 -20.757 1.00 97.25 368 THR A C 1
ATOM 2910 O O . THR A 1 368 ? 10.012 -6.633 -20.681 1.00 97.25 368 THR A O 1
ATOM 2913 N N . VAL A 1 369 ? 10.573 -8.562 -19.695 1.00 95.69 369 VAL A N 1
ATOM 2914 C CA . VAL A 1 369 ? 10.899 -7.974 -18.394 1.00 95.69 369 VAL A CA 1
ATOM 2915 C C . VAL A 1 369 ? 12.376 -7.615 -18.411 1.00 95.69 369 VAL A C 1
ATOM 2917 O O . VAL A 1 369 ? 13.218 -8.493 -18.613 1.00 95.69 369 VAL A O 1
ATOM 2920 N N . PHE A 1 370 ? 12.691 -6.341 -18.213 1.00 94.31 370 PHE A N 1
ATOM 2921 C CA . PHE A 1 370 ? 14.060 -5.851 -18.138 1.00 94.31 370 PHE A CA 1
ATOM 2922 C C . PHE A 1 370 ? 14.328 -5.257 -16.755 1.00 94.31 370 PHE A C 1
ATOM 2924 O O . PHE A 1 370 ? 13.669 -4.298 -16.365 1.00 94.31 370 PHE A O 1
ATOM 2931 N N . ASP A 1 371 ? 15.282 -5.809 -16.010 1.00 90.31 371 ASP A N 1
ATOM 2932 C CA . ASP A 1 371 ? 15.678 -5.307 -14.685 1.00 90.31 371 ASP A CA 1
ATOM 2933 C C . ASP A 1 371 ? 17.159 -5.631 -14.408 1.00 90.31 371 ASP A C 1
ATOM 2935 O O . ASP A 1 371 ? 17.848 -6.194 -15.263 1.00 90.31 371 ASP A O 1
ATOM 2939 N N . LEU A 1 372 ? 17.667 -5.287 -13.224 1.00 87.75 372 LEU A N 1
ATOM 2940 C CA . LEU A 1 372 ? 19.038 -5.600 -12.828 1.00 87.75 372 LEU A CA 1
ATOM 2941 C C . LEU A 1 372 ? 19.300 -7.120 -12.884 1.00 87.75 372 LEU A C 1
ATOM 2943 O O . LEU A 1 372 ? 18.419 -7.915 -12.533 1.00 87.75 372 LEU A O 1
ATOM 2947 N N . PRO A 1 373 ? 20.516 -7.567 -13.261 1.00 89.12 373 PRO A N 1
ATOM 2948 C CA . PRO A 1 373 ? 20.823 -8.993 -13.408 1.00 89.12 373 PRO A CA 1
ATOM 2949 C C . PRO A 1 373 ? 20.500 -9.843 -12.171 1.00 89.12 373 PRO A C 1
ATOM 2951 O O . PRO A 1 373 ? 20.002 -10.956 -12.293 1.00 89.12 373 PRO A O 1
ATOM 2954 N N . ASN A 1 374 ? 20.725 -9.309 -10.971 1.00 82.81 374 ASN A N 1
ATOM 2955 C CA . ASN A 1 374 ? 20.447 -9.976 -9.694 1.00 82.81 374 ASN A CA 1
ATOM 2956 C C . ASN A 1 374 ? 18.950 -10.040 -9.317 1.00 82.81 374 ASN A C 1
ATOM 2958 O O . ASN A 1 374 ? 18.604 -10.710 -8.338 1.00 82.81 374 ASN A O 1
ATOM 2962 N N . ILE A 1 375 ? 18.080 -9.320 -10.029 1.00 82.44 375 ILE A N 1
ATOM 2963 C CA . ILE A 1 375 ? 16.622 -9.350 -9.852 1.00 82.44 375 ILE A CA 1
ATOM 2964 C C . ILE A 1 375 ? 16.000 -10.415 -10.753 1.00 82.44 375 ILE A C 1
ATOM 2966 O O . ILE A 1 375 ? 15.166 -11.189 -10.293 1.00 82.44 375 ILE A O 1
ATOM 2970 N N . VAL A 1 376 ? 16.432 -10.490 -12.014 1.00 88.44 376 VAL A N 1
ATOM 2971 C CA . VAL A 1 376 ? 15.884 -11.452 -12.987 1.00 88.44 376 VAL A CA 1
ATOM 2972 C C . VAL A 1 376 ? 16.609 -12.800 -13.014 1.00 88.44 376 VAL A C 1
ATOM 2974 O O . VAL A 1 376 ? 16.154 -13.728 -13.680 1.00 88.44 376 VAL A O 1
ATOM 2977 N N . SER A 1 377 ? 17.730 -12.930 -12.298 1.00 87.56 377 SER A N 1
ATOM 2978 C CA . SER A 1 377 ? 18.477 -14.187 -12.199 1.00 87.56 377 SER A CA 1
ATOM 2979 C C . SER A 1 377 ? 17.588 -15.330 -11.698 1.00 87.56 377 SER A C 1
ATOM 2981 O O . SER A 1 377 ? 16.890 -15.198 -10.696 1.00 87.56 377 SER A O 1
ATOM 2983 N N . GLY A 1 378 ? 17.615 -16.462 -12.403 1.00 86.81 378 GLY A N 1
ATOM 2984 C CA . GLY A 1 378 ? 16.828 -17.653 -12.070 1.00 86.81 378 GLY A CA 1
ATOM 2985 C C . GLY A 1 378 ? 15.354 -17.604 -12.492 1.00 86.81 378 GLY A C 1
ATOM 2986 O O . GLY A 1 378 ? 14.686 -18.636 -12.425 1.00 86.81 378 GLY A O 1
ATOM 2987 N N . LEU A 1 379 ? 14.844 -16.464 -12.975 1.00 90.25 379 LEU A N 1
ATOM 2988 C CA . LEU A 1 379 ? 13.477 -16.372 -13.485 1.00 90.25 379 LEU A CA 1
ATOM 2989 C C . LEU A 1 379 ? 13.378 -16.985 -14.884 1.00 90.25 379 LEU A C 1
ATOM 2991 O O . LEU A 1 379 ? 14.156 -16.673 -15.783 1.00 90.25 379 LEU A O 1
ATOM 2995 N N . GLN A 1 380 ? 12.387 -17.855 -15.065 1.00 89.88 380 GLN A N 1
ATOM 2996 C CA . GLN A 1 380 ? 12.102 -18.496 -16.343 1.00 89.88 380 GLN A CA 1
ATOM 2997 C C . GLN A 1 380 ? 10.956 -17.776 -17.048 1.00 89.88 380 GLN A C 1
ATOM 2999 O O . GLN A 1 380 ? 9.917 -17.492 -16.448 1.00 89.88 380 GLN A O 1
ATOM 3004 N N . GLY A 1 381 ? 11.169 -17.473 -18.328 1.00 89.88 381 GLY A N 1
ATOM 3005 C CA . GLY A 1 381 ? 10.138 -16.934 -19.206 1.00 89.88 381 GLY A CA 1
ATOM 3006 C C . GLY A 1 381 ? 9.058 -17.965 -19.537 1.00 89.88 381 GLY A C 1
ATOM 3007 O O . GLY A 1 381 ? 9.120 -19.129 -19.138 1.00 89.88 381 GLY A O 1
ATOM 3008 N N . SER A 1 382 ? 8.065 -17.542 -20.309 1.00 88.38 382 SER A N 1
ATOM 3009 C CA . SER A 1 382 ? 6.966 -18.404 -20.742 1.00 88.38 382 SER A CA 1
ATOM 3010 C C . SER A 1 382 ? 6.401 -17.917 -22.065 1.00 88.38 382 SER A C 1
ATOM 3012 O O . SER A 1 382 ? 6.035 -16.753 -22.147 1.00 88.38 382 SER A O 1
ATOM 3014 N N . LYS A 1 383 ? 6.244 -18.797 -23.063 1.00 90.44 383 LYS A N 1
ATOM 3015 C CA . LYS A 1 383 ? 5.638 -18.472 -24.371 1.00 90.44 383 LYS A CA 1
ATOM 3016 C C . LYS A 1 383 ? 6.223 -17.181 -24.979 1.00 90.44 383 LYS A C 1
ATOM 3018 O O . LYS A 1 383 ? 7.335 -17.220 -25.483 1.00 90.44 383 LYS A O 1
ATOM 3023 N N . ASN A 1 384 ? 5.486 -16.076 -24.893 1.00 95.31 384 ASN A N 1
ATOM 3024 C CA . ASN A 1 384 ? 5.791 -14.739 -25.400 1.00 95.31 384 ASN A CA 1
ATOM 3025 C C . ASN A 1 384 ? 6.411 -13.801 -24.342 1.00 95.31 384 ASN A C 1
ATOM 3027 O O . ASN A 1 384 ? 6.486 -12.600 -24.565 1.00 95.31 384 ASN A O 1
ATOM 3031 N N . LEU A 1 385 ? 6.819 -14.309 -23.176 1.00 97.25 385 LEU A N 1
ATOM 3032 C CA . LEU A 1 385 ? 7.451 -13.549 -22.098 1.00 97.25 385 LEU A CA 1
ATOM 3033 C C . LEU A 1 385 ? 8.902 -13.992 -21.895 1.00 97.25 385 LEU A C 1
ATOM 3035 O O . LEU A 1 385 ? 9.166 -15.172 -21.652 1.00 97.25 385 LEU A O 1
ATOM 3039 N N . LYS A 1 386 ? 9.829 -13.033 -21.878 1.00 96.62 386 LYS A N 1
ATOM 3040 C CA . LYS A 1 386 ? 11.252 -13.260 -21.578 1.00 96.62 386 LYS A CA 1
ATOM 3041 C C . LYS A 1 386 ? 11.787 -12.306 -20.515 1.00 96.62 386 LYS A C 1
ATOM 3043 O O . LYS A 1 386 ? 11.248 -11.221 -20.315 1.00 96.62 386 LYS A O 1
ATOM 3048 N N . TYR A 1 387 ? 12.879 -12.707 -19.874 1.00 96.94 387 TYR A N 1
ATOM 3049 C CA . TYR A 1 387 ? 13.603 -11.917 -18.881 1.00 96.94 387 TYR A CA 1
ATOM 3050 C C . TYR A 1 387 ? 14.977 -11.526 -19.416 1.00 96.94 387 TYR A C 1
ATOM 3052 O O . TYR A 1 387 ? 15.679 -12.360 -19.990 1.00 96.94 387 TYR A O 1
ATOM 3060 N N . VAL A 1 388 ? 15.364 -10.267 -19.229 1.00 96.25 388 VAL A N 1
ATOM 3061 C CA . VAL A 1 388 ? 16.667 -9.739 -19.642 1.00 96.25 388 VAL A CA 1
ATOM 3062 C C . VAL A 1 388 ? 17.263 -8.932 -18.495 1.00 96.25 388 VAL A C 1
ATOM 3064 O O . VAL A 1 388 ? 16.636 -8.006 -17.987 1.00 96.25 388 VAL A O 1
ATOM 3067 N N . GLY A 1 389 ? 18.477 -9.297 -18.084 1.00 93.81 389 GLY A N 1
ATOM 3068 C CA . GLY A 1 389 ? 19.237 -8.571 -17.071 1.00 93.81 389 GLY A CA 1
ATOM 3069 C C . GLY A 1 389 ? 20.071 -7.457 -17.695 1.00 93.81 389 GLY A C 1
ATOM 3070 O O . GLY A 1 389 ? 20.738 -7.696 -18.702 1.00 93.81 389 GLY A O 1
ATOM 3071 N N . GLY A 1 390 ? 20.080 -6.266 -17.101 1.00 90.88 390 GLY A N 1
ATOM 3072 C CA . GLY A 1 390 ? 20.942 -5.173 -17.550 1.00 90.88 390 GLY A CA 1
ATOM 3073 C C . GLY A 1 390 ? 20.786 -3.888 -16.743 1.00 90.88 390 GLY A C 1
ATOM 3074 O O . GLY A 1 390 ? 20.144 -3.864 -15.695 1.00 90.88 390 GLY A O 1
ATOM 3075 N N . ASN A 1 391 ? 21.395 -2.814 -17.242 1.00 86.75 391 ASN A N 1
ATOM 3076 C CA . ASN A 1 391 ? 21.330 -1.483 -16.650 1.00 86.75 391 ASN A CA 1
ATOM 3077 C C . ASN A 1 391 ? 20.574 -0.527 -17.583 1.00 86.75 391 ASN A C 1
ATOM 3079 O O . ASN A 1 391 ? 21.063 -0.196 -18.662 1.00 86.75 391 ASN A O 1
ATOM 3083 N N . MET A 1 392 ? 19.404 -0.040 -17.156 1.00 87.94 392 MET A N 1
ATOM 3084 C CA . MET A 1 392 ? 18.559 0.844 -17.976 1.00 87.94 392 MET A CA 1
ATOM 3085 C C . MET A 1 392 ? 19.204 2.195 -18.309 1.00 87.94 392 MET A C 1
ATOM 3087 O O . MET A 1 392 ? 18.771 2.848 -19.254 1.00 87.94 392 MET A O 1
ATOM 3091 N N . PHE A 1 393 ? 20.221 2.611 -17.547 1.00 83.38 393 PHE A N 1
ATOM 3092 C CA . PHE A 1 393 ? 20.977 3.837 -17.810 1.00 83.38 393 PHE A CA 1
ATOM 3093 C C . PHE A 1 393 ? 22.051 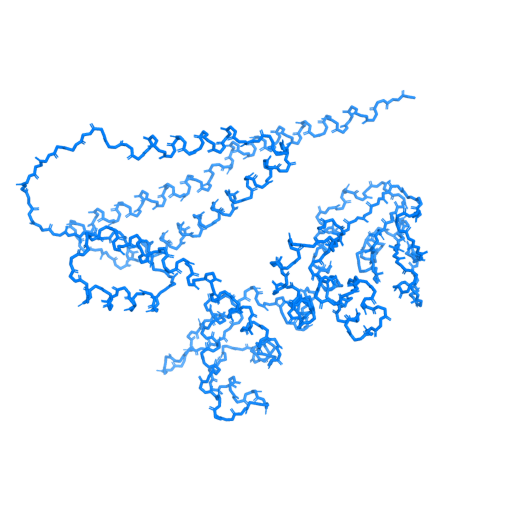3.662 -18.891 1.00 83.38 393 PHE A C 1
ATOM 3095 O O . PHE A 1 393 ? 22.566 4.655 -19.397 1.00 83.38 393 PHE A O 1
ATOM 3102 N N . GLU A 1 394 ? 22.375 2.421 -19.258 1.00 90.31 394 GLU A N 1
ATOM 3103 C CA . GLU A 1 394 ? 23.309 2.105 -20.341 1.00 90.31 394 GLU A CA 1
ATOM 3104 C C . GLU A 1 394 ? 22.545 1.729 -21.611 1.00 90.31 394 GLU A C 1
ATOM 3106 O O . GLU A 1 394 ? 22.647 2.406 -22.634 1.00 90.31 394 GLU A O 1
ATOM 3111 N N . ALA A 1 395 ? 21.758 0.653 -21.543 1.00 88.06 395 ALA A N 1
ATOM 3112 C CA . ALA A 1 395 ? 20.968 0.151 -22.658 1.00 88.06 395 ALA A CA 1
ATOM 3113 C C . ALA A 1 395 ? 19.845 -0.767 -22.164 1.00 88.06 395 ALA A C 1
ATOM 3115 O O . ALA A 1 395 ? 19.975 -1.455 -21.154 1.00 88.06 395 ALA A O 1
ATOM 3116 N N . PHE A 1 396 ? 18.758 -0.834 -22.926 1.00 89.31 396 PHE A N 1
ATOM 3117 C CA . PHE A 1 396 ? 17.678 -1.797 -22.728 1.00 89.31 396 PHE A CA 1
ATOM 3118 C C . PHE A 1 396 ? 17.174 -2.305 -24.093 1.00 89.31 396 PHE A C 1
ATOM 3120 O O . PHE A 1 396 ? 17.439 -1.670 -25.119 1.00 89.31 396 PHE A O 1
ATOM 3127 N N . PRO A 1 397 ? 16.486 -3.461 -24.147 1.00 91.88 397 PRO A N 1
ATOM 3128 C CA . PRO A 1 397 ? 16.052 -4.061 -25.407 1.00 91.88 397 PRO A CA 1
ATOM 3129 C C . PRO A 1 397 ? 15.140 -3.144 -26.232 1.00 91.88 397 PRO A C 1
ATOM 3131 O O . PRO A 1 397 ? 14.298 -2.430 -25.692 1.00 91.88 397 PRO A O 1
ATOM 3134 N N . THR A 1 398 ? 15.276 -3.193 -27.558 1.00 93.25 398 THR A N 1
ATOM 3135 C CA . THR A 1 398 ? 14.373 -2.486 -28.477 1.00 93.25 398 THR A CA 1
ATOM 3136 C C . THR A 1 398 ? 13.015 -3.187 -28.541 1.00 93.25 398 THR A C 1
ATOM 3138 O O . THR A 1 398 ? 12.955 -4.413 -28.629 1.00 93.25 398 THR A O 1
ATOM 3141 N N . ALA A 1 399 ? 11.938 -2.404 -28.529 1.00 94.81 399 ALA A N 1
ATOM 3142 C CA . ALA A 1 399 ? 10.563 -2.866 -28.695 1.00 94.81 399 ALA A CA 1
ATOM 3143 C C . ALA A 1 399 ? 9.675 -1.746 -29.257 1.00 94.81 399 ALA A C 1
ATOM 3145 O O . ALA A 1 399 ? 10.082 -0.581 -29.279 1.00 94.81 399 ALA A O 1
ATOM 3146 N N . ASP A 1 400 ? 8.459 -2.093 -29.683 1.00 94.69 400 ASP A N 1
ATOM 3147 C CA . ASP A 1 400 ? 7.475 -1.125 -30.189 1.00 94.69 400 ASP A CA 1
ATOM 3148 C C . ASP A 1 400 ? 7.017 -0.154 -29.091 1.00 94.69 400 ASP A C 1
ATOM 3150 O O . ASP A 1 400 ? 6.704 1.007 -29.368 1.00 94.69 400 ASP A O 1
ATOM 3154 N N . ALA A 1 401 ? 6.993 -0.620 -27.838 1.00 92.38 401 ALA A N 1
ATOM 3155 C CA . ALA A 1 401 ? 6.676 0.193 -26.675 1.00 92.38 401 ALA A CA 1
ATOM 3156 C C . ALA A 1 401 ? 7.535 -0.157 -25.455 1.00 92.38 401 ALA A C 1
ATOM 3158 O O . ALA A 1 401 ? 8.033 -1.274 -25.295 1.00 92.38 401 ALA A O 1
ATOM 3159 N N . ILE A 1 402 ? 7.644 0.822 -24.559 1.00 91.50 402 ILE A N 1
ATOM 3160 C CA . ILE A 1 402 ? 8.316 0.708 -23.266 1.00 91.50 402 ILE A CA 1
ATOM 3161 C C . ILE A 1 402 ? 7.284 0.995 -22.177 1.00 91.50 402 ILE A C 1
ATOM 3163 O O . ILE A 1 402 ? 6.582 2.008 -22.236 1.00 91.50 402 ILE A O 1
ATOM 3167 N N . LEU A 1 403 ? 7.213 0.120 -21.179 1.00 87.50 403 LEU A N 1
ATOM 3168 C CA . LEU A 1 403 ? 6.440 0.318 -19.962 1.00 87.50 403 LEU A CA 1
ATOM 3169 C C . LEU A 1 403 ? 7.385 0.690 -18.813 1.00 87.50 403 LEU A C 1
ATOM 3171 O O . LEU A 1 403 ? 8.400 0.037 -18.594 1.00 87.50 403 LEU A O 1
ATOM 3175 N N . LEU A 1 404 ? 7.024 1.747 -18.083 1.00 84.81 404 LEU A N 1
ATOM 3176 C CA . LEU A 1 404 ? 7.703 2.220 -16.876 1.00 84.81 404 LEU A CA 1
ATOM 3177 C C . LEU A 1 404 ? 6.644 2.426 -15.790 1.00 84.81 404 LEU A C 1
ATOM 3179 O O . LEU A 1 404 ? 5.968 3.454 -15.769 1.00 84.81 404 LEU A O 1
ATOM 3183 N N . LYS A 1 405 ? 6.451 1.430 -14.920 1.00 71.00 405 LYS A N 1
ATOM 3184 C CA . LYS A 1 405 ? 5.344 1.438 -13.950 1.00 71.00 405 LYS A CA 1
ATOM 3185 C C . LYS A 1 405 ? 5.655 2.195 -12.659 1.00 71.00 405 LYS A C 1
ATOM 3187 O O . LYS A 1 405 ? 4.834 2.985 -12.212 1.00 71.00 405 LYS A O 1
ATOM 3192 N N . VAL A 1 406 ? 6.816 1.963 -12.049 1.00 60.66 406 VAL A N 1
ATOM 3193 C CA . VAL A 1 406 ? 7.168 2.567 -10.750 1.00 60.66 406 VAL A CA 1
ATOM 3194 C C . VAL A 1 406 ? 8.665 2.853 -10.702 1.00 60.66 406 VAL A C 1
ATOM 3196 O O . VAL A 1 406 ? 9.420 2.116 -10.077 1.00 60.66 406 VAL A O 1
ATOM 3199 N N . LYS A 1 407 ? 9.116 3.892 -11.414 1.00 52.31 407 LYS A N 1
ATOM 3200 C CA . LYS A 1 407 ? 10.517 4.365 -11.361 1.00 52.31 407 LYS A CA 1
ATOM 3201 C C . LYS A 1 407 ? 10.677 5.892 -11.495 1.00 52.31 407 LYS A C 1
ATOM 3203 O O . LYS A 1 407 ? 11.803 6.365 -11.536 1.00 52.31 407 LYS A O 1
ATOM 3208 N N . LEU A 1 408 ? 9.584 6.662 -11.563 1.00 27.69 408 LEU A N 1
ATOM 3209 C CA . LEU A 1 408 ? 9.607 8.132 -11.651 1.00 27.69 408 LEU A CA 1
ATOM 3210 C C . LEU A 1 408 ? 8.964 8.760 -10.404 1.00 27.69 408 LEU A C 1
ATOM 3212 O O . LEU A 1 408 ? 7.916 9.400 -10.501 1.00 27.69 408 LEU A O 1
ATOM 3216 N N . TYR A 1 409 ? 9.576 8.541 -9.241 1.00 30.84 409 TYR A N 1
ATOM 3217 C CA . TYR A 1 409 ? 9.373 9.380 -8.059 1.00 30.84 409 TYR A CA 1
ATOM 3218 C C . TYR A 1 409 ? 10.716 9.874 -7.556 1.00 30.84 409 TYR A C 1
ATOM 3220 O O . TYR A 1 409 ? 11.644 9.034 -7.504 1.00 30.84 409 TYR A O 1
#

Organism: NCBI:txid47621

Sequence (409 aa):
MGCLRGKTTVKLRKLKGALKKWNVDDGNILEKRIIEREDRIKEIDEATEQRKLTELEMDELKQLNIELWEAMKFKESIWRQKPRMTWLREGDANNAFFHRAVKIKAKRKMVYSIESDMSKAGTVVFSLAEKKGNEMASSLAIAAKMNMGNANGEDAIEALQAQAHIWRHAFNFVSFMSLKCALDLGIFDIIHDHGKPMTITELVAALQMLNPTKACDIYRLMRILVHSDFFARQKLDNAAQEEGYVLTNSSRILLKNNPFCITPTLKATMDPIITKPWSFLGTWFQNDDHTPFATAYGKTLWDYFTHDPQLKDLINDGLASDSQLVTSVLVDKCKGAFEGLNSLVDVGGGTGTTAKAIADTFPLMECTVFDLPNIVSGLQGSKNLKYVGGNMFEAFPTADAILLKVKLY

Secondary structure (DSSP, 8-state):
---HHHHHHHHHHHHHHHHHHHHHHTTTHHHHHHHHHHHHHHHHHHHHHHSPPPHHHHHHHHHHHHHHHHHHHHHHHHHHHHHHHHHHHHTT--HHHHHHHHHHHHHTT----------------------SS-SHHHHHHHHHHTS--SS-HHHHHHHHHHHHHHHHHHTHHHHHHHHHHHHHTTHHHHHHHH-SPBPHHHHHHH-TT--GGGHHHHHHHHHHHHHTTSEEEEE-SSTT--EEEEE-HHHHTTSTT-TT--HHHHHHHTSHHHHGGGGGHHHHTTS--SSHHHHHHSS-HHHHHTT-HHHHHHHHHHHHHHHHHHHHHHHHH-GGGTTT-SEEEEET-TT-HHHHHHHHH-TTSEEEEEE-HHHHTT---BTTEEEEE--TTT-----SEEE-SS---

Radius of gyration: 28.02 Å; chains: 1; bounding box: 68×68×78 Å

pLDDT: mean 72.93, std 21.08, range [22.56, 97.31]

InterPro domains:
  IPR001077 O-methyltransferase, C-terminal domain [PF00891] (278-406)
  IPR012967 Caffeic acid 3-O-methyltransferase-like, dimerisation domain [PF08100] (167-256)
  IPR016461 O-methyltransferase-like [PS51683] (167-409)
  IPR016461 O-methyltransferase-like [PTHR11746] (160-406)
  IPR029063 S-adenosyl-L-methionine-dependent methyltransferase superfamily [G3DSA:3.40.50.150] (255-409)
  IPR029063 S-adenosyl-L-methionine-dependent methyltransferase superfamily [SSF53335] (260-405)
  IPR036388 Winged helix-like DNA-binding domain superfamily [G3DSA:1.10.10.10] (148-254)
  IPR036390 Winged helix DNA-binding domain superfamily [SSF46785] (158-259)

Foldseek 3Di:
DDDPVVVVVVVVVVVVVVVVVCCVVPVCVLVVLLVVLVVLLVVLVVVVVVDPDDPVSVVVNVVSLVSNVVSVVVVVVVVVVVVVVVCVVPPPPPPPVVVVVVVVVVVVPDDPDDDDDPDDDDDDDDDPNDPDDDPPLVVVVVVVVVDDDDDPPVVVVVVSVVVVVVVCVVCVVVLLVLVVVCLVQVLLQLQVVVVDFAALVNSLVSRPPDDPVCSVVVVVSVVSCCSVQQWDWDFDPDPPRGTGIDGGPVNVLCHPPDLLNLVLLSCLCPDCLNPVLVVCVVVVVVDDDPGSSCVRPVDDPVVVCVVDVVSVVSVLSNVLNNLRVVLVCCLPVVVVVCPPWQEEEEAQCFLPNNQVSVCVSPVRHQYEYEEACVRCPPRDADRRYYYDHDDVVVDDDDTPYYHYPPDDD